Protein AF-A0AAD2GVI1-F1 (afdb_monomer)

pLDDT: mean 73.2, std 24.99, range [21.09, 95.69]

Solvent-accessible surface area (backbone atoms only — not comparable to full-atom values): 27450 Å² total; per-residue (Å²): 138,85,86,85,84,90,87,91,86,87,88,87,89,88,85,88,87,90,83,87,84,87,84,88,89,87,87,89,83,88,79,85,85,77,74,89,72,79,83,73,77,74,75,79,78,75,45,61,70,49,44,57,53,47,46,56,55,62,43,48,73,77,30,58,70,62,37,61,76,77,40,83,62,93,58,63,84,78,86,82,67,85,48,67,66,51,22,48,55,54,9,49,56,45,7,51,54,39,15,55,51,40,25,52,56,43,14,50,54,36,35,53,57,43,61,76,46,47,86,82,48,62,80,83,54,48,61,58,48,48,50,46,27,48,72,23,69,69,22,53,26,48,9,50,20,43,12,44,23,44,15,43,28,46,25,39,55,54,37,45,55,71,79,56,60,74,96,69,81,76,76,87,68,97,64,83,86,79,90,77,80,95,75,92,79,91,79,83,89,82,90,87,82,92,80,84,85,80,82,77,82,75,79,83,64,50,74,64,58,50,56,42,67,57,76,76,64,74,95,60,65,74,61,51,56,51,50,20,46,53,56,16,48,61,60,13,46,66,53,45,56,72,74,54,38,54,52,51,50,54,55,51,47,56,51,49,53,52,50,51,50,52,56,50,30,64,74,68,72,55,81,68,84,63,45,72,56,53,55,49,50,53,52,50,51,50,52,52,45,29,62,47,71,41,47,89,80,48,60,69,71,55,54,54,47,49,43,65,63,62,72,42,50,70,41,21,45,49,28,24,26,32,11,59,74,73,71,37,80,44,59,74,38,48,51,57,54,66,70,40,88,63,41,28,72,71,29,43,54,52,53,51,51,52,50,51,34,55,75,70,70,44,94,72,72,62,46,54,55,63,49,51,49,41,29,67,48,91,52,77,84,56,45,46,61,55,48,26,54,54,35,22,64,67,37,33,63,58,38,36,52,63,38,44,49,55,46,52,71,73,36,4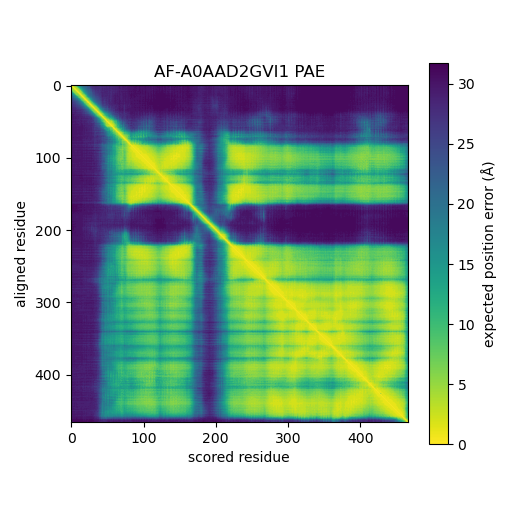0,72,56,37,72,73,42,46,65,65,51,48,52,54,24,50,52,52,13,53,53,53,18,46,50,54,13,50,51,49,27,55,54,50,50,53,53,49,49,52,51,53,51,49,54,53,53,63,69,68,52,76,78,86,125

Organism: NCBI:txid2018698

Structure (mmCIF, N/CA/C/O backbone):
data_AF-A0AAD2GVI1-F1
#
_entry.id   AF-A0AAD2GVI1-F1
#
loop_
_atom_site.group_PDB
_atom_site.id
_atom_site.type_symbol
_atom_site.label_atom_id
_atom_site.label_alt_id
_atom_site.label_comp_id
_atom_site.label_asym_id
_atom_site.label_entity_id
_atom_site.label_seq_id
_atom_site.pdbx_PDB_ins_code
_atom_site.Cartn_x
_atom_site.Cartn_y
_atom_site.Cartn_z
_atom_site.occupancy
_atom_site.B_iso_or_equiv
_atom_site.auth_seq_id
_atom_site.auth_comp_id
_atom_site.auth_asym_id
_atom_site.auth_atom_id
_atom_site.pdbx_PDB_model_num
ATOM 1 N N . MET A 1 1 ? -79.618 -15.013 -9.642 1.00 30.86 1 MET A N 1
ATOM 2 C CA . MET A 1 1 ? -78.248 -15.346 -9.222 1.00 30.86 1 MET A CA 1
ATOM 3 C C . MET A 1 1 ? -77.359 -14.353 -9.951 1.00 30.86 1 MET A C 1
ATOM 5 O O . MET A 1 1 ? -77.187 -14.484 -11.151 1.00 30.86 1 MET A O 1
ATOM 9 N N . ASP A 1 2 ? -77.013 -13.306 -9.202 1.00 32.00 2 ASP A N 1
ATOM 10 C CA . ASP A 1 2 ? -76.016 -12.242 -9.390 1.00 32.00 2 ASP A CA 1
ATOM 11 C C . ASP A 1 2 ? -76.126 -11.220 -10.556 1.00 32.00 2 ASP A C 1
ATOM 13 O O . ASP A 1 2 ? -75.782 -11.470 -11.706 1.00 32.00 2 ASP A O 1
ATOM 17 N N . THR A 1 3 ? -76.609 -10.043 -10.131 1.00 29.50 3 THR A N 1
ATOM 18 C CA . THR A 1 3 ? -76.620 -8.627 -10.589 1.00 29.50 3 THR A CA 1
ATOM 19 C C . THR A 1 3 ? -75.231 -8.045 -10.951 1.00 29.50 3 THR A C 1
ATOM 21 O O . THR A 1 3 ? -74.246 -8.534 -10.407 1.00 29.50 3 THR A O 1
ATOM 24 N N . ASP A 1 4 ? -74.997 -6.976 -11.739 1.00 29.06 4 ASP A N 1
ATOM 25 C CA . ASP A 1 4 ? -75.827 -5.908 -12.345 1.00 29.06 4 ASP A CA 1
ATOM 26 C C . ASP A 1 4 ? -75.038 -5.104 -13.435 1.00 29.06 4 ASP A C 1
ATOM 28 O O . ASP A 1 4 ? -73.833 -4.890 -13.285 1.00 29.06 4 ASP A O 1
ATOM 32 N N . SER A 1 5 ? -75.770 -4.678 -14.487 1.00 30.02 5 SER A N 1
ATOM 33 C CA . SER A 1 5 ? -75.715 -3.498 -15.417 1.00 30.02 5 SER A CA 1
ATOM 34 C C . SER A 1 5 ? -74.381 -2.794 -15.784 1.00 30.02 5 SER A C 1
ATOM 36 O O . SER A 1 5 ? -73.705 -2.263 -14.906 1.00 30.02 5 SER A O 1
ATOM 38 N N . GLU A 1 6 ? -73.895 -2.787 -17.045 1.00 29.97 6 GLU A N 1
ATOM 39 C CA . GLU A 1 6 ? -74.283 -1.987 -18.261 1.00 29.97 6 GLU A CA 1
ATOM 40 C C . GLU A 1 6 ? -73.981 -0.470 -18.148 1.00 29.97 6 GLU A C 1
ATOM 42 O O . GLU A 1 6 ? -74.452 0.152 -17.207 1.00 29.97 6 GLU A O 1
ATOM 47 N N . LYS A 1 7 ? -73.088 0.199 -18.911 1.00 26.83 7 LYS A N 1
ATOM 48 C CA . LYS A 1 7 ? -72.739 0.355 -20.358 1.00 26.83 7 LYS A CA 1
ATOM 49 C C . LYS A 1 7 ? -73.370 1.603 -21.019 1.00 26.83 7 LYS A C 1
ATOM 51 O O . LYS A 1 7 ? -74.461 1.993 -20.641 1.00 26.83 7 LYS A O 1
ATOM 56 N N . GLU A 1 8 ? -72.645 2.114 -22.034 1.00 27.27 8 GLU A N 1
ATOM 57 C CA . GLU A 1 8 ? -72.963 3.171 -23.035 1.00 27.27 8 GLU A CA 1
ATOM 58 C C . GLU A 1 8 ? -72.714 4.639 -22.628 1.00 27.27 8 GLU A C 1
ATOM 60 O O . GLU A 1 8 ? -72.923 5.010 -21.480 1.00 27.27 8 GLU A O 1
ATOM 65 N N . ASP A 1 9 ? -72.353 5.589 -23.500 1.00 26.02 9 ASP A N 1
ATOM 66 C CA . ASP A 1 9 ? -71.546 5.697 -24.738 1.00 26.02 9 ASP A CA 1
ATOM 67 C C . ASP A 1 9 ? -71.510 7.217 -25.101 1.00 26.02 9 ASP A C 1
ATOM 69 O O . ASP A 1 9 ? -72.247 8.007 -24.510 1.00 26.02 9 ASP A O 1
ATOM 73 N N . MET A 1 10 ? -70.717 7.601 -26.119 1.00 26.02 10 MET A N 1
ATOM 74 C CA . MET A 1 10 ? -70.963 8.720 -27.075 1.00 26.02 10 MET A CA 1
ATOM 75 C C . MET A 1 10 ? -70.106 10.026 -27.034 1.00 26.02 10 MET A C 1
ATOM 77 O O . MET A 1 10 ? -70.263 10.918 -26.207 1.00 26.02 10 MET A O 1
ATOM 81 N N . GLU A 1 11 ? -69.190 10.086 -28.012 1.00 24.70 11 GLU A N 1
ATOM 82 C CA . GLU A 1 11 ? -68.775 11.134 -28.984 1.00 24.70 11 GLU A CA 1
ATOM 83 C C . GLU A 1 11 ? -68.992 12.678 -28.846 1.00 24.70 11 GLU A C 1
ATOM 85 O O . GLU A 1 11 ? -70.099 13.180 -28.708 1.00 24.70 11 GLU A O 1
ATOM 90 N N . ALA A 1 12 ? -67.880 13.391 -29.145 1.00 24.48 12 ALA A N 1
ATOM 91 C CA . ALA A 1 12 ? -67.641 14.449 -30.169 1.00 24.48 12 ALA A CA 1
ATOM 92 C C . ALA A 1 12 ? -68.047 15.957 -30.032 1.00 24.48 12 ALA A C 1
ATOM 94 O O . ALA A 1 12 ? -69.206 16.335 -30.096 1.00 24.48 12 ALA A O 1
ATOM 95 N N . GLN A 1 13 ? -66.986 16.798 -30.088 1.00 21.39 13 GLN A N 1
ATOM 96 C CA . GLN A 1 13 ? -66.753 18.073 -30.832 1.00 21.39 13 GLN A CA 1
ATOM 97 C C . GLN A 1 13 ? -67.535 19.395 -30.558 1.00 21.39 13 GLN A C 1
ATOM 99 O O . GLN A 1 13 ? -68.716 19.506 -30.846 1.00 21.39 13 GLN A O 1
ATOM 104 N N . GLY A 1 14 ? -66.769 20.475 -30.266 1.00 21.09 14 GLY A N 1
ATOM 105 C CA . GLY A 1 14 ? -66.903 21.800 -30.924 1.00 21.09 14 GLY A CA 1
ATOM 106 C C . GLY A 1 14 ? -67.260 23.052 -30.083 1.00 21.09 14 GLY A C 1
ATOM 107 O O . GLY A 1 14 ? -68.348 23.128 -29.534 1.00 21.09 14 GLY A O 1
ATOM 108 N N . GLY A 1 15 ? -66.402 24.096 -30.116 1.00 22.44 15 GLY A N 1
ATOM 109 C CA . GLY A 1 15 ? -66.822 25.521 -30.079 1.00 22.44 15 GLY A CA 1
ATOM 110 C C . GLY A 1 15 ? -66.421 26.412 -28.877 1.00 22.44 15 GLY A C 1
ATOM 111 O O . GLY A 1 15 ? -67.021 26.334 -27.815 1.00 22.44 15 GLY A O 1
ATOM 112 N N . ALA A 1 16 ? -65.471 27.341 -29.083 1.00 25.28 16 ALA A N 1
ATOM 113 C CA . ALA A 1 16 ? -65.312 28.613 -28.329 1.00 25.28 16 ALA A CA 1
ATOM 114 C C . ALA A 1 16 ? -66.363 29.655 -28.829 1.00 25.28 16 ALA A C 1
ATOM 116 O O . ALA A 1 16 ? -66.954 29.328 -29.867 1.00 25.28 16 ALA A O 1
ATOM 117 N N . PRO A 1 17 ? -66.599 30.889 -28.264 1.00 32.22 17 PRO A N 1
ATOM 118 C CA . PRO A 1 17 ? -65.568 31.961 -28.140 1.00 32.22 17 PRO A CA 1
ATOM 119 C C . PRO A 1 17 ? -65.818 33.223 -27.210 1.00 32.22 17 PRO A C 1
ATOM 121 O O . PRO A 1 17 ? -66.875 33.378 -26.616 1.00 32.22 17 PRO A O 1
ATOM 124 N N . TYR A 1 18 ? -64.826 34.150 -27.180 1.00 23.81 18 TYR A N 1
ATOM 125 C CA . TYR A 1 18 ? -64.808 35.621 -26.856 1.00 23.81 18 TYR A CA 1
ATOM 126 C C . TYR A 1 18 ? -65.172 36.145 -25.430 1.00 23.81 18 TYR A C 1
ATOM 128 O O . TYR A 1 18 ? -66.125 35.689 -24.825 1.00 23.81 18 TYR A O 1
ATOM 136 N N . GLY A 1 19 ? -64.516 37.154 -24.817 1.00 24.02 19 GLY A N 1
ATOM 137 C CA . GLY A 1 19 ? -63.488 38.111 -25.263 1.00 24.02 19 GLY A CA 1
ATOM 138 C C . GLY A 1 19 ? -62.904 38.996 -24.122 1.00 24.02 19 GLY A C 1
ATOM 139 O O . GLY A 1 19 ? -63.520 39.195 -23.081 1.00 24.02 19 GLY A O 1
ATOM 140 N N . TYR A 1 20 ? -61.681 39.489 -24.358 1.00 21.30 20 TYR A N 1
ATOM 141 C CA . TYR A 1 20 ? -60.920 40.576 -23.684 1.00 21.30 20 TYR A CA 1
ATOM 142 C C . TYR A 1 20 ? -61.338 41.971 -24.264 1.00 21.30 20 TYR A C 1
ATOM 144 O O . TYR A 1 20 ? -62.181 41.934 -25.164 1.00 21.30 20 TYR A O 1
ATOM 152 N N . PRO A 1 21 ? -60.748 43.173 -23.953 1.00 35.19 21 PRO A N 1
ATOM 153 C CA . PRO A 1 21 ? -59.645 43.557 -23.028 1.00 35.19 21 PRO A CA 1
ATOM 154 C C . PRO A 1 21 ? -59.770 44.937 -22.274 1.00 35.19 21 PRO A C 1
ATOM 156 O O . PRO A 1 21 ? -60.681 45.723 -22.511 1.00 35.19 21 PRO A O 1
ATOM 159 N N . THR A 1 22 ? -58.704 45.269 -21.503 1.00 24.88 22 THR A N 1
ATOM 160 C CA . THR A 1 22 ? -58.057 46.605 -21.248 1.00 24.88 22 THR A CA 1
ATOM 161 C C . THR A 1 22 ? -58.741 47.621 -20.309 1.00 24.88 22 THR A C 1
ATOM 163 O O . THR A 1 22 ? -59.926 47.867 -20.437 1.00 24.88 22 THR A O 1
ATOM 166 N N . SER A 1 23 ? -58.067 48.273 -19.342 1.00 25.47 23 SER A N 1
ATOM 167 C CA . SER A 1 23 ? -56.765 48.974 -19.434 1.00 25.47 23 SER A CA 1
ATOM 168 C C . SER A 1 23 ? -56.006 49.177 -18.092 1.00 25.47 23 SER A C 1
ATOM 170 O O . SER A 1 23 ? -56.587 49.609 -17.099 1.00 25.47 23 SER A O 1
ATOM 172 N N . CYS A 1 24 ? -54.683 48.951 -18.135 1.00 23.81 24 CYS A N 1
ATOM 173 C CA . CYS A 1 24 ? -53.585 49.436 -17.256 1.00 23.81 24 CYS A CA 1
ATOM 174 C C . CYS A 1 24 ? -53.265 50.939 -17.529 1.00 23.81 24 CYS A C 1
ATOM 176 O O . CYS A 1 24 ? -53.788 51.423 -18.537 1.00 23.81 24 CYS A O 1
ATOM 178 N N . PRO A 1 25 ? -52.446 51.707 -16.746 1.00 31.52 25 PRO A N 1
ATOM 179 C CA . PRO A 1 25 ? -51.050 51.418 -16.308 1.00 31.52 25 PRO A CA 1
ATOM 180 C C . PRO A 1 25 ? -50.729 51.831 -14.841 1.00 31.52 25 PRO A C 1
ATOM 182 O O . PRO A 1 25 ? -51.505 52.533 -14.211 1.00 31.52 25 PRO A O 1
ATOM 185 N N . ILE A 1 26 ? -49.659 51.375 -14.173 1.00 25.39 26 ILE A N 1
ATOM 186 C CA . ILE A 1 26 ? -48.226 51.696 -14.358 1.00 25.39 26 ILE A CA 1
ATOM 187 C C . ILE A 1 26 ? -47.380 50.635 -13.601 1.00 25.39 26 ILE A C 1
ATOM 189 O O . ILE A 1 26 ? -47.705 50.272 -12.475 1.00 25.39 26 ILE A O 1
ATOM 193 N N . SER A 1 27 ? -46.300 50.159 -14.225 1.00 25.36 27 SER A N 1
ATOM 194 C CA . SER A 1 27 ? -45.228 49.268 -13.713 1.00 25.36 27 SER A CA 1
ATOM 195 C C . SER A 1 27 ? -43.949 50.091 -13.395 1.00 25.36 27 SER A C 1
ATOM 197 O O . SER A 1 27 ? -43.971 51.278 -13.731 1.00 25.36 27 SER A O 1
ATOM 199 N N . PRO A 1 28 ? -42.808 49.553 -12.882 1.00 33.59 28 PRO A N 1
ATOM 200 C CA . PRO A 1 28 ? -42.433 48.133 -12.719 1.00 33.59 28 PRO A CA 1
ATOM 201 C C . PRO A 1 28 ? -41.669 47.765 -11.417 1.00 33.59 28 PRO A C 1
ATOM 203 O O . PRO A 1 28 ? -41.110 48.629 -10.761 1.00 33.59 28 PRO A O 1
ATOM 206 N N . GLU A 1 29 ? -41.570 46.470 -11.094 1.00 26.55 29 GLU A N 1
ATOM 207 C CA . GLU A 1 29 ? -40.294 45.782 -10.792 1.00 26.55 29 GLU A CA 1
ATOM 208 C C . GLU A 1 29 ? -40.487 44.243 -10.828 1.00 26.55 29 GLU A C 1
ATOM 210 O O . GLU A 1 29 ? -41.619 43.776 -10.694 1.00 26.55 29 GLU A O 1
ATOM 215 N N . PRO A 1 30 ? -39.437 43.461 -11.151 1.00 30.64 30 PRO A N 1
ATOM 216 C CA . PRO A 1 30 ? -39.565 42.214 -11.908 1.00 30.64 30 PRO A CA 1
ATOM 217 C C . PRO A 1 30 ? -39.729 40.956 -11.041 1.00 30.64 30 PRO A C 1
ATOM 219 O O . PRO A 1 30 ? -38.904 40.672 -10.175 1.00 30.64 30 PRO A O 1
ATOM 222 N N . GLU A 1 31 ? -40.748 40.153 -11.356 1.00 26.64 31 GLU A N 1
ATOM 223 C CA . GLU A 1 31 ? -40.886 38.777 -10.877 1.00 26.64 31 GLU A CA 1
ATOM 224 C C . GLU A 1 31 ? -40.042 37.792 -11.705 1.00 26.64 31 GLU A C 1
ATOM 226 O O . GLU A 1 31 ? -40.025 37.824 -12.937 1.00 26.64 31 GLU A O 1
ATOM 231 N N . ASP A 1 32 ? -39.354 36.912 -10.974 1.00 28.44 32 ASP A N 1
ATOM 232 C CA . ASP A 1 32 ? -39.134 35.489 -11.247 1.00 28.44 32 ASP A CA 1
ATOM 233 C C . ASP A 1 32 ? -38.871 35.053 -12.697 1.00 28.44 32 ASP A C 1
ATOM 235 O O . ASP A 1 32 ? -39.640 34.327 -13.329 1.00 28.44 32 ASP A O 1
ATOM 239 N N . PHE A 1 33 ? -37.654 35.345 -13.158 1.00 25.38 33 PHE A N 1
ATOM 240 C CA . PHE A 1 33 ? -36.932 34.460 -14.070 1.00 25.38 33 PHE A CA 1
ATOM 241 C C . PHE A 1 33 ? -36.055 33.492 -13.263 1.00 25.38 33 PHE A C 1
ATOM 243 O O . PHE A 1 33 ? -34.893 33.767 -12.972 1.00 25.38 33 PHE A O 1
ATOM 250 N N . LEU A 1 34 ? -36.595 32.317 -12.942 1.00 28.11 34 LEU A N 1
ATOM 251 C CA . LEU A 1 34 ? -35.787 31.121 -12.693 1.00 28.11 34 LEU A CA 1
ATOM 252 C C . LEU A 1 34 ? -36.203 30.046 -13.694 1.00 28.11 34 LEU A C 1
ATOM 254 O O . LEU A 1 34 ? -36.927 29.095 -13.404 1.00 28.11 34 LEU A O 1
ATOM 258 N N . GLU A 1 35 ? -35.720 30.257 -14.918 1.00 27.02 35 GLU A N 1
ATOM 259 C CA . GLU A 1 35 ? -35.600 29.239 -15.949 1.00 27.02 35 GLU A CA 1
ATOM 260 C C . GLU A 1 35 ? -34.932 27.972 -15.402 1.00 27.02 35 GLU A C 1
ATOM 262 O O . GLU A 1 35 ? -33.956 28.001 -14.646 1.00 27.02 35 GLU A O 1
ATOM 267 N N . LEU A 1 36 ? -35.461 26.841 -15.867 1.00 34.00 36 LEU A N 1
ATOM 268 C CA . LEU A 1 36 ? -34.884 25.509 -15.775 1.00 34.00 36 LEU A CA 1
ATOM 269 C C . LEU A 1 36 ? -33.368 25.512 -16.056 1.00 34.00 36 LEU A C 1
ATOM 271 O O . LEU A 1 36 ? -32.934 25.537 -17.207 1.00 34.00 36 LEU A O 1
ATOM 275 N N . ALA A 1 37 ? -32.560 25.322 -15.014 1.00 25.67 37 ALA A N 1
ATOM 276 C CA . ALA A 1 37 ? -31.206 24.802 -15.164 1.00 25.67 37 ALA A CA 1
ATOM 277 C C . ALA A 1 37 ? -31.243 23.266 -15.030 1.00 25.67 37 ALA A C 1
ATOM 279 O O . ALA A 1 37 ? -31.686 22.748 -14.000 1.00 25.67 37 ALA A O 1
ATOM 280 N N . PRO A 1 38 ? -30.771 22.492 -16.025 1.00 27.08 38 PRO A N 1
ATOM 281 C CA . PRO A 1 38 ? -30.731 21.044 -15.915 1.00 27.08 38 PRO A CA 1
ATOM 282 C C . PRO A 1 38 ? -29.735 20.670 -14.816 1.00 27.08 38 PRO A C 1
ATOM 284 O O . PRO A 1 38 ? -28.562 21.047 -14.872 1.00 27.08 38 PRO A O 1
ATOM 287 N N . HIS A 1 39 ? -30.190 19.903 -13.822 1.00 28.86 39 HIS A N 1
ATOM 288 C CA . HIS A 1 39 ? -29.318 19.249 -12.851 1.00 28.86 39 HIS A CA 1
ATOM 289 C C . HIS A 1 39 ? -28.220 18.482 -13.598 1.00 28.86 39 HIS A C 1
ATOM 291 O O . HIS A 1 39 ? -28.439 17.370 -14.081 1.00 28.86 39 HIS A O 1
ATOM 297 N N . ARG A 1 40 ? -27.016 19.062 -13.695 1.00 24.88 40 ARG A N 1
ATOM 298 C CA . ARG A 1 40 ? -25.839 18.332 -14.168 1.00 24.88 40 ARG A CA 1
ATOM 299 C C . ARG A 1 40 ? -25.628 17.154 -13.218 1.00 24.88 40 ARG A C 1
ATOM 301 O O . ARG A 1 40 ? -25.383 17.380 -12.030 1.00 24.88 40 ARG A O 1
ATOM 308 N N . PRO A 1 41 ? -25.682 15.901 -13.695 1.00 29.33 41 PRO A N 1
ATOM 309 C CA . PRO A 1 41 ? -25.338 14.773 -12.855 1.00 29.33 41 PRO A CA 1
ATOM 310 C C . PRO A 1 41 ? -23.853 14.886 -12.509 1.00 29.33 41 PRO A C 1
ATOM 312 O O . PRO A 1 41 ? -22.992 14.864 -13.391 1.00 29.33 41 PRO A O 1
ATOM 315 N N . MET A 1 42 ? -23.540 15.014 -11.216 1.00 28.94 42 MET A N 1
ATOM 316 C CA . MET A 1 42 ? -22.163 14.881 -10.748 1.00 28.94 42 MET A CA 1
ATOM 317 C C . MET A 1 42 ? -21.570 13.565 -11.284 1.00 28.94 42 MET A C 1
ATOM 319 O O . MET A 1 42 ? -22.237 12.523 -11.229 1.00 28.94 42 MET A O 1
ATOM 323 N N . PRO A 1 43 ? -20.328 13.563 -11.798 1.00 28.84 43 PRO A N 1
ATOM 324 C CA . PRO A 1 43 ? -19.737 12.370 -12.383 1.00 28.84 43 PRO A CA 1
ATOM 325 C C . PRO A 1 43 ? -19.611 11.260 -11.330 1.00 28.84 43 PRO A C 1
ATOM 327 O O . PRO A 1 43 ? -18.800 11.324 -10.406 1.00 28.84 43 PRO A O 1
ATOM 330 N N . ARG A 1 44 ? -20.404 10.196 -11.521 1.00 37.59 44 ARG A N 1
ATOM 331 C CA . ARG A 1 44 ? -20.558 8.974 -10.700 1.00 37.59 44 ARG A CA 1
ATOM 332 C C . ARG A 1 44 ? -19.271 8.179 -10.390 1.00 37.59 44 ARG A C 1
ATOM 334 O O . ARG A 1 44 ? -19.353 7.094 -9.828 1.00 37.59 44 ARG A O 1
ATOM 341 N N . ARG A 1 45 ? -18.078 8.670 -10.735 1.00 39.53 45 ARG A N 1
ATOM 342 C CA . ARG A 1 45 ? -16.822 7.893 -10.712 1.00 39.53 45 ARG A CA 1
ATOM 343 C C . ARG A 1 45 ? -15.939 8.125 -9.480 1.00 39.53 45 ARG A C 1
ATOM 345 O O . ARG A 1 45 ? -15.133 7.261 -9.156 1.00 39.53 45 ARG A O 1
ATOM 352 N N . ALA A 1 46 ? -16.125 9.218 -8.734 1.00 27.59 46 ALA A N 1
ATOM 353 C CA . ALA A 1 46 ? -15.454 9.417 -7.435 1.00 27.59 46 ALA A CA 1
ATOM 354 C C . ALA A 1 46 ? -16.205 8.750 -6.263 1.00 27.59 46 ALA A C 1
ATOM 356 O O . ALA A 1 46 ? -15.714 8.689 -5.135 1.00 27.59 46 ALA A O 1
ATOM 357 N N . MET A 1 47 ? -17.401 8.225 -6.541 1.00 29.59 47 MET A N 1
ATOM 358 C CA . MET A 1 47 ? -18.357 7.785 -5.535 1.00 29.59 47 MET A CA 1
ATOM 359 C C . MET A 1 47 ? -18.175 6.327 -5.113 1.00 29.59 47 MET A C 1
ATOM 361 O O . MET A 1 47 ? -18.805 5.926 -4.158 1.00 29.59 47 MET A O 1
ATOM 365 N N . GLU A 1 48 ? -17.301 5.524 -5.728 1.00 35.00 48 GLU A N 1
ATOM 366 C CA . GLU A 1 48 ? -17.191 4.090 -5.385 1.00 35.00 48 GLU A CA 1
ATOM 367 C C . GLU A 1 48 ? -16.369 3.804 -4.111 1.00 35.00 48 GLU A C 1
ATOM 369 O O . GLU A 1 48 ? -16.629 2.832 -3.403 1.00 35.00 48 GLU A O 1
ATOM 374 N N . SER A 1 49 ? -15.400 4.663 -3.765 1.00 39.41 49 SER A N 1
ATOM 375 C CA . SER A 1 49 ? -14.713 4.605 -2.457 1.00 39.41 49 SER A CA 1
ATOM 376 C C . SER A 1 49 ? -15.632 5.114 -1.339 1.00 39.41 49 SER A C 1
ATOM 378 O O . SER A 1 49 ? -15.722 4.516 -0.262 1.00 39.41 49 SER A O 1
ATOM 380 N N . PHE A 1 50 ? -16.392 6.171 -1.649 1.00 32.06 50 PHE A N 1
ATOM 381 C CA . PHE A 1 50 ? -17.457 6.694 -0.804 1.00 32.06 50 PHE A CA 1
ATOM 382 C C . PHE A 1 50 ? -18.583 5.676 -0.653 1.00 32.06 50 PHE A C 1
ATOM 384 O O . PHE A 1 50 ? -19.013 5.467 0.457 1.00 32.06 50 PHE A O 1
ATOM 391 N N . GLU A 1 51 ? -18.985 4.942 -1.687 1.00 36.53 51 GLU A N 1
ATOM 392 C CA . GLU A 1 51 ? -20.030 3.920 -1.635 1.00 36.53 51 GLU A CA 1
ATOM 393 C C . GLU A 1 51 ? -19.617 2.690 -0.844 1.00 36.53 51 GLU A C 1
ATOM 395 O O . GLU A 1 51 ? -20.506 2.009 -0.375 1.00 36.53 51 GLU A O 1
ATOM 400 N N . ASN A 1 52 ? -18.335 2.381 -0.638 1.00 40.69 52 ASN A N 1
ATOM 401 C CA . ASN A 1 52 ? -17.950 1.315 0.297 1.00 40.69 52 ASN A CA 1
ATOM 402 C C . ASN A 1 52 ? -18.056 1.773 1.761 1.00 40.69 52 ASN A C 1
ATOM 404 O O . ASN A 1 52 ? -18.438 0.991 2.630 1.00 40.69 52 ASN A O 1
ATOM 408 N N . LEU A 1 53 ? -17.788 3.054 2.030 1.00 34.97 53 LEU A N 1
ATOM 409 C CA . LEU A 1 53 ? -17.926 3.679 3.352 1.00 34.97 53 LEU A CA 1
ATOM 410 C C . LEU A 1 53 ? -19.364 4.105 3.667 1.00 34.97 53 LEU A C 1
ATOM 412 O O . LEU A 1 53 ? -19.803 3.953 4.797 1.00 34.97 53 LEU A O 1
ATOM 416 N N . VAL A 1 54 ? -20.112 4.552 2.666 1.00 33.25 54 VAL A N 1
ATOM 417 C CA . VAL A 1 54 ? -21.549 4.829 2.666 1.00 33.25 54 VAL A CA 1
ATOM 418 C C . VAL A 1 54 ? -22.334 3.544 2.516 1.00 33.25 54 VAL A C 1
ATOM 420 O O . VAL A 1 54 ? -23.419 3.467 3.052 1.00 33.25 54 VAL A O 1
ATOM 423 N N . ALA A 1 55 ? -21.797 2.476 1.928 1.00 35.34 55 ALA A N 1
ATOM 424 C CA . ALA A 1 55 ? -22.356 1.141 2.114 1.00 35.34 55 ALA A CA 1
ATOM 425 C C . ALA A 1 55 ? -22.154 0.667 3.541 1.00 35.34 55 ALA A C 1
ATOM 427 O O . ALA A 1 55 ? -23.062 0.030 4.042 1.00 35.34 55 ALA A O 1
ATOM 428 N N . LEU A 1 56 ? -21.015 0.960 4.184 1.00 36.09 56 LEU A N 1
ATOM 429 C CA . LEU A 1 56 ? -20.782 0.702 5.612 1.00 36.09 56 LEU A CA 1
ATOM 430 C C . LEU A 1 56 ? -21.656 1.596 6.510 1.00 36.09 56 LEU A C 1
ATOM 432 O O . LEU A 1 56 ? -22.128 1.135 7.546 1.00 36.09 56 LEU A O 1
ATOM 436 N N . ALA A 1 57 ? -21.919 2.839 6.101 1.00 31.91 57 ALA A N 1
ATOM 437 C CA . ALA A 1 57 ? -22.795 3.770 6.805 1.00 31.91 57 ALA A CA 1
ATOM 438 C C . ALA A 1 57 ? -24.283 3.462 6.556 1.00 31.91 57 ALA A C 1
ATOM 440 O O . ALA A 1 57 ? -25.051 3.476 7.500 1.00 31.91 57 ALA A O 1
ATOM 441 N N . ASN A 1 58 ? -24.692 3.041 5.358 1.00 35.44 58 ASN A N 1
ATOM 442 C CA . ASN A 1 58 ? -26.028 2.498 5.065 1.00 35.44 58 ASN A CA 1
ATOM 443 C C . ASN A 1 58 ? -26.193 1.076 5.632 1.00 35.44 58 ASN A C 1
ATOM 445 O O . ASN A 1 58 ? -27.303 0.649 5.933 1.00 35.44 58 ASN A O 1
ATOM 449 N N . TYR A 1 59 ? -25.095 0.360 5.913 1.00 42.28 59 TYR A N 1
ATOM 450 C CA . TYR A 1 59 ? -25.107 -0.852 6.743 1.00 42.28 59 TYR A CA 1
ATOM 451 C C . TYR A 1 59 ? -25.560 -0.571 8.189 1.00 42.28 59 TYR A C 1
ATOM 453 O O . TYR A 1 59 ? -25.850 -1.517 8.929 1.00 42.28 59 TYR A O 1
ATOM 461 N N . GLN A 1 60 ? -25.666 0.704 8.606 1.00 37.91 60 GLN A N 1
ATOM 462 C CA . GLN A 1 60 ? -26.248 1.093 9.895 1.00 37.91 60 GLN A CA 1
ATOM 463 C C . GLN A 1 60 ? -27.671 0.554 10.092 1.00 37.91 60 GLN A C 1
ATOM 465 O O . GLN A 1 60 ? -28.052 0.315 11.239 1.00 37.91 60 GLN A O 1
ATOM 470 N N . GLU A 1 61 ? -28.437 0.293 9.027 1.00 39.25 61 GLU A N 1
ATOM 471 C CA . GLU A 1 61 ? -29.778 -0.294 9.153 1.00 39.25 61 GLU A CA 1
ATOM 472 C C . GLU A 1 61 ? -29.752 -1.728 9.699 1.00 39.25 61 GLU A C 1
ATOM 474 O O . GLU A 1 61 ? -30.612 -2.105 10.497 1.00 39.25 61 GLU A O 1
ATOM 479 N N . ARG A 1 62 ? -28.725 -2.517 9.350 1.00 41.03 62 ARG A N 1
ATOM 480 C CA . ARG A 1 62 ? -28.538 -3.894 9.842 1.00 41.03 62 ARG A CA 1
ATOM 481 C C . ARG A 1 62 ? -27.862 -3.971 11.200 1.00 41.03 62 ARG A C 1
ATOM 483 O O . ARG A 1 62 ? -27.987 -4.974 11.898 1.00 41.03 62 ARG A O 1
ATOM 490 N N . LEU A 1 63 ? -27.143 -2.919 11.573 1.00 42.19 63 LEU A N 1
ATOM 491 C CA . LEU A 1 63 ? -26.513 -2.815 12.874 1.00 42.19 63 LEU A CA 1
ATOM 492 C C . LEU A 1 63 ? -27.499 -2.406 13.966 1.00 42.19 63 LEU A C 1
ATOM 494 O O . LEU A 1 63 ? -27.040 -2.356 15.081 1.00 42.19 63 LEU A O 1
ATOM 498 N N . LYS A 1 64 ? -28.805 -2.166 13.765 1.00 43.16 64 LYS A N 1
ATOM 499 C CA . LYS A 1 64 ? -29.710 -1.729 14.865 1.00 43.16 64 LYS A CA 1
ATOM 500 C C . LYS A 1 64 ? -29.529 -2.515 16.187 1.00 43.16 64 LYS A C 1
ATOM 502 O O . LYS A 1 64 ? -29.434 -1.899 17.243 1.00 43.16 64 LYS A O 1
ATOM 507 N N . GLY A 1 65 ? -29.336 -3.840 16.128 1.00 42.28 65 GLY A N 1
ATOM 508 C CA . GLY A 1 65 ? -29.015 -4.672 17.303 1.00 42.28 65 GLY A CA 1
ATOM 509 C C . GLY A 1 65 ? -27.585 -4.514 17.857 1.00 42.28 65 GLY A C 1
ATOM 510 O O . GLY A 1 65 ? -27.406 -4.352 19.059 1.00 42.28 65 GLY A O 1
ATOM 511 N N . ALA A 1 66 ? -26.553 -4.506 17.006 1.00 40.91 66 ALA A N 1
ATOM 512 C CA . ALA A 1 66 ? -25.148 -4.338 17.423 1.00 40.91 66 ALA A CA 1
ATOM 513 C C . ALA A 1 66 ? -24.755 -2.867 17.695 1.00 40.91 66 ALA A C 1
ATOM 515 O O . ALA A 1 66 ? -23.821 -2.577 18.438 1.00 40.91 66 ALA A O 1
ATOM 516 N N . ARG A 1 67 ? -25.507 -1.922 17.137 1.00 41.97 67 ARG A N 1
ATOM 517 C CA . ARG A 1 67 ? -25.471 -0.487 17.392 1.00 41.97 67 ARG A CA 1
ATOM 518 C C . ARG A 1 67 ? -25.882 -0.257 18.828 1.00 41.97 67 ARG A C 1
ATOM 520 O O . ARG A 1 67 ? -25.125 0.411 19.493 1.00 41.97 67 ARG A O 1
ATOM 527 N N . LYS A 1 68 ? -26.938 -0.899 19.337 1.00 47.34 68 LYS A N 1
ATOM 528 C CA . LYS A 1 68 ? -27.306 -0.844 20.763 1.00 47.34 68 LYS A CA 1
ATOM 529 C C . LYS A 1 68 ? -26.190 -1.333 21.703 1.00 47.34 68 LYS A C 1
ATOM 531 O O . LYS A 1 68 ? -26.072 -0.852 22.826 1.00 47.34 68 LYS A O 1
ATOM 536 N N . VAL A 1 69 ? -25.348 -2.268 21.247 1.00 49.38 69 VAL A N 1
ATOM 537 C CA . VAL A 1 69 ? -24.200 -2.790 22.020 1.00 49.38 69 VAL A CA 1
ATOM 538 C C . VAL A 1 69 ? -23.049 -1.776 22.107 1.00 49.38 69 VAL A C 1
ATOM 540 O O . VAL A 1 69 ? -22.358 -1.719 23.125 1.00 49.38 69 VAL A O 1
ATOM 543 N N . ILE A 1 70 ? -22.839 -0.964 21.065 1.00 41.59 70 ILE A N 1
ATOM 544 C CA . ILE A 1 70 ? -21.676 -0.061 20.938 1.00 41.59 70 ILE A CA 1
ATOM 545 C C . ILE A 1 70 ? -22.049 1.411 21.191 1.00 41.59 70 ILE A C 1
ATOM 547 O O . ILE A 1 70 ? -21.270 2.172 21.762 1.00 41.59 70 ILE A O 1
ATOM 551 N N . TRP A 1 71 ? -23.248 1.809 20.782 1.00 48.84 71 TRP A N 1
ATOM 552 C CA . TRP A 1 71 ? -23.754 3.171 20.694 1.00 48.84 71 TRP A CA 1
ATOM 553 C C . TRP A 1 71 ? -25.117 3.287 21.379 1.00 48.84 71 TRP A C 1
ATOM 555 O O . TRP A 1 71 ? -26.008 2.461 21.202 1.00 48.84 71 TRP A O 1
ATOM 565 N N . ARG A 1 72 ? -25.296 4.367 22.136 1.00 56.59 72 ARG A N 1
ATOM 566 C CA . ARG A 1 72 ? -26.579 4.729 22.740 1.00 56.59 72 ARG A CA 1
ATOM 567 C C . ARG A 1 72 ? -27.609 5.035 21.645 1.00 56.59 72 ARG A C 1
ATOM 569 O O . ARG A 1 72 ? -27.288 5.742 20.685 1.00 56.59 72 ARG A O 1
ATOM 576 N N . ASP A 1 73 ? -28.844 4.564 21.805 1.00 51.66 73 ASP A N 1
ATOM 577 C CA . ASP A 1 73 ? -29.937 4.955 20.911 1.00 51.66 73 ASP A CA 1
ATOM 578 C C . ASP A 1 73 ? -30.214 6.462 21.034 1.00 51.66 73 ASP A C 1
ATOM 580 O O . ASP A 1 73 ? -30.166 7.042 22.130 1.00 51.66 73 ASP A O 1
ATOM 584 N N . LYS A 1 74 ? -30.475 7.113 19.890 1.00 42.69 74 LYS A N 1
ATOM 585 C CA . LYS A 1 74 ? -30.837 8.537 19.848 1.00 42.69 74 LYS A CA 1
ATOM 586 C C . LYS A 1 74 ? -32.110 8.717 20.690 1.00 42.69 74 LYS A C 1
ATOM 588 O O . LYS A 1 74 ? -33.114 8.080 20.398 1.00 42.69 74 LYS A O 1
ATOM 593 N N . GLY A 1 75 ? -32.038 9.526 21.749 1.00 46.34 75 GLY A N 1
ATOM 594 C CA . GLY A 1 75 ? -33.167 9.811 22.649 1.00 46.34 75 GLY A CA 1
ATOM 595 C C . GLY A 1 75 ? -33.112 9.188 24.051 1.00 46.34 75 GLY A C 1
ATOM 596 O O . GLY A 1 75 ? -33.888 9.594 24.905 1.00 46.34 75 GLY A O 1
ATOM 597 N N . GLN A 1 76 ? -32.190 8.261 24.345 1.00 50.28 76 GLN A N 1
ATOM 598 C CA . GLN A 1 76 ? -31.968 7.823 25.738 1.00 50.28 76 GLN A CA 1
ATOM 599 C C . GLN A 1 76 ? -31.323 8.949 26.579 1.00 50.28 76 GLN A C 1
ATOM 601 O O . GLN A 1 76 ? -30.525 9.719 26.033 1.00 50.28 76 GLN A O 1
ATOM 606 N N . PRO A 1 77 ? -31.600 9.067 27.888 1.00 52.81 77 PRO A N 1
ATOM 607 C CA . PRO A 1 77 ? -30.942 10.074 28.718 1.00 52.81 77 PRO A CA 1
ATOM 608 C C . PRO A 1 77 ? -29.421 9.854 28.724 1.00 52.81 77 PRO A C 1
ATOM 610 O O . PRO A 1 77 ? -28.933 8.721 28.774 1.00 52.81 77 PRO A O 1
ATOM 613 N N . VAL A 1 78 ? -28.651 10.940 28.620 1.00 61.38 78 VAL A N 1
ATOM 614 C CA . VAL A 1 78 ? -27.189 10.882 28.761 1.00 61.38 78 VAL A CA 1
ATOM 615 C C . VAL A 1 78 ? -26.879 10.568 30.221 1.00 61.38 78 VAL A C 1
ATOM 617 O O . VAL A 1 78 ? -27.351 11.274 31.109 1.00 61.38 78 VAL A O 1
ATOM 620 N N . VAL A 1 79 ? -26.086 9.522 30.475 1.00 63.28 79 VAL A N 1
ATOM 621 C CA . VAL A 1 79 ? -25.630 9.196 31.834 1.00 63.28 79 VAL A CA 1
ATOM 622 C C . VAL A 1 79 ? -24.807 10.374 32.353 1.00 63.28 79 VAL A C 1
ATOM 624 O O . VAL A 1 79 ? -23.714 10.648 31.855 1.00 63.28 79 VAL A O 1
ATOM 627 N N . GLN A 1 80 ? -25.348 11.105 33.326 1.00 66.88 80 GLN A N 1
ATOM 628 C CA . GLN A 1 80 ? -24.646 12.212 33.963 1.00 66.88 80 GLN A CA 1
ATOM 629 C C . GLN A 1 80 ? -23.695 11.656 35.019 1.00 66.88 80 GLN A C 1
ATOM 631 O O . GLN A 1 80 ? -24.105 11.301 36.118 1.00 66.88 80 GLN A O 1
ATOM 636 N N . LEU A 1 81 ? -22.414 11.586 34.673 1.00 77.88 81 LEU A N 1
ATOM 637 C CA . LEU A 1 81 ? -21.361 11.185 35.602 1.00 77.88 81 LEU A CA 1
ATOM 638 C C . LEU A 1 81 ? -20.946 12.412 36.419 1.00 77.88 81 LEU A C 1
ATOM 640 O O . LEU A 1 81 ? -20.489 13.404 35.833 1.00 77.88 81 LEU A O 1
ATOM 644 N N . LYS A 1 82 ? -21.168 12.363 37.736 1.00 75.00 82 LYS A N 1
ATOM 645 C CA . LYS A 1 82 ? -20.891 13.469 38.667 1.00 75.00 82 LYS A CA 1
ATOM 646 C C . LYS A 1 82 ? -19.607 13.239 39.459 1.00 75.00 82 LYS A C 1
ATOM 648 O O . LYS A 1 82 ? -18.911 14.204 39.749 1.00 75.00 82 LYS A O 1
ATOM 653 N N . THR A 1 83 ? -19.273 11.983 39.761 1.00 86.62 83 THR A N 1
ATOM 654 C CA . THR A 1 83 ? -18.068 11.634 40.520 1.00 86.62 83 THR A CA 1
ATOM 655 C C . THR A 1 83 ? -17.026 10.923 39.655 1.00 86.62 83 THR A C 1
ATOM 657 O O . THR A 1 83 ? -17.347 10.295 38.643 1.00 86.62 83 THR A O 1
ATOM 660 N N . LEU A 1 84 ? -15.757 10.984 40.074 1.00 87.69 84 LEU A N 1
ATOM 661 C CA . LEU A 1 84 ? -14.675 10.228 39.431 1.00 87.69 84 LEU A CA 1
ATOM 662 C C . LEU A 1 84 ? -14.909 8.714 39.511 1.00 87.69 84 LEU A C 1
ATOM 664 O O . LEU A 1 84 ? -14.559 7.996 38.577 1.00 87.69 84 LEU A O 1
ATOM 668 N N . ARG A 1 85 ? -15.539 8.230 40.589 1.00 89.12 85 ARG A N 1
ATOM 669 C CA . ARG A 1 85 ? -15.900 6.817 40.750 1.00 89.12 85 ARG A CA 1
ATOM 670 C C . ARG A 1 85 ? -16.877 6.371 39.662 1.00 89.12 85 ARG A C 1
ATOM 672 O O . ARG A 1 85 ? -16.614 5.366 39.004 1.00 89.12 85 ARG A O 1
ATOM 679 N N . ASP A 1 86 ? -17.917 7.163 39.399 1.00 85.06 86 ASP A N 1
ATOM 680 C CA . ASP A 1 86 ? -18.871 6.882 38.317 1.00 85.06 86 ASP A CA 1
ATOM 681 C C . ASP A 1 86 ? -18.164 6.882 36.953 1.00 85.06 86 ASP A C 1
ATOM 683 O O . ASP A 1 86 ? -18.460 6.065 36.079 1.00 85.06 86 ASP A O 1
ATOM 687 N N . CYS A 1 87 ? -17.190 7.784 36.757 1.00 86.00 87 CYS A N 1
ATOM 688 C CA . CYS A 1 87 ? -16.367 7.796 35.548 1.00 86.00 87 CYS A CA 1
ATOM 689 C C . CYS A 1 87 ? -15.554 6.510 35.383 1.00 86.00 87 CYS A C 1
ATOM 691 O O . CYS A 1 87 ? -15.491 5.994 34.266 1.00 86.00 87 CYS A O 1
ATOM 693 N N . VAL A 1 88 ? -14.958 5.982 36.456 1.00 91.69 88 VAL A N 1
ATOM 694 C CA . VAL A 1 88 ? -14.212 4.713 36.426 1.00 91.69 88 VAL A CA 1
ATOM 695 C C . VAL A 1 88 ? -15.137 3.543 36.108 1.00 91.69 88 VAL A C 1
ATOM 697 O O . VAL A 1 88 ? -14.806 2.746 35.235 1.00 91.69 88 VAL A O 1
ATOM 700 N N . GLU A 1 89 ? -16.301 3.448 36.748 1.00 88.62 89 GLU A N 1
ATOM 701 C CA . GLU A 1 89 ? -17.260 2.360 36.513 1.00 88.62 89 GLU A CA 1
ATOM 702 C C . GLU A 1 89 ? -17.810 2.372 35.077 1.00 88.62 89 GLU A C 1
ATOM 704 O O . GLU A 1 89 ? -17.880 1.343 34.391 1.00 88.62 89 GLU A O 1
ATOM 709 N N . HIS A 1 90 ? -18.136 3.563 34.570 1.00 85.50 90 HIS A N 1
ATOM 710 C CA . HIS A 1 90 ? -18.564 3.735 33.188 1.00 85.50 90 HIS A CA 1
ATOM 711 C C . HIS A 1 90 ? -17.447 3.383 32.192 1.00 85.50 90 HIS A C 1
ATOM 713 O O . HIS A 1 90 ? -17.686 2.729 31.168 1.00 85.50 90 HIS A O 1
ATOM 719 N N . ALA A 1 91 ? -16.219 3.815 32.484 1.00 88.56 91 ALA A N 1
ATOM 720 C CA . ALA A 1 91 ? -15.049 3.553 31.662 1.00 88.56 91 ALA A CA 1
ATOM 721 C C . ALA A 1 91 ? -14.678 2.068 31.638 1.00 88.56 91 ALA A C 1
ATOM 723 O O . ALA A 1 91 ? -14.445 1.532 30.556 1.00 88.56 91 ALA A O 1
ATOM 724 N N . SER A 1 92 ? -14.671 1.389 32.787 1.00 89.94 92 SER A N 1
ATOM 725 C CA . SER A 1 92 ? -14.330 -0.031 32.896 1.00 89.94 92 SER A CA 1
ATOM 726 C C . SER A 1 92 ? -15.345 -0.891 32.147 1.00 89.94 92 SER A C 1
ATOM 728 O O . SER A 1 92 ? -14.966 -1.670 31.272 1.00 89.94 92 SER A O 1
ATOM 730 N N . THR A 1 93 ? -16.642 -0.663 32.369 1.00 87.31 93 THR A N 1
ATOM 731 C CA . THR A 1 93 ? -17.722 -1.348 31.644 1.00 87.31 93 THR A CA 1
ATOM 732 C C . THR A 1 93 ? -17.616 -1.103 30.138 1.00 87.31 93 THR A C 1
ATOM 734 O O . THR A 1 93 ? -17.771 -2.017 29.324 1.00 87.31 93 THR A O 1
ATOM 737 N N . GLY A 1 94 ? -17.316 0.138 29.741 1.00 83.31 94 GLY A N 1
ATOM 738 C CA . GLY A 1 94 ? -17.087 0.503 28.348 1.00 83.31 94 GLY A CA 1
ATOM 739 C C . GLY A 1 94 ? -15.870 -0.189 27.726 1.00 83.31 94 GLY A C 1
ATOM 740 O O . GLY A 1 94 ? -15.962 -0.649 26.588 1.00 83.31 94 GLY A O 1
ATOM 741 N N . GLY A 1 95 ? -14.767 -0.272 28.468 1.00 88.38 95 GLY A N 1
ATOM 742 C CA . GLY A 1 95 ? -13.526 -0.926 28.067 1.00 88.38 95 GLY A CA 1
ATOM 743 C C . GLY A 1 95 ? -13.696 -2.434 27.904 1.00 88.38 95 GLY A C 1
ATOM 744 O O . GLY A 1 95 ? -13.338 -2.969 26.858 1.00 88.38 95 GLY A O 1
ATOM 745 N N . PHE A 1 96 ? -14.332 -3.113 28.864 1.00 92.38 96 PHE A N 1
ATOM 746 C CA . PHE A 1 96 ? -14.605 -4.552 28.774 1.00 92.38 96 PHE A CA 1
ATOM 747 C C . PHE A 1 96 ? -15.509 -4.897 27.590 1.00 92.38 96 PHE A C 1
ATOM 749 O O . PHE A 1 96 ? -15.198 -5.810 26.829 1.00 92.38 96 PHE A O 1
ATOM 756 N N . ARG A 1 97 ? -16.586 -4.132 27.359 1.00 86.81 97 ARG A N 1
ATOM 757 C CA . ARG A 1 97 ? -17.451 -4.338 26.182 1.00 86.81 97 ARG A CA 1
ATOM 758 C C . ARG A 1 97 ? -16.674 -4.193 24.872 1.00 86.81 97 ARG A C 1
ATOM 760 O O . ARG A 1 97 ? -16.839 -5.016 23.971 1.00 86.81 97 ARG A O 1
ATOM 767 N N . ALA A 1 98 ? -15.816 -3.176 24.773 1.00 85.62 98 ALA A N 1
ATOM 768 C CA . ALA A 1 98 ? -14.972 -2.966 23.600 1.00 85.62 98 ALA A CA 1
ATOM 769 C C . ALA A 1 98 ? -13.952 -4.102 23.411 1.00 85.62 98 ALA A C 1
ATOM 771 O O . ALA A 1 98 ? -13.798 -4.593 22.293 1.00 85.62 98 ALA A O 1
ATOM 772 N N . ALA A 1 99 ? -13.310 -4.558 24.491 1.00 91.12 99 ALA A N 1
ATOM 773 C CA . ALA A 1 99 ? -12.355 -5.663 24.470 1.00 91.12 99 ALA A CA 1
ATOM 774 C C . ALA A 1 99 ? -13.007 -6.977 24.017 1.00 91.12 99 ALA A C 1
ATOM 776 O O . ALA A 1 99 ? -12.498 -7.633 23.110 1.00 91.12 99 ALA A O 1
ATOM 777 N N . THR A 1 100 ? -14.163 -7.335 24.582 1.00 89.75 100 THR A N 1
ATOM 778 C CA . THR A 1 100 ? -14.895 -8.559 24.222 1.00 89.75 100 THR A CA 1
ATOM 779 C C . THR A 1 100 ? -15.328 -8.543 22.758 1.00 89.75 100 THR A C 1
ATOM 781 O O . THR A 1 100 ? -15.152 -9.528 22.040 1.00 89.75 100 THR A O 1
ATOM 784 N N . LEU A 1 101 ? -15.845 -7.410 22.272 1.00 85.88 101 LEU A N 1
ATOM 785 C CA . LEU A 1 101 ? -16.211 -7.260 20.864 1.00 85.88 101 LEU A CA 1
ATOM 786 C C . LEU A 1 101 ? -14.987 -7.400 19.947 1.00 85.88 101 LEU A C 1
ATOM 788 O O . LEU A 1 101 ? -15.032 -8.126 18.953 1.00 85.88 101 LEU A O 1
ATOM 792 N N . ALA A 1 102 ? -13.891 -6.724 20.289 1.00 85.00 102 ALA A N 1
ATOM 793 C CA . ALA A 1 102 ? -12.642 -6.769 19.542 1.00 85.00 102 ALA A CA 1
ATOM 794 C C . ALA A 1 102 ? -12.064 -8.189 19.470 1.00 85.00 102 ALA A C 1
ATOM 796 O O . ALA A 1 102 ? -11.671 -8.637 18.388 1.00 85.00 102 ALA A O 1
ATOM 797 N N . PHE A 1 103 ? -12.066 -8.905 20.599 1.00 91.88 103 PHE A N 1
ATOM 798 C CA . PHE A 1 103 ? -11.647 -10.300 20.683 1.00 91.88 103 PHE A CA 1
ATOM 799 C C . PHE A 1 103 ? -12.481 -11.174 19.749 1.00 91.88 103 PHE A C 1
ATOM 801 O O . PHE A 1 103 ? -11.922 -11.846 18.887 1.00 91.88 103 PHE A O 1
ATOM 808 N N . ASN A 1 104 ? -13.811 -11.104 19.858 1.00 88.62 104 ASN A N 1
ATOM 809 C CA . ASN A 1 104 ? -14.721 -11.931 19.067 1.00 88.62 104 ASN A CA 1
ATOM 810 C C . ASN A 1 104 ? -14.566 -11.686 17.564 1.00 88.62 104 ASN A C 1
ATOM 812 O O . ASN A 1 104 ? -14.503 -12.643 16.793 1.00 88.62 104 ASN A O 1
ATOM 816 N N . ILE A 1 105 ? -14.442 -10.426 17.132 1.00 83.44 105 ILE A N 1
ATOM 817 C CA . ILE A 1 105 ? -14.214 -10.093 15.718 1.00 83.44 105 ILE A CA 1
ATOM 818 C C . ILE A 1 105 ? -12.887 -10.691 15.236 1.00 83.44 105 ILE A C 1
ATOM 820 O O . ILE A 1 105 ? -12.835 -11.327 14.182 1.00 83.44 105 ILE A O 1
ATOM 824 N N . ARG A 1 106 ? -11.804 -10.506 16.000 1.00 85.69 106 ARG A N 1
ATOM 825 C CA . ARG A 1 106 ? -10.466 -10.960 15.600 1.00 85.69 106 ARG A CA 1
ATOM 826 C C . ARG A 1 106 ? -10.352 -12.484 15.600 1.00 85.69 106 ARG A C 1
ATOM 828 O O . ARG A 1 106 ? -9.847 -13.040 14.627 1.00 85.69 106 ARG A O 1
ATOM 835 N N . ALA A 1 107 ? -10.872 -13.141 16.633 1.00 88.62 107 ALA A N 1
ATOM 836 C CA . ALA A 1 107 ? -10.933 -14.594 16.740 1.00 88.62 107 ALA A CA 1
ATOM 837 C C . ALA A 1 107 ? -11.774 -15.201 15.608 1.00 88.62 107 ALA A C 1
ATOM 8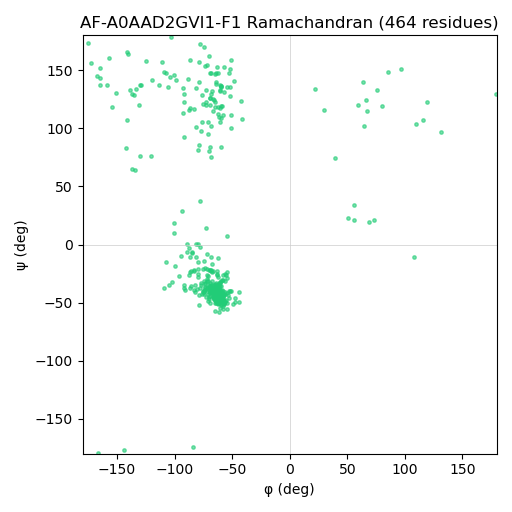39 O O . ALA A 1 107 ? -11.339 -16.163 14.983 1.00 88.62 107 ALA A O 1
ATOM 840 N N . SER A 1 108 ? -12.918 -14.593 15.268 1.00 86.00 108 SER A N 1
ATOM 841 C CA . SER A 1 108 ? -13.764 -15.050 14.155 1.00 86.00 108 SER A CA 1
ATOM 842 C C . SER A 1 108 ? -13.035 -14.978 12.813 1.00 86.00 108 SER A C 1
ATOM 844 O O . SER A 1 108 ? -13.056 -15.936 12.044 1.00 86.00 108 SER A O 1
ATOM 846 N N . LEU A 1 109 ? -12.343 -13.868 12.531 1.00 83.56 109 LEU A N 1
ATOM 847 C CA . LEU A 1 109 ? -11.560 -13.728 11.299 1.00 83.56 109 LEU A CA 1
ATOM 848 C C . LEU A 1 109 ? -10.421 -14.752 11.230 1.00 83.56 109 LEU A C 1
ATOM 850 O O . LEU A 1 109 ? -10.233 -15.394 10.198 1.00 83.56 109 LEU A O 1
ATOM 854 N N . ASN A 1 110 ? -9.685 -14.936 12.328 1.00 86.44 110 ASN A N 1
ATOM 855 C CA . ASN A 1 110 ? -8.616 -15.928 12.399 1.00 86.44 110 ASN A CA 1
ATOM 856 C C . ASN A 1 110 ? -9.153 -17.353 12.210 1.00 86.44 110 ASN A C 1
ATOM 858 O O . ASN A 1 110 ? -8.539 -18.143 11.495 1.00 86.44 110 ASN A O 1
ATOM 862 N N . LEU A 1 111 ? -10.307 -17.668 12.803 1.00 88.50 111 LEU A N 1
ATOM 863 C CA . LEU A 1 111 ? -10.968 -18.960 12.661 1.00 88.50 111 LEU A CA 1
ATOM 864 C C . LEU A 1 111 ? -11.381 -19.217 11.210 1.00 88.50 111 LEU A C 1
ATOM 866 O O . LEU A 1 111 ? -11.077 -20.278 10.677 1.00 88.50 111 LEU A O 1
ATOM 870 N N . VAL A 1 112 ? -11.999 -18.243 10.534 1.00 83.06 112 VAL A N 1
ATOM 871 C CA . VAL A 1 112 ? -12.356 -18.370 9.110 1.00 83.06 112 VAL A CA 1
ATOM 872 C C . VAL A 1 112 ? -11.113 -18.644 8.259 1.00 83.06 112 VAL A C 1
ATOM 874 O O . VAL A 1 112 ? -11.119 -19.548 7.425 1.00 83.06 112 VAL A O 1
ATOM 877 N N . LEU A 1 113 ? -10.015 -17.921 8.496 1.00 83.38 113 LEU A N 1
ATOM 878 C CA . LEU A 1 113 ? -8.758 -18.139 7.774 1.00 83.38 113 LEU A CA 1
ATOM 879 C C . LEU A 1 113 ? -8.138 -19.515 8.064 1.00 83.38 113 LEU A C 1
ATOM 881 O O . LEU A 1 113 ? -7.600 -20.144 7.150 1.00 83.38 113 LEU A O 1
ATOM 885 N N . ALA A 1 114 ? -8.232 -19.997 9.304 1.00 86.06 114 ALA A N 1
ATOM 886 C CA . ALA A 1 114 ? -7.800 -21.339 9.681 1.00 86.06 114 ALA A CA 1
ATOM 887 C C . ALA A 1 114 ? -8.645 -22.418 8.987 1.00 86.06 114 ALA A C 1
ATOM 889 O O . ALA A 1 114 ? -8.089 -23.349 8.407 1.00 86.06 114 ALA A O 1
ATOM 890 N N . LEU A 1 115 ? -9.971 -22.253 8.954 1.00 87.25 115 LEU A N 1
ATOM 891 C CA . LEU A 1 115 ? -10.900 -23.173 8.292 1.00 87.25 115 LEU A CA 1
ATOM 892 C C . LEU A 1 115 ? -10.681 -23.234 6.776 1.00 87.25 115 LEU A C 1
ATOM 894 O O . LEU A 1 115 ? -10.710 -24.318 6.201 1.00 87.25 115 LEU A O 1
ATOM 898 N N . ILE A 1 116 ? -10.375 -22.109 6.122 1.00 84.81 116 ILE A N 1
ATOM 899 C CA . ILE A 1 116 ? -10.024 -22.095 4.689 1.00 84.81 116 ILE A CA 1
ATOM 900 C C . ILE A 1 116 ? -8.766 -22.939 4.418 1.00 84.81 116 ILE A C 1
ATOM 902 O O . ILE A 1 116 ? -8.644 -23.568 3.366 1.00 84.81 116 ILE A O 1
ATOM 906 N N . ARG A 1 117 ? -7.821 -22.975 5.364 1.00 85.69 117 ARG A N 1
ATOM 907 C CA . ARG A 1 117 ? -6.543 -23.691 5.225 1.00 85.69 117 ARG A CA 1
ATOM 908 C C . ARG A 1 117 ? -6.559 -25.106 5.797 1.00 85.69 117 ARG A C 1
ATOM 910 O O . ARG A 1 117 ? -5.633 -25.858 5.514 1.00 85.69 117 ARG A O 1
ATOM 917 N N . ILE A 1 118 ? -7.603 -25.501 6.526 1.00 88.00 118 ILE A N 1
ATOM 918 C CA . ILE A 1 118 ? -7.643 -26.756 7.295 1.00 88.00 118 ILE A CA 1
ATOM 919 C C . ILE A 1 118 ? -7.442 -28.008 6.433 1.00 88.00 118 ILE A C 1
ATOM 921 O O . ILE A 1 118 ? -6.867 -28.993 6.885 1.00 88.00 118 ILE A O 1
ATOM 925 N N . ARG A 1 119 ? -7.873 -27.963 5.163 1.00 85.50 119 ARG A N 1
ATOM 926 C CA . ARG A 1 119 ? -7.706 -29.072 4.210 1.00 85.50 119 ARG A CA 1
ATOM 927 C C . ARG A 1 119 ? -6.248 -29.309 3.815 1.00 85.50 119 ARG A C 1
ATOM 929 O O . ARG A 1 119 ? -5.924 -30.414 3.408 1.00 85.50 119 ARG A O 1
ATOM 936 N N . LYS A 1 120 ? -5.386 -28.297 3.943 1.00 87.12 120 LYS A N 1
ATOM 937 C CA . LYS A 1 120 ? -3.950 -28.380 3.633 1.00 87.12 120 LYS A CA 1
ATOM 938 C C . LYS A 1 120 ? -3.102 -28.832 4.831 1.00 87.12 120 LYS A C 1
ATOM 940 O O . LYS A 1 120 ? -1.887 -28.886 4.702 1.00 87.12 120 LYS A O 1
ATOM 945 N N . VAL A 1 121 ? -3.720 -29.107 5.983 1.00 87.19 121 VAL A N 1
ATOM 946 C CA . VAL A 1 121 ? -3.030 -29.406 7.248 1.00 87.19 121 VAL A CA 1
ATOM 947 C C . VAL A 1 121 ? -3.291 -30.866 7.667 1.00 87.19 121 VAL A C 1
ATOM 949 O O . VAL A 1 121 ? -4.446 -31.322 7.557 1.00 87.19 121 VAL A O 1
ATOM 952 N N . PRO A 1 122 ? -2.257 -31.601 8.140 1.00 89.88 122 PRO A N 1
ATOM 953 C CA . PRO A 1 122 ? -2.395 -32.948 8.702 1.00 89.88 122 PRO A CA 1
ATOM 954 C C . PRO A 1 122 ? -3.467 -33.010 9.793 1.00 89.88 122 PRO A C 1
ATOM 956 O O . PRO A 1 122 ? -3.744 -32.005 10.443 1.00 89.88 122 PRO A O 1
ATOM 959 N N . ARG A 1 123 ? -4.118 -34.169 9.974 1.00 85.75 123 ARG A N 1
ATOM 960 C CA . ARG A 1 123 ? -5.280 -34.294 10.876 1.00 85.75 123 ARG A CA 1
ATOM 961 C C . ARG A 1 123 ? -4.946 -33.959 12.333 1.00 85.75 123 ARG A C 1
ATOM 963 O O . ARG A 1 123 ? -5.769 -33.308 12.974 1.00 85.75 123 ARG A O 1
ATOM 970 N N . ASP A 1 124 ? -3.749 -34.307 12.787 1.00 89.12 124 ASP A N 1
ATOM 971 C CA . ASP A 1 124 ? -3.321 -34.161 14.183 1.00 89.12 124 ASP A CA 1
ATOM 972 C C . ASP A 1 124 ? -3.138 -32.688 14.589 1.00 89.12 124 ASP A C 1
ATOM 974 O O . ASP A 1 124 ? -3.510 -32.278 15.688 1.00 89.12 124 ASP A O 1
ATOM 978 N N . ASP A 1 125 ? -2.711 -31.838 13.651 1.00 89.19 125 ASP A N 1
ATOM 979 C CA . ASP A 1 125 ? -2.471 -30.412 13.902 1.00 89.19 125 ASP A CA 1
ATOM 980 C C . ASP A 1 125 ? -3.729 -29.538 13.779 1.00 89.19 125 ASP A C 1
ATOM 982 O O . ASP A 1 125 ? -3.700 -28.339 14.080 1.00 89.19 125 ASP A O 1
ATOM 986 N N . ARG A 1 126 ? -4.867 -30.097 13.340 1.00 89.25 126 ARG A N 1
ATOM 987 C CA . ARG A 1 126 ? -6.091 -29.312 13.080 1.00 89.25 126 ARG A CA 1
ATOM 988 C C . ARG A 1 126 ? -6.655 -28.674 14.342 1.00 89.25 126 ARG A C 1
ATOM 990 O O . ARG A 1 126 ? -7.062 -27.513 14.302 1.00 89.25 126 ARG A O 1
ATOM 997 N N . LEU A 1 127 ? -6.676 -29.408 15.454 1.00 88.62 127 LEU A N 1
ATOM 998 C CA . LEU A 1 127 ? -7.170 -28.887 16.732 1.00 88.62 127 LEU A CA 1
ATOM 999 C C . LEU A 1 127 ? -6.246 -27.796 17.278 1.00 88.62 127 LEU A C 1
ATOM 1001 O O . LEU A 1 127 ? -6.726 -26.753 17.723 1.00 88.62 127 LEU A O 1
ATOM 1005 N N . THR A 1 128 ? -4.931 -27.986 17.163 1.00 88.25 128 THR A N 1
ATOM 1006 C CA . THR A 1 128 ? -3.927 -26.982 17.537 1.00 88.25 128 THR A CA 1
ATOM 1007 C C . THR A 1 128 ? -4.082 -25.711 16.702 1.00 88.25 128 THR A C 1
ATOM 1009 O O . THR A 1 128 ? -4.095 -24.608 17.254 1.00 88.25 128 THR A O 1
ATOM 1012 N N . LEU A 1 129 ? -4.300 -25.847 15.390 1.00 87.25 129 LEU A N 1
ATOM 1013 C CA . LEU A 1 129 ? -4.558 -24.728 14.485 1.00 87.25 129 LEU A CA 1
ATOM 1014 C C . LEU A 1 129 ? -5.824 -23.950 14.876 1.00 87.25 129 LEU A C 1
ATOM 1016 O O . LEU A 1 129 ? -5.788 -22.721 14.939 1.00 87.25 129 LEU A O 1
ATOM 1020 N N . ILE A 1 130 ? -6.933 -24.643 15.155 1.00 88.88 130 ILE A N 1
ATOM 1021 C CA . ILE A 1 130 ? -8.199 -24.013 15.563 1.00 88.88 130 ILE A CA 1
ATOM 1022 C C . ILE A 1 130 ? -8.041 -23.315 16.918 1.00 88.88 130 ILE A C 1
ATOM 1024 O O . ILE A 1 130 ? -8.420 -22.151 17.060 1.00 88.88 130 ILE A O 1
ATOM 1028 N N . ARG A 1 131 ? -7.428 -23.985 17.902 1.00 89.50 131 ARG A N 1
ATOM 1029 C CA . ARG A 1 131 ? -7.175 -23.410 19.229 1.00 89.50 131 ARG A CA 1
ATOM 1030 C C . ARG A 1 131 ? -6.320 -22.151 19.129 1.00 89.50 131 ARG A C 1
ATOM 1032 O O . ARG A 1 131 ? -6.667 -21.136 19.728 1.00 89.50 131 ARG A O 1
ATOM 1039 N N . HIS A 1 132 ? -5.241 -22.191 18.349 1.00 88.44 132 HIS A N 1
ATOM 1040 C CA . HIS A 1 132 ? -4.375 -21.034 18.138 1.00 88.44 132 HIS A CA 1
ATOM 1041 C C . HIS A 1 132 ? -5.078 -19.912 17.355 1.00 88.44 132 HIS A C 1
ATOM 1043 O O . HIS A 1 132 ? -4.813 -18.735 17.588 1.00 88.44 132 HIS A O 1
ATOM 1049 N N . ALA A 1 133 ? -6.003 -20.233 16.447 1.00 86.75 133 ALA A N 1
ATOM 1050 C CA . ALA A 1 133 ? -6.782 -19.225 15.731 1.00 86.75 133 ALA A CA 1
ATOM 1051 C C . ALA A 1 133 ? -7.745 -18.460 16.659 1.00 86.75 133 ALA A C 1
ATOM 1053 O O . ALA A 1 133 ? -7.843 -17.233 16.568 1.00 86.75 133 ALA A O 1
ATOM 1054 N N . VAL A 1 134 ? -8.416 -19.168 17.573 1.00 88.12 134 VAL A N 1
ATOM 1055 C CA . VAL A 1 134 ? -9.395 -18.584 18.505 1.00 88.12 134 VAL A CA 1
ATOM 1056 C C . VAL A 1 134 ? -8.705 -17.880 19.675 1.00 88.12 134 VAL A C 1
ATOM 1058 O O . VAL A 1 134 ? -8.958 -16.702 19.922 1.00 88.12 134 VAL A O 1
ATOM 1061 N N . PHE A 1 135 ? -7.785 -18.569 20.354 1.00 88.44 135 PHE A N 1
ATOM 1062 C CA . PHE A 1 135 ? -7.111 -18.092 21.569 1.00 88.44 135 PHE A CA 1
ATOM 1063 C C . PHE A 1 135 ? -5.701 -17.550 21.312 1.00 88.44 135 PHE A C 1
ATOM 1065 O O . PHE A 1 135 ? -4.883 -17.442 22.223 1.00 88.44 135 PHE A O 1
ATOM 1072 N N . GLY A 1 136 ? -5.394 -17.209 20.062 1.00 87.81 136 GLY A N 1
ATOM 1073 C CA . GLY A 1 136 ? -4.091 -16.680 19.688 1.00 87.81 136 GLY A CA 1
ATOM 1074 C C . GLY A 1 136 ? -3.776 -15.356 20.380 1.00 87.81 136 GLY A C 1
ATOM 1075 O O . GLY A 1 136 ? -4.645 -14.499 20.576 1.00 87.81 136 GLY A O 1
ATOM 1076 N N . ALA A 1 137 ? -2.490 -15.140 20.662 1.00 90.31 137 ALA A N 1
ATOM 1077 C CA . ALA A 1 137 ? -2.000 -13.909 21.281 1.00 90.31 137 ALA A CA 1
ATOM 1078 C C . ALA A 1 137 ? -2.378 -12.642 20.486 1.00 90.31 137 ALA A C 1
ATOM 1080 O O . ALA A 1 137 ? -2.491 -11.561 21.056 1.00 90.31 137 ALA A O 1
ATOM 1081 N N . ASP A 1 138 ? -2.600 -12.750 19.174 1.00 86.12 138 ASP A N 1
ATOM 1082 C CA . ASP A 1 138 ? -3.006 -11.618 18.335 1.00 86.12 138 ASP A CA 1
ATOM 1083 C C . ASP A 1 138 ? -4.460 -11.169 18.583 1.00 86.12 138 ASP A C 1
ATOM 1085 O O . ASP A 1 138 ? -4.754 -9.980 18.438 1.00 86.12 138 ASP A O 1
ATOM 1089 N N . SER A 1 139 ? -5.361 -12.080 18.976 1.00 90.62 139 SER A N 1
ATOM 1090 C CA . SER A 1 139 ? -6.735 -11.739 19.380 1.00 90.62 139 SER A CA 1
ATOM 1091 C C . SER A 1 139 ? -6.740 -11.018 20.726 1.00 90.62 139 SER A C 1
ATOM 1093 O O . SER A 1 139 ? -7.402 -9.991 20.869 1.00 90.62 139 SER A O 1
ATOM 1095 N N . LEU A 1 140 ? -5.935 -11.502 21.679 1.00 93.38 140 LEU A N 1
ATOM 1096 C CA . LEU A 1 140 ? -5.782 -10.892 23.002 1.00 93.38 140 LEU A CA 1
ATOM 1097 C C . LEU A 1 140 ? -5.134 -9.504 22.931 1.00 93.38 140 LEU A C 1
ATOM 1099 O O . LEU A 1 140 ? -5.656 -8.567 23.523 1.00 93.38 140 LEU A O 1
ATOM 1103 N N . ARG A 1 141 ? -4.052 -9.335 22.158 1.00 93.69 141 ARG A N 1
ATOM 1104 C CA . ARG A 1 141 ? -3.405 -8.024 21.954 1.00 93.69 141 ARG A CA 1
ATOM 1105 C C . ARG A 1 141 ? -4.361 -6.994 21.363 1.00 93.69 141 ARG A C 1
ATOM 1107 O O . ARG A 1 141 ? -4.407 -5.861 21.830 1.00 93.69 141 ARG A O 1
ATOM 1114 N N . PHE A 1 142 ? -5.150 -7.398 20.369 1.00 91.19 142 PHE A N 1
ATOM 1115 C CA . PHE A 1 142 ? -6.123 -6.507 19.745 1.00 91.19 142 PHE A CA 1
ATOM 1116 C C . PHE A 1 142 ? -7.271 -6.141 20.695 1.00 91.19 142 PHE A C 1
ATOM 1118 O O . PHE A 1 142 ? -7.706 -4.989 20.723 1.00 91.19 142 PHE A O 1
ATOM 1125 N N . ALA A 1 143 ? -7.733 -7.105 21.494 1.00 93.62 143 ALA A N 1
ATOM 1126 C CA . ALA A 1 143 ? -8.730 -6.878 22.531 1.00 93.62 143 ALA A CA 1
ATOM 1127 C C . ALA A 1 143 ? -8.220 -5.923 23.616 1.00 93.62 143 ALA A C 1
ATOM 1129 O O . ALA A 1 143 ? -8.921 -4.976 23.963 1.00 93.62 143 ALA A O 1
ATOM 1130 N N . ALA A 1 144 ? -6.986 -6.120 24.087 1.00 95.62 144 ALA A N 1
ATOM 1131 C CA . ALA A 1 144 ? -6.331 -5.235 25.043 1.00 95.62 144 ALA A CA 1
ATOM 1132 C C . ALA A 1 144 ? -6.162 -3.821 24.470 1.00 95.62 144 ALA A C 1
ATOM 1134 O O . ALA A 1 144 ? -6.556 -2.855 25.114 1.00 95.62 144 ALA A O 1
ATOM 1135 N N . MET A 1 145 ? -5.698 -3.692 23.220 1.00 94.69 145 MET A N 1
ATOM 1136 C CA . MET A 1 145 ? -5.586 -2.402 22.533 1.00 94.69 145 MET A CA 1
ATOM 1137 C C . MET A 1 145 ? -6.927 -1.649 22.517 1.00 94.69 145 MET A C 1
ATOM 1139 O O . MET A 1 145 ? -7.003 -0.515 22.986 1.00 94.69 145 MET A O 1
ATOM 1143 N N . LEU A 1 146 ? -8.002 -2.260 22.002 1.00 91.81 146 LEU A N 1
ATOM 1144 C CA . LEU A 1 146 ? -9.302 -1.582 21.915 1.00 91.81 146 LEU A CA 1
ATOM 1145 C C . LEU A 1 146 ? -9.964 -1.368 23.281 1.00 91.81 146 LEU A C 1
ATOM 1147 O O . LEU A 1 146 ? -10.606 -0.336 23.481 1.00 91.81 146 LEU A O 1
ATOM 1151 N N . GLY A 1 147 ? -9.790 -2.298 24.221 1.00 92.25 147 GLY A N 1
ATOM 1152 C CA . GLY A 1 147 ? -10.287 -2.175 25.588 1.00 92.25 147 GLY A CA 1
ATOM 1153 C C . GLY A 1 147 ? -9.631 -1.024 26.345 1.00 92.25 147 GLY A C 1
ATOM 1154 O O . GLY A 1 147 ? -10.333 -0.169 26.885 1.00 92.25 147 GLY A O 1
ATOM 1155 N N . THR A 1 148 ? -8.295 -0.954 26.325 1.00 94.88 148 THR A N 1
ATOM 1156 C CA . THR A 1 148 ? -7.520 0.141 26.925 1.00 94.88 148 THR A CA 1
ATOM 1157 C C . THR A 1 148 ? -7.870 1.477 26.279 1.00 94.88 148 THR A C 1
ATOM 1159 O O . THR A 1 148 ? -8.124 2.439 27.000 1.00 94.88 148 THR A O 1
ATOM 1162 N N . PHE A 1 149 ? -7.962 1.539 24.945 1.00 93.62 149 PHE A N 1
ATOM 1163 C CA . PHE A 1 149 ? -8.366 2.761 24.246 1.00 93.62 149 PHE A CA 1
ATOM 1164 C C . PHE A 1 149 ? -9.752 3.235 24.698 1.00 93.62 149 PHE A C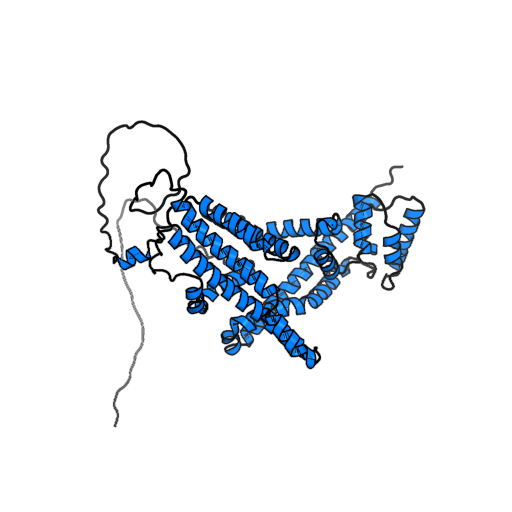 1
ATOM 1166 O O . PHE A 1 149 ? -9.896 4.359 25.170 1.00 93.62 149 PHE A O 1
ATOM 1173 N N . ALA A 1 150 ? -10.771 2.377 24.596 1.00 90.06 150 ALA A N 1
ATOM 1174 C CA . ALA A 1 150 ? -12.147 2.749 24.909 1.00 90.06 150 ALA A CA 1
ATOM 1175 C C . ALA A 1 150 ? -12.336 3.100 26.392 1.00 90.06 150 ALA A C 1
ATOM 1177 O O . ALA A 1 150 ? -13.059 4.046 26.702 1.00 90.06 150 ALA A O 1
ATOM 1178 N N . GLY A 1 151 ? -11.687 2.356 27.292 1.00 90.00 151 GLY A N 1
ATOM 1179 C CA . GLY A 1 151 ? -11.724 2.611 28.728 1.00 90.00 151 GLY A CA 1
ATOM 1180 C C . GLY A 1 151 ? -11.076 3.946 29.082 1.00 90.00 151 GLY A C 1
ATOM 1181 O O . GLY A 1 151 ? -11.744 4.824 29.624 1.00 90.00 151 GLY A O 1
ATOM 1182 N N . LEU A 1 152 ? -9.807 4.147 28.708 1.00 92.81 152 LEU A N 1
ATOM 1183 C CA . LEU A 1 152 ? -9.084 5.387 29.008 1.00 92.81 152 LEU A CA 1
ATOM 1184 C C . LEU A 1 152 ? -9.722 6.602 28.339 1.00 92.81 152 LEU A C 1
ATOM 1186 O O . LEU A 1 152 ? -9.851 7.644 28.974 1.00 92.81 152 LEU A O 1
ATOM 1190 N N . TYR A 1 153 ? -10.167 6.475 27.088 1.00 89.62 153 TYR A N 1
ATOM 1191 C CA . TYR A 1 153 ? -10.843 7.563 26.390 1.00 89.62 153 TYR A CA 1
ATOM 1192 C C . TYR A 1 153 ? -12.125 7.976 27.118 1.00 89.62 153 TYR A C 1
ATOM 1194 O O . TYR A 1 153 ? -12.320 9.158 27.387 1.00 89.62 153 TYR A O 1
ATOM 1202 N N . LYS A 1 154 ? -12.981 7.014 27.494 1.00 89.06 154 LYS A N 1
ATOM 1203 C CA . LYS A 1 154 ? -14.214 7.297 28.246 1.00 89.06 154 LYS A CA 1
ATOM 1204 C C . LYS A 1 154 ? -13.925 7.876 29.623 1.00 89.06 154 LYS A C 1
ATOM 1206 O O . LYS A 1 154 ? -14.635 8.790 30.034 1.00 89.06 154 LYS A O 1
ATOM 1211 N N . PHE A 1 155 ? -12.911 7.369 30.318 1.00 90.50 155 PHE A N 1
ATOM 1212 C CA . PHE A 1 155 ? -12.504 7.906 31.609 1.00 90.50 155 PHE A CA 1
ATOM 1213 C C . PHE A 1 155 ? -12.069 9.365 31.467 1.00 90.50 155 PHE A C 1
ATOM 1215 O O . PHE A 1 155 ? -12.698 10.243 32.047 1.00 90.50 155 PHE A O 1
ATOM 1222 N N . LEU A 1 156 ? -11.067 9.640 30.627 1.00 89.50 156 LEU A N 1
ATOM 1223 C CA . LEU A 1 156 ? -10.502 10.978 30.446 1.00 89.50 156 LEU A CA 1
ATOM 1224 C C . LEU A 1 156 ? -11.538 11.974 29.922 1.00 89.50 156 LEU A C 1
ATOM 1226 O O . LEU A 1 156 ? -11.632 13.080 30.443 1.00 89.50 156 LEU A O 1
ATOM 1230 N N . LEU A 1 157 ? -12.367 11.579 28.951 1.00 86.00 157 LEU A N 1
ATOM 1231 C CA . LEU A 1 157 ? -13.400 12.449 28.387 1.00 86.00 157 LEU A CA 1
ATOM 1232 C C . LEU A 1 157 ? -14.430 12.902 29.438 1.00 86.00 157 LEU A C 1
ATOM 1234 O O . LEU A 1 157 ? -14.950 14.012 29.340 1.00 86.00 157 LEU A O 1
ATOM 1238 N N . ASN A 1 158 ? -14.721 12.062 30.438 1.00 85.50 158 ASN A N 1
ATOM 1239 C CA . ASN A 1 158 ? -15.690 12.370 31.492 1.00 85.50 158 ASN A CA 1
ATOM 1240 C C . ASN A 1 158 ? -15.056 12.933 32.773 1.00 85.50 158 ASN A C 1
ATOM 1242 O O . ASN A 1 158 ? -15.720 13.704 33.464 1.00 85.50 158 ASN A O 1
ATOM 1246 N N . ALA A 1 159 ? -13.796 12.593 33.062 1.00 87.00 159 ALA A N 1
ATOM 1247 C CA . ALA A 1 159 ? -13.051 13.045 34.234 1.00 87.00 159 ALA A CA 1
ATOM 1248 C C . ALA A 1 159 ? -12.415 14.430 34.035 1.00 87.00 159 ALA A C 1
ATOM 1250 O O . ALA A 1 159 ? -12.470 15.248 34.948 1.00 87.00 159 ALA A O 1
ATOM 1251 N N . LEU A 1 160 ? -11.871 14.739 32.846 1.00 85.56 160 LEU A N 1
ATOM 1252 C CA . LEU A 1 160 ? -11.256 16.048 32.555 1.00 85.56 160 LEU A CA 1
ATOM 1253 C C . LEU A 1 160 ? -12.183 17.237 32.861 1.00 85.56 160 LEU A C 1
ATOM 1255 O O . LEU A 1 160 ? -11.718 18.184 33.478 1.00 85.56 160 LEU A O 1
ATOM 1259 N N . PRO A 1 161 ? -13.485 17.211 32.519 1.00 82.00 161 PRO A N 1
ATOM 1260 C CA . PRO A 1 161 ? -14.396 18.306 32.857 1.00 82.00 161 PRO A CA 1
ATOM 1261 C C . PRO A 1 161 ? -14.686 18.455 34.356 1.00 82.00 161 PRO A C 1
ATOM 1263 O O . PRO A 1 161 ? -15.134 19.518 34.768 1.00 82.00 161 PRO A O 1
ATOM 1266 N N . ILE A 1 162 ? -14.495 17.390 35.146 1.00 82.81 162 ILE A N 1
ATOM 1267 C CA . ILE A 1 162 ? -14.661 17.403 36.609 1.00 82.81 162 ILE A CA 1
ATOM 1268 C C . ILE A 1 162 ? -13.389 17.956 37.263 1.00 82.81 162 ILE A C 1
ATOM 1270 O O . ILE A 1 162 ? -13.472 18.744 38.196 1.00 82.81 162 ILE A O 1
ATOM 1274 N N . LEU A 1 163 ? -12.220 17.557 36.753 1.00 83.69 163 LEU A N 1
ATOM 1275 C CA . LEU A 1 163 ? -10.911 17.969 37.267 1.00 83.69 163 LEU A CA 1
ATOM 1276 C C . LEU A 1 163 ? -10.520 19.390 36.838 1.00 83.69 163 LEU A C 1
ATOM 1278 O O . LEU A 1 163 ? -9.863 20.100 37.589 1.00 83.69 163 LEU A O 1
ATOM 1282 N N . LEU A 1 164 ? -10.909 19.795 35.628 1.00 81.56 164 LEU A N 1
ATOM 1283 C CA . LEU A 1 164 ? -10.605 21.088 35.016 1.00 81.56 164 LEU A CA 1
ATOM 1284 C C . LEU A 1 164 ? -11.906 21.713 34.475 1.00 81.56 164 LEU A C 1
ATOM 1286 O O . LEU A 1 164 ? -12.168 21.667 33.263 1.00 81.56 164 LEU A O 1
ATOM 1290 N N . PRO A 1 165 ? -12.764 22.259 35.357 1.00 71.19 165 PRO A N 1
ATOM 1291 C CA . PRO A 1 165 ? -13.986 22.935 34.942 1.00 71.19 165 PRO A CA 1
ATOM 1292 C C . PRO A 1 165 ? -13.669 24.194 34.119 1.00 71.19 165 PRO A C 1
ATOM 1294 O O . PRO A 1 165 ? -12.650 24.858 34.310 1.00 71.19 165 PRO A O 1
ATOM 1297 N N . ALA A 1 166 ? -14.539 24.533 33.166 1.00 62.31 166 ALA A N 1
ATOM 1298 C CA . ALA A 1 166 ? -14.384 25.753 32.378 1.00 62.31 166 ALA A CA 1
ATOM 1299 C C . ALA A 1 166 ? -14.610 26.993 33.264 1.00 62.31 166 ALA A C 1
ATOM 1301 O O . ALA A 1 166 ? -15.629 27.085 33.939 1.00 62.31 166 ALA A O 1
ATOM 1302 N N . ILE A 1 167 ? -13.682 27.957 33.218 1.00 54.78 167 ILE A N 1
ATOM 1303 C CA . ILE A 1 167 ? -13.647 29.144 34.099 1.00 54.78 167 ILE A CA 1
ATOM 1304 C C . ILE A 1 167 ? -14.795 30.149 33.833 1.00 54.78 167 ILE A C 1
ATOM 1306 O O . ILE A 1 167 ? -15.047 31.021 34.655 1.00 54.78 167 ILE A O 1
ATOM 1310 N N . LYS A 1 168 ? -15.569 30.005 32.747 1.00 49.59 168 LYS A N 1
ATOM 1311 C CA . LYS A 1 168 ? -16.816 30.761 32.522 1.00 49.59 168 LYS A CA 1
ATOM 1312 C C . LYS A 1 168 ? -17.886 29.867 31.882 1.00 49.59 168 LYS A C 1
ATOM 1314 O O . LYS A 1 168 ? -17.762 29.540 30.698 1.00 49.59 168 LYS A O 1
ATOM 1319 N N . PRO A 1 169 ? -18.939 29.450 32.603 1.00 45.03 169 PRO A N 1
ATOM 1320 C CA . PRO A 1 169 ? -20.137 28.944 31.951 1.00 45.03 169 PRO A CA 1
ATOM 1321 C C . PRO A 1 169 ? -20.848 30.132 31.284 1.00 45.03 169 PRO A C 1
ATOM 1323 O O . PRO A 1 169 ? -21.434 30.961 31.965 1.00 45.03 169 PRO A O 1
ATOM 1326 N N . ARG A 1 170 ? -20.777 30.254 29.951 1.00 44.69 170 ARG A N 1
ATOM 1327 C CA . ARG A 1 170 ? -21.660 31.180 29.218 1.00 44.69 170 ARG A CA 1
ATOM 1328 C C . ARG A 1 170 ? -23.094 30.675 29.400 1.00 44.69 170 ARG A C 1
ATOM 1330 O O . ARG A 1 170 ? -23.346 29.500 29.111 1.00 44.69 170 ARG A O 1
ATOM 1337 N N . GLU A 1 171 ? -23.975 31.524 29.931 1.00 39.50 171 GLU A N 1
ATOM 1338 C CA . GLU A 1 171 ? -25.375 31.186 30.203 1.00 39.50 171 GLU A CA 1
ATOM 1339 C C . GLU A 1 171 ? -26.068 30.609 28.956 1.00 39.50 171 GLU A C 1
ATOM 1341 O O . GLU A 1 171 ? -25.704 30.953 27.824 1.00 39.50 171 GLU A O 1
ATOM 1346 N N . PRO A 1 172 ? -27.030 29.687 29.132 1.00 38.44 172 PRO A N 1
ATOM 1347 C CA . PRO A 1 172 ? -27.735 29.082 28.014 1.00 38.44 172 PRO A CA 1
ATOM 1348 C C . PRO A 1 172 ? -28.627 30.129 27.331 1.00 38.44 172 PRO A C 1
ATOM 1350 O O . PRO A 1 172 ? -29.723 30.416 27.805 1.00 38.44 172 PRO A O 1
ATOM 1353 N N . SER A 1 173 ? -28.198 30.674 26.190 1.00 33.62 173 SER A N 1
ATOM 1354 C CA . SER A 1 173 ? -29.124 31.339 25.272 1.00 33.62 173 SER A CA 1
ATOM 1355 C C . SER A 1 173 ? -30.024 30.271 24.647 1.00 33.62 173 SER A C 1
ATOM 1357 O O . SER A 1 173 ? -29.554 29.267 24.114 1.00 33.62 173 SER A O 1
ATOM 1359 N N . ALA A 1 174 ? -31.338 30.462 24.748 1.00 37.53 174 ALA A N 1
ATOM 1360 C CA . ALA A 1 174 ? -32.362 29.509 24.315 1.00 37.53 174 ALA A CA 1
ATOM 1361 C C . ALA A 1 174 ? -32.518 29.388 22.783 1.00 37.53 174 ALA A C 1
ATOM 1363 O O . ALA A 1 174 ? -33.504 28.827 22.310 1.00 37.53 174 ALA A O 1
ATOM 1364 N N . PHE A 1 175 ? -31.562 29.893 22.008 1.00 34.56 175 PHE A N 1
ATOM 1365 C CA . PHE A 1 175 ? -31.593 29.887 20.552 1.00 34.56 175 PHE A CA 1
ATOM 1366 C C . PHE A 1 175 ? -30.236 29.425 20.024 1.00 34.56 175 PHE A C 1
ATOM 1368 O O . PHE A 1 175 ? -29.192 29.786 20.573 1.00 34.56 175 PHE A O 1
ATOM 1375 N N . GLY A 1 176 ? -30.303 28.511 19.056 1.00 35.31 176 GLY A N 1
ATOM 1376 C CA . GLY A 1 176 ? -29.155 27.879 18.424 1.00 35.31 176 GLY A CA 1
ATOM 1377 C C . GLY A 1 176 ? -28.363 28.837 17.545 1.00 35.31 176 GLY A C 1
ATOM 1378 O O . GLY A 1 176 ? -28.889 29.866 17.142 1.00 35.31 176 GLY A O 1
ATOM 1379 N N . ASP A 1 177 ? -27.137 28.387 17.280 1.00 34.53 177 ASP A N 1
ATOM 1380 C CA . ASP A 1 177 ? -26.088 28.958 16.435 1.00 34.53 177 ASP A CA 1
ATOM 1381 C C . ASP A 1 177 ? -25.604 30.367 16.811 1.00 34.53 177 ASP A C 1
ATOM 1383 O O . ASP A 1 177 ? -26.362 31.314 16.949 1.00 34.53 177 ASP A O 1
ATOM 1387 N N . ASP A 1 178 ? -24.310 30.471 17.114 1.00 33.53 178 ASP A N 1
ATOM 1388 C CA . ASP A 1 178 ? -23.380 30.943 16.091 1.00 33.53 178 ASP A CA 1
ATOM 1389 C C . ASP A 1 178 ? -21.927 30.645 16.488 1.00 33.53 178 ASP A C 1
ATOM 1391 O O . ASP A 1 178 ? -21.537 30.600 17.664 1.00 33.53 178 ASP A O 1
ATOM 1395 N N . ASP A 1 179 ? -21.161 30.312 15.453 1.00 44.44 179 ASP A N 1
ATOM 1396 C CA . ASP A 1 179 ? -19.715 30.422 15.398 1.00 44.44 179 ASP A CA 1
ATOM 1397 C C . ASP A 1 179 ? -19.305 31.841 15.788 1.00 44.44 179 ASP A C 1
ATOM 1399 O O . ASP A 1 179 ? -19.766 32.778 15.161 1.00 44.44 179 ASP A O 1
ATOM 1403 N N . GLU A 1 180 ? -18.392 32.004 16.742 1.00 33.72 180 GLU A N 1
ATOM 1404 C CA . GLU A 1 180 ? -17.594 33.229 16.809 1.00 33.72 180 GLU A CA 1
ATOM 1405 C C . GLU A 1 180 ? -16.269 32.929 17.514 1.00 33.72 180 GLU A C 1
ATOM 1407 O O . GLU A 1 180 ? -16.213 32.404 18.634 1.00 33.72 180 GLU A O 1
ATOM 1412 N N . GLU A 1 181 ? -15.206 33.148 16.744 1.00 33.88 181 GLU A N 1
ATOM 1413 C CA . GLU A 1 181 ? -13.834 33.282 17.205 1.00 33.88 181 GLU A CA 1
ATOM 1414 C C . GLU A 1 181 ? -13.687 34.626 17.929 1.00 33.88 181 GLU A C 1
ATOM 1416 O O . GLU A 1 181 ? -14.485 35.541 17.751 1.00 33.88 181 GLU A O 1
ATOM 1421 N N . GLU A 1 182 ? -12.718 34.676 18.835 1.00 32.12 182 GLU A N 1
ATOM 1422 C CA . GLU A 1 182 ? -12.358 35.863 19.603 1.00 32.12 182 GLU A CA 1
ATOM 1423 C C . GLU A 1 182 ? -11.873 36.962 18.653 1.00 32.12 182 GLU A C 1
ATOM 1425 O O . GLU A 1 182 ? -10.839 36.768 18.027 1.00 32.12 182 GLU A O 1
ATOM 1430 N N . ASP A 1 183 ? -12.558 38.105 18.619 1.00 27.39 183 ASP A N 1
ATOM 1431 C CA . ASP A 1 183 ? -11.961 39.386 18.242 1.00 27.39 183 ASP A CA 1
ATOM 1432 C C . ASP A 1 183 ? -12.342 40.426 19.309 1.00 27.39 183 ASP A C 1
ATOM 1434 O O . ASP A 1 183 ? -13.513 40.641 19.635 1.00 27.39 183 ASP A O 1
ATOM 1438 N N . GLU A 1 184 ? -11.315 40.998 19.938 1.00 33.94 184 GLU A N 1
ATOM 1439 C CA . GLU A 1 184 ? -11.415 42.142 20.838 1.00 33.94 184 GLU A CA 1
ATOM 1440 C C . GLU A 1 184 ? -11.699 43.405 20.021 1.00 33.94 184 GLU A C 1
ATOM 1442 O O . GLU A 1 184 ? -10.869 43.799 19.209 1.00 33.94 184 GLU A O 1
ATOM 1447 N N . GLU A 1 185 ? -12.793 44.113 20.305 1.00 27.56 185 GLU A N 1
ATOM 1448 C CA . GLU A 1 185 ? -12.819 45.563 20.114 1.00 27.56 185 GLU A CA 1
ATOM 1449 C C . GLU A 1 185 ? -13.784 46.224 21.109 1.00 27.56 185 GLU A C 1
ATOM 1451 O O . GLU A 1 185 ? -14.904 45.773 21.353 1.00 27.56 185 GLU A O 1
ATOM 1456 N N . ILE A 1 186 ? -13.276 47.258 21.774 1.00 33.75 186 ILE A N 1
ATOM 1457 C CA . ILE A 1 186 ? -13.959 48.045 22.796 1.00 33.75 186 ILE A CA 1
ATOM 1458 C C . ILE A 1 186 ? -14.715 49.164 22.079 1.00 33.75 186 ILE A C 1
ATOM 1460 O O . ILE A 1 186 ? -14.075 50.068 21.553 1.00 33.75 186 ILE A O 1
ATOM 1464 N N . GLU A 1 187 ? -16.047 49.180 22.146 1.00 27.22 187 GLU A N 1
ATOM 1465 C CA . GLU A 1 187 ? -16.834 50.382 21.844 1.00 27.22 187 GLU A CA 1
ATOM 1466 C C . GLU A 1 187 ? -17.969 50.591 22.863 1.00 27.22 187 GLU A C 1
ATOM 1468 O O . GLU A 1 187 ? -18.721 49.683 23.219 1.00 27.22 187 GLU A O 1
ATOM 1473 N N . LEU A 1 188 ? -18.030 51.816 23.391 1.00 29.75 188 LEU A N 1
ATOM 1474 C CA . LEU A 1 188 ? -18.988 52.310 24.386 1.00 29.75 188 LEU A CA 1
ATOM 1475 C C . LEU A 1 188 ? -20.353 52.647 23.740 1.00 29.75 188 LEU A C 1
ATOM 1477 O O . LEU A 1 188 ? -20.412 52.927 22.546 1.00 29.75 188 LEU A O 1
ATOM 1481 N N . PRO A 1 189 ? -21.466 52.662 24.504 1.00 30.41 189 PRO A N 1
ATOM 1482 C CA . PRO A 1 189 ? -22.813 52.641 23.938 1.00 30.41 189 PRO A CA 1
ATOM 1483 C C . PRO A 1 189 ? -23.366 54.040 23.617 1.00 30.41 189 PRO A C 1
ATOM 1485 O O . PRO A 1 189 ? -23.241 54.964 24.421 1.00 30.41 189 PRO A O 1
ATOM 1488 N N . ALA A 1 190 ? -24.100 54.161 22.507 1.00 27.19 190 ALA A N 1
ATOM 1489 C CA . ALA A 1 190 ? -25.031 55.265 22.255 1.00 27.19 190 ALA A CA 1
ATOM 1490 C C . ALA A 1 190 ? -26.491 54.777 22.415 1.00 27.19 190 ALA A C 1
ATOM 1492 O O . ALA A 1 190 ? -26.823 53.690 21.933 1.00 27.19 190 ALA A O 1
ATOM 1493 N N . PRO A 1 191 ? -27.382 55.527 23.094 1.00 32.66 191 PRO A N 1
ATOM 1494 C CA . PRO A 1 191 ? -28.731 55.068 23.394 1.00 32.66 191 PRO A CA 1
ATOM 1495 C C . PRO A 1 191 ? -29.729 55.500 22.315 1.00 32.66 191 PRO A C 1
ATOM 1497 O O . PRO A 1 191 ? -29.803 56.672 21.956 1.00 32.66 191 PRO A O 1
ATOM 1500 N N . GLY A 1 192 ? -30.583 54.570 21.889 1.00 31.27 192 GLY A N 1
ATOM 1501 C CA . GLY A 1 192 ? -31.860 54.914 21.266 1.00 31.27 192 GLY 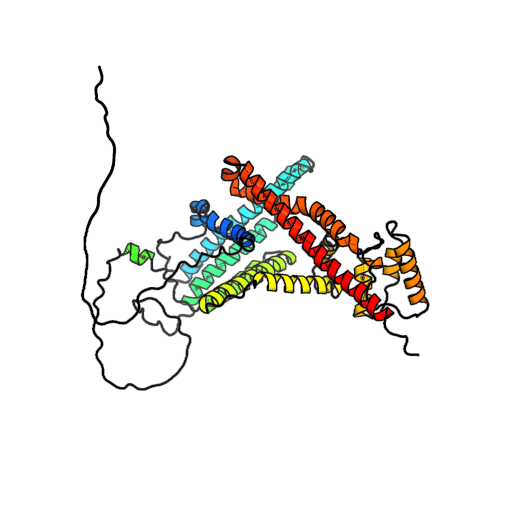A CA 1
ATOM 1502 C C . GLY A 1 192 ? -32.155 54.181 19.966 1.00 31.27 192 GLY A C 1
ATOM 1503 O O . GLY A 1 192 ? -31.770 54.616 18.891 1.00 31.27 192 GLY A O 1
ATOM 1504 N N . SER A 1 193 ? -32.927 53.103 20.059 1.00 25.66 193 SER A N 1
ATOM 1505 C CA . SER A 1 193 ? -34.118 52.888 19.222 1.00 25.66 193 SER A CA 1
ATOM 1506 C C . SER A 1 193 ? -34.752 51.542 19.573 1.00 25.66 193 SER A C 1
ATOM 1508 O O . SER A 1 193 ? -34.095 50.512 19.698 1.00 25.66 193 SER A O 1
ATOM 1510 N N . ALA A 1 194 ? -36.057 51.580 19.821 1.00 33.09 194 ALA A N 1
ATOM 1511 C CA . ALA A 1 194 ? -36.871 50.423 20.145 1.00 33.09 194 ALA A CA 1
ATOM 1512 C C . ALA A 1 194 ? -37.166 49.608 18.876 1.00 33.09 194 ALA A C 1
ATOM 1514 O O . ALA A 1 194 ? -37.680 50.156 17.904 1.00 33.09 194 ALA A O 1
ATOM 1515 N N . ALA A 1 195 ? -36.904 48.298 18.907 1.00 27.45 195 ALA A N 1
ATOM 1516 C CA . ALA A 1 195 ? -37.321 47.358 17.866 1.00 27.45 195 ALA A CA 1
ATOM 1517 C C . ALA A 1 195 ? -38.531 46.510 18.329 1.00 27.45 195 ALA A C 1
ATOM 1519 O O . ALA A 1 195 ? -38.628 46.162 19.513 1.00 27.45 195 ALA A O 1
ATOM 1520 N N . PRO A 1 196 ? -39.476 46.173 17.427 1.00 31.36 196 PRO A N 1
ATOM 1521 C CA . PRO A 1 196 ? -40.768 45.595 17.781 1.00 31.36 196 PRO A CA 1
ATOM 1522 C C . PRO A 1 196 ? -40.679 44.093 18.092 1.00 31.36 196 PRO A C 1
ATOM 1524 O O . PRO A 1 196 ? -40.008 43.315 17.418 1.00 31.36 196 PRO A O 1
ATOM 1527 N N . ARG A 1 197 ? -41.413 43.660 19.124 1.00 30.00 197 ARG A N 1
ATOM 1528 C CA . ARG A 1 197 ? -41.496 42.261 19.574 1.00 30.00 197 ARG A CA 1
ATOM 1529 C C . ARG A 1 197 ? -42.397 41.428 18.653 1.00 30.00 197 ARG A C 1
ATOM 1531 O O . ARG A 1 197 ? -43.609 41.381 18.859 1.00 30.00 197 ARG A O 1
ATOM 1538 N N . HIS A 1 198 ? -41.817 40.696 17.702 1.00 31.25 198 HIS A N 1
ATOM 1539 C CA . HIS A 1 198 ? -42.534 39.641 16.979 1.00 31.25 198 HIS A CA 1
ATOM 1540 C C . HIS A 1 198 ? -42.665 38.389 17.867 1.00 31.25 198 HIS A C 1
ATOM 1542 O O . HIS A 1 19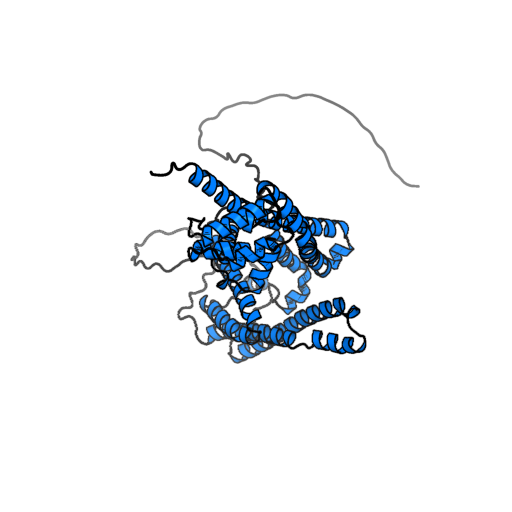8 ? -41.707 37.663 18.131 1.00 31.25 198 HIS A O 1
ATOM 1548 N N . ARG A 1 199 ? -43.872 38.154 18.388 1.00 35.94 199 ARG A N 1
ATOM 1549 C CA . ARG A 1 199 ? -44.197 37.071 19.327 1.00 35.94 199 ARG A CA 1
ATOM 1550 C C . ARG A 1 199 ? -44.344 35.744 18.563 1.00 35.94 199 ARG A C 1
ATOM 1552 O O . ARG A 1 199 ? -45.448 35.365 18.184 1.00 35.94 199 ARG A O 1
ATOM 1559 N N . GLN A 1 200 ? -43.244 35.024 18.330 1.00 34.47 200 GLN A N 1
ATOM 1560 C CA . GLN A 1 200 ? -43.293 33.653 17.801 1.00 34.47 200 GLN A CA 1
ATOM 1561 C C . GLN A 1 200 ? -43.928 32.712 18.839 1.00 34.47 200 GLN A C 1
ATOM 1563 O O . GLN A 1 200 ? -43.395 32.496 19.928 1.00 34.47 200 GLN A O 1
ATOM 1568 N N . ARG A 1 201 ? -45.095 32.149 18.503 1.00 35.03 201 ARG A N 1
ATOM 1569 C CA . ARG A 1 201 ? -45.725 31.049 19.248 1.00 35.03 201 ARG A CA 1
ATOM 1570 C C . ARG A 1 201 ? -44.769 29.853 19.252 1.00 35.03 201 ARG A C 1
ATOM 1572 O O . ARG A 1 201 ? -44.594 29.207 18.223 1.00 35.03 201 ARG A O 1
ATOM 1579 N N . SER A 1 202 ? -44.169 29.545 20.401 1.00 34.69 202 SER A N 1
ATOM 1580 C CA . SER A 1 202 ? -43.367 28.334 20.557 1.00 34.69 202 SER A CA 1
ATOM 1581 C C . SER A 1 202 ? -44.279 27.107 20.511 1.00 34.69 202 SER A C 1
ATOM 1583 O O . SER A 1 202 ? -45.209 26.952 21.308 1.00 34.69 202 SER A O 1
ATOM 1585 N N . ALA A 1 203 ? -44.032 26.222 19.547 1.00 38.41 203 ALA A N 1
ATOM 1586 C CA . ALA A 1 203 ? -44.618 24.894 19.556 1.00 38.41 203 ALA A CA 1
ATOM 1587 C C . ALA A 1 203 ? -44.138 24.175 20.827 1.00 38.41 203 ALA A C 1
ATOM 1589 O O . ALA A 1 203 ? -42.937 23.970 21.022 1.00 38.41 203 ALA A O 1
ATOM 1590 N N . ARG A 1 204 ? -45.071 23.818 21.718 1.00 42.31 204 ARG A N 1
ATOM 1591 C CA . ARG A 1 204 ? -44.790 23.034 22.927 1.00 42.31 204 ARG A CA 1
ATOM 1592 C C . ARG A 1 204 ? -44.428 21.607 22.523 1.00 42.31 204 ARG A C 1
ATOM 1594 O O . ARG A 1 204 ? -45.271 20.718 22.487 1.00 42.31 204 ARG A O 1
ATOM 1601 N N . LEU A 1 205 ? -43.163 21.399 22.189 1.00 43.94 205 LEU A N 1
ATOM 1602 C CA . LEU A 1 205 ? -42.571 20.071 22.100 1.00 43.94 205 LEU A CA 1
ATOM 1603 C C . LEU A 1 205 ? -42.681 19.407 23.480 1.00 43.94 205 LEU A C 1
ATOM 1605 O O . LEU A 1 205 ? -42.430 20.052 24.499 1.00 43.94 205 LEU A O 1
ATOM 1609 N N . SER A 1 206 ? -43.078 18.132 23.526 1.00 46.72 206 SER A N 1
ATOM 1610 C CA . SER A 1 206 ? -43.172 17.402 24.794 1.00 46.72 206 SER A CA 1
ATOM 1611 C C . SER A 1 206 ? -41.817 17.418 25.516 1.00 46.72 206 SER A C 1
ATOM 1613 O O . SER A 1 206 ? -40.760 17.466 24.881 1.00 46.72 206 SER A O 1
ATOM 1615 N N . ALA A 1 207 ? -41.819 17.328 26.847 1.00 48.66 207 ALA A N 1
ATOM 1616 C CA . ALA A 1 207 ? -40.584 17.266 27.634 1.00 48.66 207 ALA A CA 1
ATOM 1617 C C . ALA A 1 207 ? -39.646 16.127 27.175 1.00 48.66 207 ALA A C 1
ATOM 1619 O O . ALA A 1 207 ? -38.426 16.261 27.254 1.00 48.66 207 ALA A O 1
ATOM 1620 N N . SER A 1 208 ? -40.200 15.038 26.621 1.00 47.19 208 SER A N 1
ATOM 1621 C CA . SER A 1 208 ? -39.424 13.958 26.006 1.00 47.19 208 SER A CA 1
ATOM 1622 C C . SER A 1 208 ? -38.832 14.342 24.646 1.00 47.19 208 SER A C 1
ATOM 1624 O O . SER A 1 208 ? -37.696 13.968 24.383 1.00 47.19 208 SER A O 1
ATOM 1626 N N . ALA A 1 209 ? -39.527 15.130 23.819 1.00 40.38 209 ALA A N 1
ATOM 1627 C CA . ALA A 1 209 ? -39.009 15.660 22.554 1.00 40.38 209 ALA A CA 1
ATOM 1628 C C . ALA A 1 209 ? -37.927 16.737 22.771 1.00 40.38 209 ALA A C 1
ATOM 1630 O O . ALA A 1 209 ? -36.920 16.756 22.063 1.00 40.38 209 ALA A O 1
ATOM 1631 N N . HIS A 1 210 ? -38.071 17.581 23.801 1.00 43.41 210 HIS A N 1
ATOM 1632 C CA . HIS A 1 210 ? -36.996 18.468 24.259 1.00 43.41 210 HIS A CA 1
ATOM 1633 C C . HIS A 1 210 ? -35.797 17.659 24.777 1.00 43.41 210 HIS A C 1
ATOM 1635 O O . HIS A 1 210 ? -34.681 17.853 24.303 1.00 43.41 210 HIS A O 1
ATOM 1641 N N . ALA A 1 211 ? -36.005 16.668 25.651 1.00 42.34 211 ALA A N 1
ATOM 1642 C CA . ALA A 1 211 ? -34.928 15.789 26.121 1.00 42.34 211 ALA A CA 1
ATOM 1643 C C . ALA A 1 211 ? -34.268 14.962 24.992 1.00 42.34 211 ALA A C 1
ATOM 1645 O O . ALA A 1 211 ? -33.085 14.631 25.081 1.00 42.34 211 ALA A O 1
ATOM 1646 N N . GLN A 1 212 ? -35.005 14.649 23.919 1.00 41.19 212 GLN A N 1
ATOM 1647 C CA . GLN A 1 212 ? -34.500 13.970 22.719 1.00 41.19 212 GLN A CA 1
ATOM 1648 C C . GLN A 1 212 ? -33.591 14.860 21.861 1.00 41.19 212 GLN A C 1
ATOM 1650 O O . GLN A 1 212 ? -32.674 14.330 21.228 1.00 41.19 212 GLN A O 1
ATOM 1655 N N . MET A 1 213 ? -33.815 16.178 21.845 1.00 39.38 213 MET A N 1
ATOM 1656 C CA . MET A 1 213 ? -33.003 17.131 21.078 1.00 39.38 213 MET A CA 1
ATOM 1657 C C . MET A 1 213 ? -31.784 17.645 21.842 1.00 39.38 213 MET A C 1
ATOM 1659 O O . MET A 1 213 ? -30.766 17.954 21.222 1.00 39.38 213 MET A O 1
ATOM 1663 N N . VAL A 1 214 ? -31.820 17.657 23.176 1.00 41.09 214 VAL A N 1
ATOM 1664 C CA . VAL A 1 214 ? -30.650 18.049 23.962 1.00 41.09 214 VAL A CA 1
ATOM 1665 C C . VAL A 1 214 ? -29.663 16.876 24.046 1.00 41.09 214 VAL A C 1
ATOM 1667 O O . VAL A 1 214 ? -29.558 16.155 25.040 1.00 41.09 214 VAL A O 1
ATOM 1670 N N . LEU A 1 215 ? -28.854 16.706 22.995 1.00 40.25 215 LEU A N 1
ATOM 1671 C CA . LEU A 1 215 ? -27.505 16.174 23.161 1.00 40.25 215 LEU A CA 1
ATOM 1672 C C . LEU A 1 215 ? -26.763 17.146 24.087 1.00 40.25 215 LEU A C 1
ATOM 1674 O O . LEU A 1 215 ? -26.039 18.015 23.610 1.00 40.25 215 LEU A O 1
ATOM 1678 N N . VAL A 1 216 ? -26.918 17.007 25.412 1.00 39.69 216 VAL A N 1
ATOM 1679 C CA . VAL A 1 216 ? -26.010 17.647 26.371 1.00 39.69 216 VAL A CA 1
ATOM 1680 C C . VAL A 1 216 ? -24.668 16.939 26.206 1.00 39.69 216 VAL A C 1
ATOM 1682 O O . VAL A 1 216 ? -24.263 16.090 27.001 1.00 39.69 216 VAL A O 1
ATOM 1685 N N . ARG A 1 217 ? -23.953 17.253 25.125 1.00 47.16 217 ARG A N 1
ATOM 1686 C CA . ARG A 1 217 ? -22.505 17.201 25.147 1.00 47.16 217 ARG A CA 1
ATOM 1687 C C . ARG A 1 217 ? -22.174 18.156 26.283 1.00 47.16 217 ARG A C 1
ATOM 1689 O O . ARG A 1 217 ? -22.477 19.341 26.162 1.00 47.16 217 ARG A O 1
ATOM 1696 N N . LYS A 1 218 ? -21.661 17.651 27.416 1.00 49.16 218 LYS A N 1
ATOM 1697 C CA . LYS A 1 218 ? -21.071 18.535 28.433 1.00 49.16 218 LYS A CA 1
ATOM 1698 C C . LYS A 1 218 ? -20.242 19.552 27.640 1.00 49.16 218 LYS A C 1
ATOM 1700 O O . LYS A 1 218 ? -19.469 19.124 26.777 1.00 49.16 218 LYS A O 1
ATOM 1705 N N . ARG A 1 219 ? -20.495 20.856 27.799 1.00 50.75 219 ARG A N 1
ATOM 1706 C CA . ARG A 1 219 ? -19.826 21.903 27.009 1.00 50.75 219 ARG A CA 1
ATOM 1707 C C . ARG A 1 219 ? -18.368 21.952 27.471 1.00 50.75 219 ARG A C 1
ATOM 1709 O O . ARG A 1 219 ? -17.996 22.707 28.355 1.00 50.75 219 ARG A O 1
ATOM 1716 N N . THR A 1 220 ? -17.571 21.021 26.959 1.00 59.19 220 THR A N 1
ATOM 1717 C CA . THR A 1 220 ? -16.166 20.805 27.300 1.00 59.19 220 THR A CA 1
ATOM 1718 C C . THR A 1 220 ? -15.301 21.427 26.226 1.00 59.19 220 THR A C 1
ATOM 1720 O O . THR A 1 220 ? -15.655 21.367 25.046 1.00 59.19 220 THR A O 1
ATOM 1723 N N . ARG A 1 221 ? -14.135 21.956 26.605 1.00 68.06 221 ARG A N 1
ATOM 1724 C CA . ARG A 1 221 ? -13.162 22.473 25.639 1.00 68.06 221 ARG A CA 1
ATOM 1725 C C . ARG A 1 221 ? -12.832 21.392 24.601 1.00 68.06 221 ARG A C 1
ATOM 1727 O O . ARG A 1 221 ? -12.620 20.233 24.962 1.00 68.06 221 ARG A O 1
ATOM 1734 N N . ARG A 1 222 ? -12.784 21.755 23.311 1.00 71.88 222 ARG A N 1
ATOM 1735 C CA . ARG A 1 222 ? -12.528 20.804 22.206 1.00 71.88 222 ARG A CA 1
ATOM 1736 C C . ARG A 1 222 ? -11.203 20.044 22.401 1.00 71.88 222 ARG A C 1
ATOM 1738 O O . ARG A 1 222 ? -11.127 18.859 22.074 1.00 71.88 222 ARG A O 1
ATOM 1745 N N . TRP A 1 223 ? -10.207 20.673 23.037 1.00 78.50 223 TRP A N 1
ATOM 1746 C CA . TRP A 1 223 ? -8.922 20.041 23.349 1.00 78.50 223 TRP A CA 1
ATOM 1747 C C . TRP A 1 223 ? -9.012 18.904 24.380 1.00 78.50 223 TRP A C 1
ATOM 1749 O O . TRP A 1 223 ? -8.171 18.013 24.333 1.00 78.50 223 TRP A O 1
ATOM 1759 N N . HIS A 1 224 ? -10.039 18.842 25.245 1.00 83.06 224 HIS A N 1
ATOM 1760 C CA . HIS A 1 224 ? -10.216 17.709 26.171 1.00 83.06 224 HIS A CA 1
ATOM 1761 C C . HIS A 1 224 ? -10.388 16.392 25.407 1.00 83.06 224 HIS A C 1
ATOM 1763 O O . HIS A 1 224 ? -9.799 15.376 25.768 1.00 83.06 224 HIS A O 1
ATOM 1769 N N . ALA A 1 225 ? -11.165 16.409 24.319 1.00 82.19 225 ALA A N 1
ATOM 1770 C CA . ALA A 1 225 ? -11.360 15.233 23.478 1.00 82.19 225 ALA A CA 1
ATOM 1771 C C . ALA A 1 225 ? -10.081 14.862 22.710 1.00 82.19 225 ALA A C 1
ATOM 1773 O O . ALA A 1 225 ? -9.789 13.675 22.561 1.00 82.19 225 ALA A O 1
ATOM 1774 N N . ALA A 1 226 ? -9.314 15.863 22.260 1.00 84.75 226 ALA A N 1
ATOM 1775 C CA . ALA A 1 226 ? -8.030 15.652 21.596 1.00 84.75 226 ALA A CA 1
ATOM 1776 C C . ALA A 1 226 ? -6.993 15.042 22.553 1.00 84.75 226 ALA A C 1
ATOM 1778 O O . ALA A 1 226 ? -6.385 14.029 22.217 1.00 84.75 226 ALA A O 1
ATOM 1779 N N . LEU A 1 227 ? -6.858 15.582 23.769 1.00 88.50 227 LEU A N 1
ATOM 1780 C CA . LEU A 1 227 ? -5.955 15.062 24.797 1.00 88.50 227 LEU A CA 1
ATOM 1781 C C . LEU A 1 227 ? -6.353 13.647 25.232 1.00 88.50 227 LEU A C 1
ATOM 1783 O O . LEU A 1 227 ? -5.509 12.751 25.268 1.00 88.50 227 LEU A O 1
ATOM 1787 N N . ALA A 1 228 ? -7.642 13.422 25.510 1.00 89.06 228 ALA A N 1
ATOM 1788 C CA . ALA A 1 228 ? -8.157 12.100 25.851 1.00 89.06 228 ALA A CA 1
ATOM 1789 C C . ALA A 1 228 ? -7.856 11.086 24.739 1.00 89.06 228 ALA A C 1
ATOM 1791 O O . ALA A 1 228 ? -7.409 9.975 25.023 1.00 89.06 228 ALA A O 1
ATOM 1792 N N . GLY A 1 229 ? -8.056 11.472 23.474 1.00 89.31 229 GLY A N 1
ATOM 1793 C CA . GLY A 1 229 ? -7.716 10.661 22.307 1.00 89.31 229 GLY A CA 1
ATOM 1794 C C . GLY A 1 229 ? -6.219 10.367 22.205 1.00 89.31 229 GLY A C 1
ATOM 1795 O O . GLY A 1 229 ? -5.844 9.210 22.041 1.00 89.31 229 GLY A O 1
ATOM 1796 N N . ALA A 1 230 ? -5.365 11.381 22.366 1.00 90.44 230 ALA A N 1
ATOM 1797 C CA . ALA A 1 230 ? -3.913 11.249 22.274 1.00 90.44 230 ALA A CA 1
ATOM 1798 C C . ALA A 1 230 ? -3.345 10.306 23.345 1.00 90.44 230 ALA A C 1
ATOM 1800 O O . ALA A 1 230 ? -2.620 9.368 23.010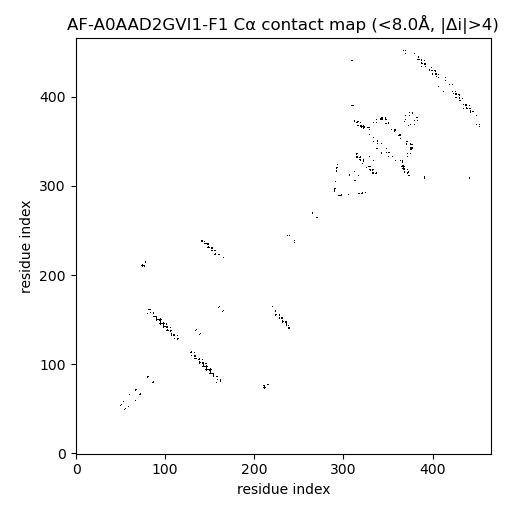 1.00 90.44 230 ALA A O 1
ATOM 1801 N N . ILE A 1 231 ? -3.715 10.497 24.616 1.00 94.19 231 ILE A N 1
ATOM 1802 C CA . ILE A 1 231 ? -3.240 9.658 25.728 1.00 94.19 231 ILE A CA 1
ATOM 1803 C C . ILE A 1 231 ? -3.753 8.222 25.572 1.00 94.19 231 ILE A C 1
ATOM 1805 O O . ILE A 1 231 ? -2.972 7.269 25.619 1.00 94.19 231 ILE A O 1
ATOM 1809 N N . SER A 1 232 ? -5.060 8.055 25.346 1.00 92.25 232 SER A N 1
ATOM 1810 C CA . SER A 1 232 ? -5.665 6.723 25.235 1.00 92.25 232 SER A CA 1
ATOM 1811 C C . SER A 1 232 ? -5.132 5.941 24.034 1.00 92.25 232 SER A C 1
ATOM 1813 O O . SER A 1 232 ? -4.834 4.758 24.179 1.00 92.25 232 SER A O 1
ATOM 1815 N N . ALA A 1 233 ? -4.955 6.576 22.870 1.00 89.25 233 ALA A N 1
ATOM 1816 C CA . ALA A 1 233 ? -4.406 5.924 21.682 1.00 89.25 233 ALA A CA 1
ATOM 1817 C C . ALA A 1 233 ? -2.923 5.562 21.855 1.00 89.25 233 ALA A C 1
ATOM 1819 O O . ALA A 1 233 ? -2.522 4.459 21.479 1.00 89.25 233 ALA A O 1
ATOM 1820 N N . SER A 1 234 ? -2.127 6.450 22.463 1.00 91.12 234 SER A N 1
ATOM 1821 C CA . SER A 1 234 ? -0.694 6.225 22.697 1.00 91.12 234 SER A CA 1
ATOM 1822 C C . SER A 1 234 ? -0.441 5.054 23.642 1.00 91.12 234 SER A C 1
ATOM 1824 O O . SER A 1 234 ? 0.436 4.238 23.379 1.00 91.12 234 SER A O 1
ATOM 1826 N N . LEU A 1 235 ? -1.236 4.919 24.708 1.00 94.56 235 LEU A N 1
ATOM 1827 C CA . LEU A 1 235 ? -1.127 3.789 25.633 1.00 94.56 235 LEU A CA 1
ATOM 1828 C C . LEU A 1 235 ? -1.714 2.503 25.040 1.00 94.56 235 LEU A C 1
ATOM 1830 O O . LEU A 1 235 ? -1.122 1.433 25.166 1.00 94.56 235 LEU A O 1
ATOM 1834 N N . ALA A 1 236 ? -2.845 2.596 24.338 1.00 93.69 236 ALA A N 1
ATOM 1835 C CA . ALA A 1 236 ? -3.488 1.441 23.721 1.00 93.69 236 ALA A CA 1
ATOM 1836 C C . ALA A 1 236 ? -2.605 0.758 22.671 1.00 93.69 236 ALA A C 1
ATOM 1838 O O . ALA A 1 236 ? -2.526 -0.471 22.632 1.00 93.69 236 ALA A O 1
ATOM 1839 N N . ILE A 1 237 ? -1.925 1.530 21.819 1.00 92.56 237 ILE A N 1
ATOM 1840 C CA . ILE A 1 237 ? -1.152 0.974 20.701 1.00 92.56 237 ILE A CA 1
ATOM 1841 C C . ILE A 1 237 ? 0.073 0.165 21.165 1.00 92.56 237 ILE A C 1
ATOM 1843 O O . ILE A 1 237 ? 0.593 -0.652 20.400 1.00 92.56 237 ILE A O 1
ATOM 1847 N N . LEU A 1 238 ? 0.512 0.327 22.421 1.00 94.25 238 LEU A N 1
ATOM 1848 C CA . LEU A 1 238 ? 1.615 -0.441 23.009 1.00 94.25 238 LEU A CA 1
ATOM 1849 C C . LEU A 1 238 ? 1.312 -1.944 23.092 1.00 94.25 238 LEU A C 1
ATOM 1851 O O . LEU A 1 238 ? 2.239 -2.750 23.012 1.00 94.25 238 LEU A O 1
ATOM 1855 N N . TRP A 1 239 ? 0.039 -2.342 23.143 1.00 94.50 239 TRP A N 1
ATOM 1856 C CA . TRP A 1 239 ? -0.356 -3.754 23.122 1.00 94.50 239 TRP A CA 1
ATOM 1857 C C . TRP A 1 239 ? -0.069 -4.454 21.784 1.00 94.50 239 TRP A C 1
ATOM 1859 O O . TRP A 1 239 ? 0.082 -5.677 21.737 1.00 94.50 239 TRP A O 1
ATOM 1869 N N . GLU A 1 240 ? 0.031 -3.708 20.682 1.00 92.69 240 GLU A N 1
ATOM 1870 C CA . GLU A 1 240 ? 0.267 -4.273 19.351 1.00 92.69 240 GLU A CA 1
ATOM 1871 C C . GLU A 1 240 ? 1.758 -4.460 19.038 1.00 92.69 240 GLU A C 1
ATOM 1873 O O . GLU A 1 240 ? 2.637 -3.812 19.606 1.00 92.69 240 GLU A O 1
ATOM 1878 N N . LYS A 1 241 ? 2.065 -5.341 18.079 1.00 91.62 241 LYS A N 1
ATOM 1879 C CA . LYS A 1 241 ? 3.438 -5.560 17.581 1.00 91.62 241 LYS A CA 1
ATOM 1880 C C . LYS A 1 241 ? 3.945 -4.334 16.817 1.00 91.62 241 LYS A C 1
ATOM 1882 O O . LYS A 1 241 ? 3.171 -3.720 16.085 1.00 91.62 241 LYS A O 1
ATOM 1887 N N . ARG A 1 242 ? 5.257 -4.048 16.876 1.00 88.81 242 ARG A N 1
ATOM 1888 C CA . ARG A 1 242 ? 5.905 -2.877 16.233 1.00 88.81 242 ARG A CA 1
ATOM 1889 C C . ARG A 1 242 ? 5.429 -2.620 14.796 1.00 88.81 242 ARG A C 1
ATOM 1891 O O . ARG A 1 242 ? 5.015 -1.508 14.492 1.00 88.81 242 ARG A O 1
ATOM 1898 N N . GLY A 1 243 ? 5.405 -3.647 13.942 1.00 84.62 243 GLY A N 1
ATOM 1899 C CA . GLY A 1 243 ? 4.946 -3.506 12.552 1.00 84.62 243 GLY A CA 1
ATOM 1900 C C . GLY A 1 243 ? 3.469 -3.112 12.420 1.00 84.62 243 GLY A C 1
ATOM 1901 O O . GLY A 1 243 ? 3.115 -2.295 11.576 1.00 84.62 243 GLY A O 1
ATOM 1902 N N . ARG A 1 244 ? 2.599 -3.628 13.295 1.00 84.75 244 ARG A N 1
ATOM 1903 C CA . ARG A 1 244 ? 1.169 -3.293 13.297 1.00 84.75 244 ARG A CA 1
ATOM 1904 C C . ARG A 1 244 ? 0.899 -1.899 13.862 1.00 84.75 244 ARG A C 1
ATOM 1906 O O . ARG A 1 244 ? -0.015 -1.243 13.373 1.00 84.75 244 ARG A O 1
ATOM 1913 N N . ARG A 1 245 ? 1.717 -1.419 14.810 1.00 89.75 245 ARG A N 1
ATOM 1914 C CA . ARG A 1 245 ? 1.635 -0.037 15.321 1.00 89.75 245 ARG A CA 1
ATOM 1915 C C . ARG A 1 245 ? 1.793 0.981 14.194 1.00 89.75 245 ARG A C 1
ATOM 1917 O O . ARG A 1 245 ? 0.972 1.880 14.083 1.00 89.75 245 ARG A O 1
ATOM 1924 N N . VAL A 1 246 ? 2.789 0.791 13.323 1.00 85.38 246 VAL A N 1
ATOM 1925 C CA . VAL A 1 246 ? 3.029 1.677 12.168 1.00 85.38 246 VAL A CA 1
ATOM 1926 C C . VAL A 1 246 ? 1.822 1.693 11.230 1.00 85.38 246 VAL A C 1
ATOM 1928 O O . VAL A 1 246 ? 1.352 2.763 10.859 1.00 85.38 246 VAL A O 1
ATOM 1931 N N . ILE A 1 247 ? 1.269 0.519 10.908 1.00 82.69 247 ILE A N 1
ATOM 1932 C CA . ILE A 1 247 ? 0.092 0.408 10.032 1.00 82.69 247 ILE A CA 1
ATOM 1933 C C . ILE A 1 247 ? -1.115 1.128 10.645 1.00 82.69 247 ILE A C 1
ATOM 1935 O O . ILE A 1 247 ? -1.779 1.905 9.965 1.00 82.69 247 ILE A O 1
ATOM 1939 N N . ILE A 1 248 ? -1.406 0.888 11.927 1.00 84.62 248 ILE A N 1
ATOM 1940 C CA . ILE A 1 248 ? -2.536 1.523 12.619 1.00 84.62 248 ILE A CA 1
ATOM 1941 C C . ILE A 1 248 ? -2.346 3.041 12.670 1.00 84.62 248 ILE A C 1
ATOM 1943 O O . ILE A 1 248 ? -3.277 3.772 12.340 1.00 84.62 248 ILE A O 1
ATOM 1947 N N . ALA A 1 249 ? -1.146 3.509 13.024 1.00 85.88 249 ALA A N 1
ATOM 1948 C CA . ALA A 1 249 ? -0.826 4.930 13.092 1.00 85.88 249 ALA A CA 1
ATOM 1949 C C . ALA A 1 249 ? -1.024 5.617 11.737 1.00 85.88 249 ALA A C 1
ATOM 1951 O O . ALA A 1 249 ? -1.723 6.620 11.668 1.00 85.88 249 ALA A O 1
ATOM 1952 N N . GLN A 1 250 ? -0.500 5.042 10.650 1.00 84.81 250 GLN A N 1
ATOM 1953 C CA . GLN A 1 250 ? -0.671 5.584 9.299 1.00 84.81 250 GLN A CA 1
ATOM 1954 C C . GLN A 1 250 ? -2.148 5.674 8.898 1.00 84.81 250 GLN A C 1
ATOM 1956 O O . GLN A 1 250 ? -2.598 6.711 8.414 1.00 84.81 250 GLN A O 1
ATOM 1961 N N . GLN A 1 251 ? -2.920 4.607 9.128 1.00 85.00 251 GLN A N 1
ATOM 1962 C CA . GLN A 1 251 ? -4.339 4.582 8.768 1.00 85.00 251 GLN A CA 1
ATOM 1963 C C . GLN A 1 251 ? -5.146 5.597 9.583 1.00 85.00 251 GLN A C 1
ATOM 1965 O O . GLN A 1 251 ? -5.938 6.343 9.014 1.00 85.00 251 GLN A O 1
ATOM 1970 N N . LEU A 1 252 ? -4.940 5.664 10.901 1.00 82.75 252 LEU A N 1
ATOM 1971 C CA . LEU A 1 252 ? -5.648 6.615 11.760 1.00 82.75 252 LEU A CA 1
ATOM 1972 C C . LEU A 1 252 ? -5.236 8.062 11.480 1.00 82.75 252 LEU A C 1
ATOM 1974 O O . LEU A 1 252 ? -6.100 8.932 11.465 1.00 82.75 252 LEU A O 1
ATOM 1978 N N . PHE A 1 253 ? -3.956 8.315 11.202 1.00 86.69 253 PHE A N 1
ATOM 1979 C CA . PHE A 1 253 ? -3.447 9.643 10.870 1.00 86.69 253 PHE A CA 1
ATOM 1980 C C . PHE A 1 253 ? -4.091 10.195 9.595 1.00 86.69 253 PHE A C 1
ATOM 1982 O O . PHE A 1 253 ? -4.661 11.284 9.614 1.00 86.69 253 PHE A O 1
ATOM 1989 N N . VAL A 1 254 ? -4.098 9.414 8.509 1.00 84.25 254 VAL A N 1
ATOM 1990 C CA . VAL A 1 254 ? -4.732 9.821 7.244 1.00 84.25 254 VAL A CA 1
ATOM 1991 C C . VAL A 1 254 ? -6.233 10.050 7.422 1.00 84.25 254 VAL A C 1
ATOM 1993 O O . VAL A 1 254 ? -6.781 11.010 6.884 1.00 84.25 254 VAL A O 1
ATOM 1996 N N . ARG A 1 255 ? -6.907 9.213 8.219 1.00 81.44 255 ARG A N 1
ATOM 1997 C CA . ARG A 1 255 ? -8.331 9.402 8.540 1.00 81.44 255 ARG A CA 1
ATOM 1998 C C . ARG A 1 255 ? -8.579 10.645 9.388 1.00 81.44 255 ARG A C 1
ATOM 2000 O O . ARG A 1 255 ? -9.568 11.330 9.151 1.00 81.44 255 ARG A O 1
ATOM 2007 N N . GLY A 1 256 ? -7.685 10.944 10.327 1.00 82.44 256 GLY A N 1
ATOM 2008 C CA . GLY A 1 256 ? -7.704 12.173 11.114 1.00 82.44 256 GLY A CA 1
ATOM 2009 C C . GLY A 1 256 ? -7.594 13.403 10.219 1.00 82.44 256 GLY A C 1
ATOM 2010 O O . GLY A 1 256 ? -8.474 14.253 10.262 1.00 82.44 256 GLY A O 1
ATOM 2011 N N . MET A 1 257 ? -6.595 13.441 9.330 1.00 85.75 257 MET A N 1
ATOM 2012 C CA . MET A 1 257 ? -6.434 14.528 8.354 1.00 85.75 257 MET A CA 1
ATOM 2013 C C . MET A 1 257 ? -7.659 14.684 7.449 1.00 85.75 257 MET A C 1
ATOM 2015 O O . MET A 1 257 ? -8.122 15.800 7.237 1.00 85.75 257 MET A O 1
ATOM 2019 N N . GLN A 1 258 ? -8.217 13.574 6.953 1.00 85.50 258 GLN A N 1
ATOM 2020 C CA . GLN A 1 258 ? -9.444 13.595 6.155 1.00 85.50 258 GLN A CA 1
ATOM 2021 C C . GLN A 1 258 ? -10.616 14.204 6.943 1.00 85.50 258 GLN A C 1
ATOM 2023 O O . GLN A 1 258 ? -11.362 15.014 6.401 1.00 85.50 258 GLN A O 1
ATOM 2028 N N . GLY A 1 259 ? -10.779 13.825 8.215 1.00 81.44 259 GLY A N 1
ATOM 2029 C CA . GLY A 1 259 ? -11.812 14.372 9.094 1.00 81.44 259 GLY A CA 1
ATOM 2030 C C . GLY A 1 259 ? -11.639 15.870 9.343 1.00 81.44 259 GLY A C 1
ATOM 2031 O O . GLY A 1 259 ? -12.610 16.614 9.230 1.00 81.44 259 GLY A O 1
ATOM 2032 N N . THR A 1 260 ? -10.409 16.316 9.613 1.00 82.81 260 THR A N 1
ATOM 2033 C CA . THR A 1 260 ? -10.082 17.738 9.793 1.00 82.81 260 THR A CA 1
ATOM 2034 C C . THR A 1 260 ? -10.361 18.538 8.525 1.00 82.81 260 THR A C 1
ATOM 2036 O O . THR A 1 260 ? -11.029 19.563 8.598 1.00 82.81 260 THR A O 1
ATOM 2039 N N . TYR A 1 261 ? -9.923 18.046 7.360 1.00 85.69 261 TYR A N 1
ATOM 2040 C CA . TYR A 1 261 ? -10.196 18.691 6.075 1.00 85.69 261 TYR A CA 1
ATOM 2041 C C . TYR A 1 261 ? -11.697 18.819 5.816 1.00 85.69 261 TYR A C 1
ATOM 2043 O O . TYR A 1 261 ? -12.159 19.901 5.477 1.00 85.69 261 TYR A O 1
ATOM 2051 N N . ASN A 1 262 ? -12.466 17.745 6.019 1.00 84.12 262 ASN A N 1
ATOM 2052 C CA . ASN A 1 262 ? -13.913 17.773 5.810 1.00 84.12 262 ASN A CA 1
ATOM 2053 C C . ASN A 1 262 ? -14.601 18.772 6.748 1.00 84.12 262 ASN A C 1
ATOM 2055 O O . ASN A 1 262 ? -15.425 19.553 6.289 1.00 84.12 262 ASN A O 1
ATOM 2059 N N . SER A 1 263 ? -14.233 18.782 8.033 1.00 79.62 263 SER A N 1
ATOM 2060 C CA . SER A 1 263 ? -14.798 19.722 9.009 1.00 79.62 263 SER A CA 1
ATOM 2061 C C . SER A 1 263 ? -14.467 21.175 8.668 1.00 79.62 263 SER A C 1
ATOM 2063 O O . SER A 1 263 ? -15.307 22.048 8.849 1.00 79.62 263 SER A O 1
ATOM 2065 N N . TYR A 1 264 ? -13.247 21.440 8.200 1.00 85.94 264 TYR A N 1
ATOM 2066 C CA . TYR A 1 264 ? -12.791 22.783 7.850 1.00 85.94 264 TYR A CA 1
ATOM 2067 C C . TYR A 1 264 ? -13.403 23.267 6.522 1.00 85.94 264 TYR A C 1
ATOM 2069 O O . TYR A 1 264 ? -13.876 24.393 6.426 1.00 85.94 264 TYR A O 1
ATOM 2077 N N . SER A 1 265 ? -13.468 22.391 5.515 1.00 86.62 265 SER A N 1
ATOM 2078 C CA . SER A 1 265 ? -14.111 22.642 4.216 1.00 86.62 265 SER A CA 1
ATOM 2079 C C . SER A 1 265 ? -15.613 22.899 4.346 1.00 86.62 265 SER A C 1
ATOM 2081 O O . SER A 1 265 ? -16.146 23.744 3.631 1.00 86.62 265 SER A O 1
ATOM 2083 N N . GLU A 1 266 ? -16.291 22.207 5.265 1.00 84.50 266 GLU A N 1
ATOM 2084 C CA . GLU A 1 266 ? -17.709 22.430 5.556 1.00 84.50 266 GLU A CA 1
ATOM 2085 C C . GLU A 1 266 ? -17.940 23.780 6.247 1.00 84.50 266 GLU A C 1
ATOM 2087 O O . GLU A 1 266 ? -18.844 24.499 5.837 1.00 84.50 266 GLU A O 1
ATOM 2092 N N . ARG A 1 267 ? -17.079 24.159 7.206 1.00 86.69 267 ARG A N 1
ATOM 2093 C CA . ARG A 1 267 ? -17.162 25.442 7.932 1.00 86.69 267 ARG A CA 1
ATOM 2094 C C . ARG A 1 267 ? -16.900 26.659 7.041 1.00 86.69 267 ARG A C 1
ATOM 2096 O O . ARG A 1 267 ? -17.575 27.666 7.169 1.00 86.69 267 ARG A O 1
ATOM 2103 N N . HIS A 1 268 ? -15.924 26.571 6.139 1.00 90.12 268 HIS A N 1
ATOM 2104 C CA . HIS A 1 268 ? -15.533 27.683 5.260 1.00 90.12 268 HIS A CA 1
ATOM 2105 C C . HIS A 1 268 ? -16.108 27.570 3.838 1.00 90.12 268 HIS A C 1
ATOM 2107 O O . HIS A 1 268 ? -15.684 28.291 2.940 1.00 90.12 268 HIS A O 1
ATOM 2113 N N . HIS A 1 269 ? -17.026 26.627 3.606 1.00 90.06 269 HIS A N 1
ATOM 2114 C CA . HIS A 1 269 ? -17.728 26.409 2.336 1.00 90.06 269 HIS A CA 1
ATOM 2115 C C . HIS A 1 269 ? -16.857 26.311 1.063 1.00 90.06 269 HIS A C 1
ATOM 2117 O O . HIS A 1 269 ? -17.363 26.469 -0.048 1.00 90.06 269 HIS A O 1
ATOM 2123 N N . PHE A 1 270 ? -15.570 25.971 1.170 1.00 90.50 270 PHE A N 1
ATOM 2124 C CA . PHE A 1 270 ? -14.690 25.825 0.007 1.00 90.50 270 PHE A CA 1
ATOM 2125 C C . PHE A 1 270 ? -14.542 24.357 -0.399 1.00 90.50 270 PHE A C 1
ATOM 2127 O O . PHE A 1 270 ? -14.423 23.464 0.442 1.00 90.50 270 PHE A O 1
ATOM 2134 N N . LYS A 1 271 ? -14.500 24.086 -1.708 1.00 86.94 271 LYS A N 1
ATOM 2135 C CA . LYS A 1 271 ? -14.262 22.744 -2.261 1.00 86.94 271 LYS A CA 1
ATOM 2136 C C . LYS A 1 271 ? -13.257 22.815 -3.399 1.00 86.94 271 LYS A C 1
ATOM 2138 O O . LYS A 1 271 ? -13.435 23.574 -4.344 1.00 86.94 271 LYS A O 1
ATOM 2143 N N . ILE A 1 272 ? -12.223 21.980 -3.326 1.00 89.00 272 ILE A N 1
ATOM 2144 C CA . ILE A 1 272 ? -11.204 21.898 -4.375 1.00 89.00 272 ILE A CA 1
ATOM 2145 C C . ILE A 1 272 ? -11.689 20.909 -5.446 1.00 89.00 272 ILE A C 1
ATOM 2147 O O . ILE A 1 272 ? -11.859 19.719 -5.135 1.00 89.00 272 ILE A O 1
ATOM 2151 N N . PRO A 1 273 ? -11.903 21.344 -6.701 1.00 90.88 273 PRO A N 1
ATOM 2152 C CA . PRO A 1 273 ? -12.298 20.440 -7.771 1.00 90.88 273 PRO A CA 1
ATOM 2153 C C . PRO A 1 273 ? -11.211 19.381 -7.977 1.00 90.88 273 PRO A C 1
ATOM 2155 O O . PRO A 1 273 ? -10.022 19.684 -8.023 1.00 90.88 273 PRO A O 1
ATOM 2158 N N . PHE A 1 274 ? -11.620 18.113 -8.060 1.00 91.19 274 PHE A N 1
ATOM 2159 C CA . PHE A 1 274 ? -10.713 16.965 -8.192 1.00 91.19 274 PHE A CA 1
ATOM 2160 C C . PHE A 1 274 ? -9.642 16.842 -7.088 1.00 91.19 274 PHE A C 1
ATOM 2162 O O . PHE A 1 274 ? -8.661 16.123 -7.280 1.00 91.19 274 PHE A O 1
ATOM 2169 N N . GLY A 1 275 ? -9.830 17.455 -5.910 1.00 89.12 275 GLY A N 1
ATOM 2170 C CA . GLY A 1 275 ? -8.826 17.457 -4.835 1.00 89.12 275 GLY A CA 1
ATOM 2171 C C . GLY A 1 275 ? -8.327 16.060 -4.440 1.00 89.12 275 GLY A C 1
ATOM 2172 O O . GLY A 1 275 ? -7.126 15.843 -4.290 1.00 89.12 275 GLY A O 1
ATOM 2173 N N . SER A 1 276 ? -9.216 15.062 -4.383 1.00 87.00 276 SER A N 1
ATOM 2174 C CA . SER A 1 276 ? -8.829 13.670 -4.111 1.00 87.00 276 SER A CA 1
ATOM 2175 C C . SER A 1 276 ? -7.928 13.063 -5.193 1.00 87.00 276 SER A C 1
ATOM 2177 O O . SER A 1 276 ? -7.077 12.236 -4.882 1.00 87.00 276 SER A O 1
ATOM 2179 N N . VAL A 1 277 ? -8.117 13.455 -6.458 1.00 91.00 277 VAL A N 1
ATOM 2180 C CA . VAL A 1 277 ? -7.307 12.990 -7.595 1.00 91.00 277 VAL A CA 1
ATOM 2181 C C . VAL A 1 277 ? -5.932 13.649 -7.562 1.00 91.00 277 VAL A C 1
ATOM 2183 O O . VAL A 1 277 ? -4.938 12.962 -7.764 1.00 91.00 277 VAL A O 1
ATOM 2186 N N . ILE A 1 278 ? -5.867 14.944 -7.241 1.00 92.62 278 ILE A N 1
ATOM 2187 C CA . ILE A 1 278 ? -4.607 15.688 -7.110 1.00 92.62 278 ILE A CA 1
ATOM 2188 C C . ILE A 1 278 ? -3.753 15.089 -5.990 1.00 92.62 278 ILE A C 1
ATOM 2190 O O . ILE A 1 278 ? -2.605 14.719 -6.224 1.00 92.62 278 ILE A O 1
ATOM 2194 N N . VAL A 1 279 ? -4.327 14.911 -4.794 1.00 92.06 279 VAL A N 1
ATOM 2195 C CA . VAL A 1 279 ? -3.621 14.297 -3.657 1.00 92.06 279 VAL A CA 1
ATOM 2196 C C . VAL A 1 279 ? -3.161 12.881 -4.003 1.00 92.06 279 VAL A C 1
ATOM 2198 O O . VAL A 1 279 ? -2.021 12.516 -3.717 1.00 92.06 279 VAL A O 1
ATOM 2201 N N . PHE A 1 280 ? -4.014 12.091 -4.662 1.00 90.50 280 PHE A N 1
ATOM 2202 C CA . PHE A 1 280 ? -3.650 10.753 -5.122 1.00 90.50 280 PHE A CA 1
ATOM 2203 C C . PHE A 1 280 ? -2.473 10.777 -6.110 1.00 90.50 280 PHE A C 1
ATOM 2205 O O . PHE A 1 280 ? -1.528 10.005 -5.946 1.00 90.50 280 PHE A O 1
ATOM 2212 N N . ALA A 1 281 ? -2.509 11.659 -7.111 1.00 92.62 281 ALA A N 1
ATOM 2213 C CA . ALA A 1 281 ? -1.472 11.772 -8.132 1.00 92.62 281 ALA A CA 1
ATOM 2214 C C . ALA A 1 281 ? -0.129 12.211 -7.532 1.00 92.62 281 ALA A C 1
ATOM 2216 O O . ALA A 1 281 ? 0.892 11.581 -7.807 1.00 92.62 281 ALA A O 1
ATOM 2217 N N . LEU A 1 282 ? -0.135 13.226 -6.661 1.00 94.69 282 LEU A N 1
ATOM 2218 C CA . LEU A 1 282 ? 1.067 13.706 -5.973 1.00 94.69 282 LEU A CA 1
ATOM 2219 C C . LEU A 1 282 ? 1.669 12.628 -5.066 1.00 94.69 282 LEU A C 1
ATOM 2221 O O . LEU A 1 282 ? 2.871 12.372 -5.132 1.00 94.69 282 LEU A O 1
ATOM 2225 N N . ALA A 1 283 ? 0.841 11.940 -4.276 1.00 93.94 283 ALA A N 1
ATOM 2226 C CA . ALA A 1 283 ? 1.300 10.849 -3.420 1.00 93.94 283 ALA A CA 1
ATOM 2227 C C . ALA A 1 283 ? 1.881 9.686 -4.240 1.00 93.94 283 ALA A C 1
ATOM 2229 O O . ALA A 1 283 ? 2.940 9.158 -3.907 1.00 93.94 283 ALA A O 1
ATOM 2230 N N . CYS A 1 284 ? 1.236 9.307 -5.346 1.00 93.62 284 CYS A N 1
ATOM 2231 C CA . CYS A 1 284 ? 1.755 8.272 -6.237 1.00 93.62 284 CYS A CA 1
ATOM 2232 C C . CYS A 1 284 ? 3.074 8.680 -6.898 1.00 93.62 284 CYS A C 1
ATOM 2234 O O . CYS A 1 284 ? 3.988 7.860 -6.980 1.00 93.62 284 CYS A O 1
ATOM 2236 N N . GLY A 1 285 ? 3.196 9.939 -7.328 1.00 94.00 285 GLY A N 1
ATOM 2237 C CA . GLY A 1 285 ? 4.441 10.492 -7.856 1.00 94.00 285 GLY A CA 1
ATOM 2238 C C . GLY A 1 285 ? 5.578 10.398 -6.838 1.00 94.00 285 GLY A C 1
ATOM 2239 O O . GLY A 1 285 ? 6.640 9.870 -7.160 1.00 94.00 285 GLY A O 1
ATOM 2240 N N . GLN A 1 286 ? 5.330 10.807 -5.589 1.00 95.38 286 GLN A N 1
ATOM 2241 C CA . GLN A 1 286 ? 6.297 10.680 -4.493 1.00 95.38 286 GLN A CA 1
ATOM 2242 C C . GLN A 1 286 ? 6.686 9.223 -4.225 1.00 95.38 286 GLN A C 1
ATOM 2244 O O . GLN A 1 286 ? 7.870 8.920 -4.115 1.00 95.38 286 GLN A O 1
ATOM 2249 N N . ILE A 1 287 ? 5.719 8.300 -4.184 1.00 95.25 287 ILE A N 1
ATOM 2250 C CA . ILE A 1 287 ? 5.991 6.869 -3.983 1.00 95.25 287 ILE A CA 1
ATOM 2251 C C . ILE A 1 287 ? 6.875 6.313 -5.106 1.00 95.25 287 ILE A C 1
ATOM 2253 O O . ILE A 1 287 ? 7.809 5.557 -4.838 1.00 95.25 287 ILE A O 1
ATOM 2257 N N . MET A 1 288 ? 6.611 6.684 -6.360 1.00 95.12 288 MET A N 1
ATOM 2258 C CA . MET A 1 288 ? 7.399 6.216 -7.503 1.00 95.12 288 MET A CA 1
ATOM 2259 C C . MET A 1 288 ? 8.781 6.863 -7.590 1.00 95.12 288 MET A C 1
ATOM 2261 O O . MET A 1 288 ? 9.751 6.195 -7.961 1.00 95.12 288 MET A O 1
ATOM 2265 N N . TYR A 1 289 ? 8.903 8.121 -7.172 1.00 94.06 289 TYR A N 1
ATOM 2266 C CA . TYR A 1 289 ? 10.197 8.760 -6.967 1.00 94.06 289 TYR A CA 1
ATOM 2267 C C . TYR A 1 289 ? 11.000 8.041 -5.876 1.00 94.06 289 TYR A C 1
ATOM 2269 O O . TYR A 1 289 ? 12.130 7.629 -6.122 1.00 94.06 289 TYR A O 1
ATOM 2277 N N . SER A 1 290 ? 10.408 7.796 -4.703 1.00 95.12 290 SER A N 1
ATOM 2278 C CA . SER A 1 290 ? 11.040 7.020 -3.634 1.00 95.12 290 SER A CA 1
ATOM 2279 C C . SER A 1 290 ? 11.466 5.638 -4.121 1.00 95.12 290 SER A C 1
ATOM 2281 O O . SER A 1 290 ? 12.612 5.257 -3.937 1.00 95.12 290 SER A O 1
ATOM 2283 N N . PHE A 1 291 ? 10.601 4.906 -4.822 1.00 94.56 291 PHE A N 1
ATOM 2284 C CA . PHE A 1 291 ? 10.936 3.589 -5.366 1.00 94.56 291 PHE A CA 1
ATOM 2285 C C . PHE A 1 291 ? 12.176 3.602 -6.275 1.00 94.56 291 PHE A C 1
ATOM 2287 O O . PHE A 1 291 ? 13.015 2.708 -6.176 1.00 94.56 291 PHE A O 1
ATOM 2294 N N . THR A 1 292 ? 12.307 4.608 -7.141 1.00 92.56 292 THR A N 1
ATOM 2295 C CA . THR A 1 292 ? 13.415 4.674 -8.105 1.00 92.56 292 THR A CA 1
ATOM 2296 C C . THR A 1 292 ? 14.679 5.317 -7.554 1.00 92.56 292 THR A C 1
ATOM 2298 O O . THR A 1 292 ? 15.770 4.880 -7.905 1.00 92.56 292 THR A O 1
ATOM 2301 N N . MET A 1 293 ? 14.560 6.331 -6.698 1.00 93.00 293 MET A N 1
ATOM 2302 C CA . MET A 1 293 ? 15.685 7.166 -6.260 1.00 93.00 293 MET A CA 1
ATOM 2303 C C . MET A 1 293 ? 16.092 6.930 -4.803 1.00 93.00 293 MET A C 1
ATOM 2305 O O . MET A 1 293 ? 17.283 6.963 -4.492 1.00 93.00 293 MET A O 1
ATOM 2309 N N . ARG A 1 294 ? 15.127 6.690 -3.907 1.00 93.75 294 ARG A N 1
ATOM 2310 C CA . ARG A 1 294 ? 15.341 6.508 -2.458 1.00 93.75 294 ARG A CA 1
ATOM 2311 C C . ARG A 1 294 ? 14.510 5.352 -1.886 1.00 93.75 294 ARG A C 1
ATOM 2313 O O . ARG A 1 294 ? 13.589 5.582 -1.090 1.00 93.75 294 ARG A O 1
ATOM 2320 N N . PRO A 1 295 ? 14.778 4.102 -2.307 1.00 92.38 295 PRO A N 1
ATOM 2321 C CA . PRO A 1 295 ? 13.990 2.954 -1.866 1.00 92.38 295 PRO A CA 1
ATOM 2322 C C . PRO A 1 295 ? 14.093 2.725 -0.352 1.00 92.38 295 PRO A C 1
ATOM 2324 O O . PRO A 1 295 ? 13.167 2.187 0.235 1.00 92.38 295 PRO A O 1
ATOM 2327 N N . ASP A 1 296 ? 15.154 3.206 0.297 1.00 92.31 296 ASP A N 1
ATOM 2328 C CA . ASP A 1 296 ? 15.347 3.235 1.754 1.00 92.31 296 ASP A CA 1
ATOM 2329 C C . ASP A 1 296 ? 14.209 3.930 2.524 1.00 92.31 296 ASP A C 1
ATOM 2331 O O . ASP A 1 296 ? 13.966 3.619 3.689 1.00 92.31 296 ASP A O 1
ATOM 2335 N N . THR A 1 297 ? 13.463 4.822 1.867 1.00 92.75 297 THR A N 1
ATOM 2336 C CA . THR A 1 297 ? 12.312 5.520 2.464 1.00 92.75 297 THR A CA 1
ATOM 2337 C C . THR A 1 297 ? 11.023 4.693 2.472 1.00 92.75 297 THR A C 1
ATOM 2339 O O . THR A 1 297 ? 10.046 5.078 3.117 1.00 92.75 297 THR A O 1
ATOM 2342 N N . LEU A 1 298 ? 10.994 3.552 1.773 1.00 91.25 298 LEU A N 1
ATOM 2343 C CA . LEU A 1 298 ? 9.827 2.680 1.674 1.00 91.25 298 LEU A CA 1
ATOM 2344 C C . LEU A 1 298 ? 10.041 1.375 2.459 1.00 91.25 298 LEU A C 1
ATOM 2346 O O . LEU A 1 298 ? 11.149 0.846 2.523 1.00 91.25 298 LEU A O 1
ATOM 2350 N N . PRO A 1 299 ? 8.978 0.772 3.019 1.00 89.75 299 PRO A N 1
ATOM 2351 C CA . PRO A 1 299 ? 9.082 -0.561 3.601 1.00 89.75 299 PRO A CA 1
ATOM 2352 C C . PRO A 1 299 ? 9.523 -1.597 2.557 1.00 89.75 299 PRO A C 1
ATOM 2354 O O . PRO A 1 299 ? 8.957 -1.665 1.465 1.00 89.75 299 PRO A O 1
ATOM 2357 N N . HIS A 1 300 ? 10.455 -2.483 2.919 1.00 89.31 300 HIS A N 1
ATOM 2358 C CA . HIS A 1 300 ? 10.966 -3.544 2.036 1.00 89.31 300 HIS A CA 1
ATOM 2359 C C . HIS A 1 300 ? 9.864 -4.393 1.376 1.00 89.31 300 HIS A C 1
ATOM 2361 O O . HIS A 1 300 ? 9.943 -4.723 0.192 1.00 89.31 300 HIS A O 1
ATOM 2367 N N . SER A 1 301 ? 8.804 -4.727 2.119 1.00 88.06 301 SER A N 1
ATOM 2368 C CA . SER A 1 301 ? 7.653 -5.469 1.587 1.00 88.06 301 SER A CA 1
ATOM 2369 C C . SER A 1 301 ? 6.922 -4.702 0.484 1.00 88.06 301 SER A C 1
ATOM 2371 O O . SER A 1 301 ? 6.463 -5.305 -0.485 1.00 88.06 301 SER A O 1
ATOM 2373 N N . TYR A 1 302 ? 6.849 -3.378 0.605 1.00 90.94 302 TYR A N 1
ATOM 2374 C CA . TYR A 1 302 ? 6.197 -2.519 -0.371 1.00 90.94 302 TYR A CA 1
ATOM 2375 C C . TYR A 1 302 ? 7.044 -2.357 -1.635 1.00 90.94 302 TYR A C 1
ATOM 2377 O O . TYR A 1 302 ? 6.515 -2.477 -2.734 1.00 90.94 302 TYR A O 1
ATOM 2385 N N . ILE A 1 303 ? 8.365 -2.216 -1.499 1.00 92.62 303 ILE A N 1
ATOM 2386 C CA . ILE A 1 303 ? 9.301 -2.204 -2.638 1.00 92.62 303 ILE A CA 1
ATOM 2387 C C . ILE A 1 303 ? 9.194 -3.507 -3.440 1.00 92.62 303 ILE A C 1
ATOM 2389 O O . ILE A 1 303 ? 9.068 -3.486 -4.664 1.00 92.62 303 ILE A O 1
ATOM 2393 N N . ASN A 1 304 ? 9.176 -4.654 -2.754 1.00 91.56 304 ASN A N 1
ATOM 2394 C CA . ASN A 1 304 ? 8.999 -5.959 -3.394 1.00 91.56 304 ASN A CA 1
ATOM 2395 C C . ASN A 1 304 ? 7.659 -6.065 -4.137 1.00 91.56 304 ASN A C 1
ATOM 2397 O O . ASN A 1 304 ? 7.602 -6.620 -5.239 1.00 91.56 304 ASN A O 1
ATOM 2401 N N . TRP A 1 305 ? 6.592 -5.513 -3.555 1.00 92.25 305 TRP A N 1
ATOM 2402 C CA . TRP A 1 305 ? 5.289 -5.442 -4.208 1.00 92.25 305 TRP A CA 1
ATOM 2403 C C . TRP A 1 305 ? 5.336 -4.565 -5.467 1.00 92.25 305 TRP A C 1
ATOM 2405 O O . TRP A 1 305 ? 4.892 -5.019 -6.519 1.00 92.25 305 TRP A O 1
ATOM 2415 N N . ILE A 1 306 ? 5.948 -3.375 -5.403 1.00 93.56 306 ILE A N 1
ATOM 2416 C CA . ILE A 1 306 ? 6.106 -2.478 -6.560 1.00 93.56 306 ILE A CA 1
ATOM 2417 C C . ILE A 1 306 ? 6.923 -3.150 -7.668 1.00 93.56 306 ILE A C 1
ATOM 2419 O O . ILE A 1 306 ? 6.515 -3.095 -8.825 1.00 93.56 306 ILE A O 1
ATOM 2423 N N . HIS A 1 307 ? 8.031 -3.831 -7.358 1.00 92.06 307 HIS A N 1
ATOM 2424 C CA . HIS A 1 307 ? 8.792 -4.590 -8.363 1.00 92.06 307 HIS A CA 1
ATOM 2425 C C . HIS A 1 307 ? 7.936 -5.656 -9.054 1.00 92.06 307 HIS A C 1
ATOM 2427 O O . HIS A 1 307 ? 7.975 -5.801 -10.274 1.00 92.06 307 HIS A O 1
ATOM 2433 N N . THR A 1 308 ? 7.125 -6.379 -8.281 1.00 91.25 308 THR A N 1
ATOM 2434 C CA . THR A 1 308 ? 6.234 -7.412 -8.827 1.00 91.25 308 THR A CA 1
ATOM 2435 C C . THR A 1 308 ? 5.139 -6.804 -9.707 1.00 91.25 308 THR A C 1
ATOM 2437 O O . THR A 1 308 ? 4.819 -7.356 -10.761 1.00 91.25 308 THR A O 1
ATOM 2440 N N . ALA A 1 309 ? 4.586 -5.661 -9.292 1.00 91.25 309 ALA A N 1
ATOM 2441 C CA . ALA A 1 309 ? 3.515 -4.961 -9.995 1.00 91.25 309 ALA A CA 1
ATOM 2442 C C . ALA A 1 309 ? 4.001 -4.257 -11.267 1.00 91.25 309 ALA A C 1
ATOM 2444 O O . ALA A 1 309 ? 3.319 -4.286 -12.282 1.00 91.25 309 ALA A O 1
ATOM 2445 N N . SER A 1 310 ? 5.184 -3.650 -11.229 1.00 90.50 310 SER A N 1
ATOM 2446 C CA . SER A 1 310 ? 5.768 -2.948 -12.374 1.00 90.50 310 SER A CA 1
ATOM 2447 C C . SER A 1 310 ? 6.325 -3.898 -13.433 1.00 90.50 310 SER A C 1
ATOM 2449 O O . SER A 1 310 ? 6.448 -3.500 -14.585 1.00 90.50 310 SER A O 1
ATOM 2451 N N . LYS A 1 311 ? 6.635 -5.156 -13.090 1.00 89.06 311 LYS A N 1
ATOM 2452 C CA . LYS A 1 311 ? 7.196 -6.135 -14.040 1.00 89.06 311 LYS A CA 1
ATOM 2453 C C . LYS A 1 311 ? 8.486 -5.636 -14.717 1.00 89.06 311 LYS A C 1
ATOM 2455 O O . LYS A 1 311 ? 8.715 -5.938 -15.887 1.00 89.06 311 LYS A O 1
ATOM 2460 N N . VAL A 1 312 ? 9.300 -4.865 -13.990 1.00 89.38 312 VAL A N 1
ATOM 2461 C CA . VAL A 1 312 ? 10.621 -4.391 -14.442 1.00 89.38 312 VAL A CA 1
ATOM 2462 C C . VAL A 1 312 ? 11.745 -5.123 -13.698 1.00 89.38 312 VAL A C 1
ATOM 2464 O O . VAL A 1 312 ? 11.573 -5.456 -12.516 1.00 89.38 312 VAL A O 1
ATOM 2467 N N . PRO A 1 313 ? 12.909 -5.354 -14.332 1.00 91.31 313 PRO A N 1
ATOM 2468 C CA . PRO A 1 313 ? 14.067 -5.931 -13.663 1.00 91.31 313 PRO A CA 1
ATOM 2469 C C . PRO A 1 313 ? 14.523 -5.060 -12.488 1.00 91.31 313 PRO A C 1
ATOM 2471 O O . PRO A 1 313 ? 14.636 -3.838 -12.599 1.00 91.31 313 PRO A O 1
ATOM 2474 N N . ARG A 1 314 ? 14.848 -5.692 -11.354 1.00 92.94 314 ARG A N 1
ATOM 2475 C CA . ARG A 1 314 ? 15.403 -4.984 -10.183 1.00 92.94 314 ARG A CA 1
ATOM 2476 C C . ARG A 1 314 ? 16.722 -4.289 -10.518 1.00 92.94 314 ARG A C 1
ATOM 2478 O O . ARG A 1 314 ? 16.933 -3.153 -10.106 1.00 92.94 314 ARG A O 1
ATOM 2485 N N . ALA A 1 315 ? 17.559 -4.966 -11.305 1.00 93.31 315 ALA A N 1
ATOM 2486 C CA . ALA A 1 315 ? 18.829 -4.441 -11.785 1.00 93.31 315 ALA A CA 1
ATOM 2487 C C . ALA A 1 315 ? 18.646 -3.155 -12.608 1.00 93.31 315 ALA A C 1
ATOM 2489 O O . ALA A 1 315 ? 19.391 -2.206 -12.409 1.00 93.31 315 ALA A O 1
ATOM 2490 N N . GLY A 1 316 ? 17.602 -3.062 -13.440 1.00 92.44 316 GLY A N 1
ATOM 2491 C CA . GLY A 1 316 ? 17.321 -1.854 -14.224 1.00 92.44 316 GLY A CA 1
ATOM 2492 C C . GLY A 1 316 ? 17.031 -0.628 -13.350 1.00 92.44 316 GLY A C 1
ATOM 2493 O O . GLY A 1 316 ? 17.551 0.459 -13.598 1.00 92.44 316 GLY A O 1
ATOM 2494 N N . VAL A 1 317 ? 16.265 -0.805 -12.268 1.00 93.19 317 VAL A N 1
ATOM 2495 C CA . VAL A 1 317 ? 15.999 0.271 -11.293 1.00 93.19 317 VAL A CA 1
ATOM 2496 C C . VAL A 1 317 ? 17.273 0.659 -10.535 1.00 93.19 317 VAL A C 1
ATOM 2498 O O . VAL A 1 317 ? 17.515 1.843 -10.306 1.00 93.19 317 VAL A O 1
ATOM 2501 N N . GLN A 1 318 ? 18.107 -0.321 -10.177 1.00 93.94 318 GLN A N 1
ATOM 2502 C CA . GLN A 1 318 ? 19.395 -0.089 -9.520 1.00 93.94 318 GLN A CA 1
ATOM 2503 C C . GLN A 1 318 ? 20.358 0.709 -10.406 1.00 93.94 318 GLN A C 1
ATOM 2505 O O . GLN A 1 318 ? 20.918 1.692 -9.926 1.00 93.94 318 GLN A O 1
ATOM 2510 N N . ILE A 1 319 ? 20.478 0.342 -11.686 1.00 94.06 319 ILE A N 1
ATOM 2511 C CA . ILE A 1 319 ? 21.273 1.069 -12.684 1.00 94.06 319 ILE A CA 1
ATOM 2512 C C . ILE A 1 319 ? 20.787 2.512 -12.793 1.00 94.06 319 ILE A C 1
ATOM 2514 O O . ILE A 1 319 ? 21.588 3.437 -12.711 1.00 94.06 319 ILE A O 1
ATOM 2518 N N . ASN A 1 320 ? 19.471 2.721 -12.909 1.00 93.75 320 ASN A N 1
ATOM 2519 C CA . ASN A 1 320 ? 18.908 4.069 -12.993 1.00 93.75 320 ASN A CA 1
ATOM 2520 C C . ASN A 1 320 ? 19.285 4.920 -11.776 1.00 93.75 320 ASN A C 1
ATOM 2522 O O . ASN A 1 320 ? 19.651 6.083 -11.909 1.00 93.75 320 ASN A O 1
ATOM 2526 N N . ARG A 1 321 ? 19.183 4.336 -10.579 1.00 93.94 321 ARG A N 1
ATOM 2527 C CA . ARG A 1 321 ? 19.517 5.020 -9.333 1.00 93.94 321 ARG A CA 1
ATOM 2528 C C . ARG A 1 321 ? 21.001 5.368 -9.265 1.00 93.94 321 ARG A C 1
ATOM 2530 O O . ARG A 1 321 ? 21.306 6.504 -8.931 1.00 93.94 321 ARG A O 1
ATOM 2537 N N . ALA A 1 322 ? 21.892 4.423 -9.568 1.00 93.25 322 ALA A N 1
ATOM 2538 C CA . ALA A 1 322 ? 23.338 4.654 -9.559 1.00 93.25 322 ALA A CA 1
ATOM 2539 C C . ALA A 1 322 ? 23.723 5.759 -10.557 1.00 93.25 322 ALA A C 1
ATOM 2541 O O . ALA A 1 322 ? 24.384 6.725 -10.178 1.00 93.25 322 ALA A O 1
ATOM 2542 N N . ALA A 1 323 ? 23.183 5.696 -11.777 1.00 92.50 323 ALA A N 1
ATOM 2543 C CA . ALA A 1 323 ? 23.480 6.662 -12.827 1.00 92.50 323 ALA A CA 1
ATOM 2544 C C . ALA A 1 323 ? 23.005 8.079 -12.466 1.00 92.50 323 ALA A C 1
ATOM 2546 O O 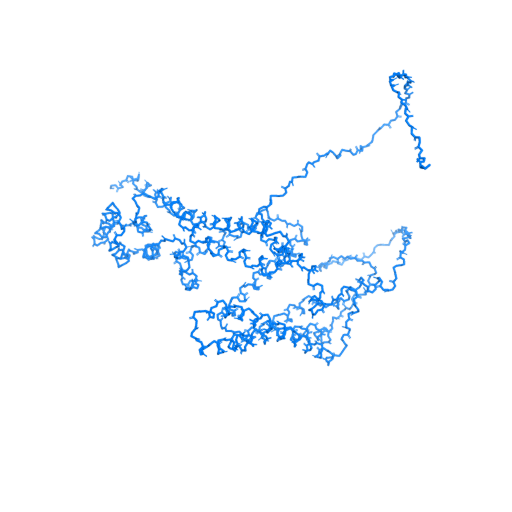. ALA A 1 323 ? 23.738 9.043 -12.659 1.00 92.50 323 ALA A O 1
ATOM 2547 N N . VAL A 1 324 ? 21.801 8.217 -11.897 1.00 92.19 324 VAL A N 1
ATOM 2548 C CA . VAL A 1 324 ? 21.223 9.531 -11.559 1.00 92.19 324 VAL A CA 1
ATOM 2549 C C . VAL A 1 324 ? 21.771 10.099 -10.244 1.00 92.19 324 VAL A C 1
ATOM 2551 O O . VAL A 1 324 ? 21.940 11.310 -10.128 1.00 92.19 324 VAL A O 1
ATOM 2554 N N . ARG A 1 325 ? 21.996 9.266 -9.218 1.00 92.44 325 ARG A N 1
ATOM 2555 C CA . ARG A 1 325 ? 22.372 9.734 -7.868 1.00 92.44 325 ARG A CA 1
ATOM 2556 C C . ARG A 1 325 ? 23.875 9.810 -7.648 1.00 92.44 325 ARG A C 1
ATOM 2558 O O . ARG A 1 325 ? 24.305 10.717 -6.943 1.00 92.44 325 ARG A O 1
ATOM 2565 N N . ASN A 1 326 ? 24.622 8.861 -8.202 1.00 91.44 326 ASN A N 1
ATOM 2566 C CA . ASN A 1 326 ? 26.060 8.735 -7.976 1.00 91.44 326 ASN A CA 1
ATOM 2567 C C . ASN A 1 326 ? 26.871 9.147 -9.210 1.00 91.44 326 ASN A C 1
ATOM 2569 O O . ASN A 1 326 ? 28.067 9.366 -9.094 1.00 91.44 326 ASN A O 1
ATOM 2573 N N . GLY A 1 327 ? 26.234 9.253 -10.382 1.00 90.81 327 GLY A N 1
ATOM 2574 C CA . GLY A 1 327 ? 26.947 9.464 -11.641 1.00 90.81 327 GLY A CA 1
ATOM 2575 C C . GLY A 1 327 ? 27.682 8.214 -12.128 1.00 90.81 327 GLY A C 1
ATOM 2576 O O . GLY A 1 327 ? 28.608 8.325 -12.919 1.00 90.81 327 GLY A O 1
ATOM 2577 N N . GLU A 1 328 ? 27.284 7.029 -11.657 1.00 91.25 328 GLU A N 1
ATOM 2578 C CA . GLU A 1 328 ? 27.993 5.767 -11.894 1.00 91.25 328 GLU A CA 1
ATOM 2579 C C . GLU A 1 328 ? 27.106 4.763 -12.633 1.00 91.25 328 GLU A C 1
ATOM 2581 O O . GLU A 1 328 ? 25.918 4.618 -12.332 1.00 91.25 328 GLU A O 1
ATOM 2586 N N . MET A 1 329 ? 27.688 4.008 -13.565 1.00 90.94 329 MET A N 1
ATOM 2587 C CA . MET A 1 329 ? 27.020 2.861 -14.177 1.00 90.94 329 MET A CA 1
ATOM 2588 C C . MET A 1 329 ? 27.376 1.587 -13.404 1.00 90.94 329 MET A C 1
ATOM 2590 O O . MET A 1 329 ? 28.517 1.134 -13.422 1.00 90.94 329 MET A O 1
ATOM 2594 N N . ASP A 1 330 ? 26.393 0.989 -12.731 1.00 92.19 330 ASP A N 1
ATOM 2595 C CA . ASP A 1 330 ? 26.587 -0.255 -11.978 1.00 92.19 330 ASP A CA 1
ATOM 2596 C C . ASP A 1 330 ? 26.788 -1.445 -12.933 1.00 92.19 330 ASP A C 1
ATOM 2598 O O . ASP A 1 330 ? 25.826 -2.051 -13.418 1.00 92.19 330 ASP A O 1
ATOM 2602 N N . LEU A 1 331 ? 28.056 -1.775 -13.197 1.00 92.62 331 LEU A N 1
ATOM 2603 C CA . LEU A 1 331 ? 28.459 -2.869 -14.082 1.00 92.62 331 LEU A CA 1
ATOM 2604 C C . LEU A 1 331 ? 27.961 -4.234 -13.593 1.00 92.62 331 LEU A C 1
ATOM 2606 O O . LEU A 1 331 ? 27.545 -5.057 -14.402 1.00 92.62 331 LEU A O 1
ATOM 2610 N N . ALA A 1 332 ? 27.915 -4.468 -12.279 1.00 93.88 332 ALA A N 1
ATOM 2611 C CA . ALA A 1 332 ? 27.429 -5.732 -11.732 1.00 93.88 332 ALA A CA 1
ATOM 2612 C C . ALA A 1 332 ? 25.916 -5.898 -11.948 1.00 93.88 332 ALA A C 1
ATOM 2614 O O . ALA A 1 332 ? 25.424 -7.008 -12.174 1.00 93.88 332 ALA A O 1
ATOM 2615 N N . ALA A 1 333 ? 25.151 -4.808 -11.872 1.00 93.75 333 ALA A N 1
ATOM 2616 C CA . ALA A 1 333 ? 23.739 -4.812 -12.232 1.00 93.75 333 ALA A CA 1
ATOM 2617 C C . ALA A 1 333 ? 23.535 -4.938 -13.751 1.00 93.75 333 ALA A C 1
ATOM 2619 O O . ALA A 1 333 ? 22.617 -5.642 -14.174 1.00 93.75 333 ALA A O 1
ATOM 2620 N N . LEU A 1 334 ? 24.389 -4.312 -14.563 1.00 94.38 334 LEU A N 1
ATOM 2621 C CA . LEU A 1 334 ? 24.347 -4.416 -16.023 1.00 94.38 334 LEU A CA 1
ATOM 2622 C C . LEU A 1 334 ? 24.622 -5.851 -16.495 1.00 94.38 334 LEU A C 1
ATOM 2624 O O . LEU A 1 334 ? 23.833 -6.403 -17.262 1.00 94.38 334 LEU A O 1
ATOM 2628 N N . ASP A 1 335 ? 25.657 -6.493 -15.952 1.00 94.69 335 ASP A N 1
ATOM 2629 C CA . ASP A 1 335 ? 26.027 -7.880 -16.255 1.00 94.69 335 ASP A CA 1
ATOM 2630 C C . ASP A 1 335 ? 24.899 -8.859 -15.907 1.00 94.69 335 ASP A C 1
ATOM 2632 O O . ASP A 1 335 ? 24.630 -9.802 -16.654 1.00 94.69 335 ASP A O 1
ATOM 2636 N N . LYS A 1 336 ? 24.152 -8.598 -14.825 1.00 94.38 336 LYS A N 1
ATOM 2637 C CA . LYS A 1 336 ? 22.958 -9.389 -14.483 1.00 94.38 336 LYS A CA 1
ATOM 2638 C C . LYS A 1 336 ? 21.870 -9.313 -15.547 1.00 94.38 336 LYS A C 1
ATOM 2640 O O . LYS A 1 336 ? 21.168 -10.303 -15.719 1.00 94.38 336 LYS A O 1
ATOM 2645 N N . ILE A 1 337 ? 21.702 -8.169 -16.216 1.00 93.56 337 ILE A N 1
ATOM 2646 C CA . ILE A 1 337 ? 20.712 -7.997 -17.292 1.00 93.56 337 ILE A CA 1
ATOM 2647 C C . ILE A 1 337 ? 21.211 -8.663 -18.577 1.00 93.56 337 ILE A C 1
ATOM 2649 O O . ILE A 1 337 ? 20.454 -9.378 -19.229 1.00 93.56 337 ILE A O 1
ATOM 2653 N N . ILE A 1 338 ? 22.494 -8.490 -18.906 1.00 93.88 338 ILE A N 1
ATOM 2654 C CA . ILE A 1 338 ? 23.139 -9.132 -20.064 1.00 93.88 338 ILE A CA 1
ATOM 2655 C C . ILE A 1 338 ? 23.033 -10.660 -19.970 1.00 93.88 338 ILE A C 1
ATOM 2657 O O . ILE A 1 338 ? 22.745 -11.319 -20.964 1.00 93.88 338 ILE A O 1
ATOM 2661 N N . ALA A 1 339 ? 23.195 -11.223 -18.770 1.00 92.38 339 ALA A N 1
ATOM 2662 C CA . ALA A 1 339 ? 23.080 -12.658 -18.527 1.00 92.38 339 ALA A CA 1
ATOM 2663 C C . ALA A 1 339 ? 21.636 -13.203 -18.598 1.00 92.38 339 ALA A C 1
ATOM 2665 O O . ALA A 1 339 ? 21.439 -14.421 -18.529 1.00 92.38 339 ALA A O 1
ATOM 2666 N N . GLN A 1 340 ? 20.608 -12.349 -18.706 1.00 89.69 340 GLN A N 1
ATOM 2667 C CA . GLN A 1 340 ? 19.227 -12.820 -18.804 1.00 89.69 340 GLN A CA 1
ATOM 2668 C C . GLN A 1 340 ? 18.946 -13.448 -20.175 1.00 89.69 340 GLN A C 1
ATOM 2670 O O . GLN A 1 340 ? 19.238 -12.869 -21.219 1.00 89.69 340 GLN A O 1
ATOM 2675 N N . ARG A 1 341 ? 18.317 -14.630 -20.168 1.00 86.56 341 ARG A N 1
ATOM 2676 C CA . ARG A 1 341 ? 18.009 -15.407 -21.383 1.00 86.56 341 ARG A CA 1
ATOM 2677 C C . ARG A 1 341 ? 16.921 -14.790 -22.264 1.00 86.56 341 ARG A C 1
ATOM 2679 O O . ARG A 1 341 ? 16.833 -15.136 -23.433 1.00 86.56 341 ARG A O 1
ATOM 2686 N N . ASP A 1 342 ? 16.070 -13.939 -21.700 1.00 88.25 342 ASP A N 1
ATOM 2687 C CA . ASP A 1 342 ? 14.949 -13.302 -22.393 1.00 88.25 342 ASP A CA 1
ATOM 2688 C C . ASP A 1 342 ? 15.340 -11.996 -23.099 1.00 88.25 342 ASP A C 1
ATOM 2690 O O . ASP A 1 342 ? 14.510 -11.414 -23.790 1.00 88.25 342 ASP A O 1
ATOM 2694 N N . THR A 1 343 ? 16.591 -11.539 -22.978 1.00 90.06 343 THR A N 1
ATOM 2695 C CA . THR A 1 343 ? 17.068 -10.312 -23.625 1.00 90.06 343 THR A CA 1
ATOM 2696 C C . THR A 1 343 ? 17.097 -10.456 -25.146 1.00 90.06 343 THR A C 1
ATOM 2698 O O . THR A 1 343 ? 17.747 -11.342 -25.697 1.00 90.06 343 THR A O 1
ATOM 2701 N N . THR A 1 344 ? 16.430 -9.544 -25.856 1.00 92.75 344 THR A N 1
ATOM 2702 C CA . THR A 1 344 ? 16.448 -9.537 -27.329 1.00 92.75 344 THR A CA 1
ATOM 2703 C C . THR A 1 344 ? 17.848 -9.244 -27.868 1.00 92.75 344 THR A C 1
ATOM 2705 O O . THR A 1 344 ? 18.566 -8.425 -27.297 1.00 92.75 344 THR A O 1
ATOM 2708 N N . HIS A 1 345 ? 18.216 -9.823 -29.018 1.00 91.94 345 HIS A N 1
ATOM 2709 C CA . HIS A 1 345 ? 19.531 -9.604 -29.642 1.00 91.94 345 HIS A CA 1
ATOM 2710 C C . HIS A 1 345 ? 19.889 -8.118 -29.810 1.00 91.94 345 HIS A C 1
ATOM 2712 O O . HIS A 1 345 ? 21.014 -7.718 -29.529 1.00 91.94 345 HIS A O 1
ATOM 2718 N N . LYS A 1 346 ? 18.912 -7.285 -30.197 1.00 91.94 346 LYS A N 1
ATOM 2719 C CA . LYS A 1 346 ? 19.084 -5.831 -30.347 1.00 91.94 346 LYS A CA 1
ATOM 2720 C C . LYS A 1 346 ? 19.410 -5.129 -29.025 1.00 91.94 346 LYS A C 1
ATOM 2722 O O . LYS A 1 346 ? 20.240 -4.225 -28.992 1.00 91.94 346 LYS A O 1
ATOM 2727 N N . ASN A 1 347 ? 18.734 -5.502 -27.939 1.00 93.06 347 ASN A N 1
ATOM 2728 C CA . ASN A 1 347 ? 19.026 -4.923 -26.630 1.00 93.06 347 ASN A CA 1
ATOM 2729 C C . ASN A 1 347 ? 20.344 -5.465 -26.085 1.00 93.06 347 ASN A C 1
ATOM 2731 O O . ASN A 1 347 ? 21.106 -4.698 -25.515 1.00 93.06 347 ASN A O 1
ATOM 2735 N N . LEU A 1 348 ? 20.643 -6.745 -26.308 1.00 93.62 348 LEU A N 1
ATOM 2736 C CA . LEU A 1 348 ? 21.899 -7.357 -25.894 1.00 93.62 348 LEU A CA 1
ATOM 2737 C C . LEU A 1 348 ? 23.101 -6.624 -26.499 1.00 93.62 348 LEU A C 1
ATOM 2739 O O . LEU A 1 348 ? 24.000 -6.240 -25.758 1.00 93.62 348 LEU A O 1
ATOM 2743 N N . SER A 1 349 ? 23.080 -6.347 -27.808 1.00 93.94 349 SER A N 1
ATOM 2744 C CA . SER A 1 349 ? 24.154 -5.593 -28.461 1.00 93.94 349 SER A CA 1
ATOM 2745 C C . SER A 1 349 ? 24.301 -4.178 -27.895 1.00 93.94 349 SER A C 1
ATOM 2747 O O . SER A 1 349 ? 25.419 -3.728 -27.680 1.00 93.94 349 SER A O 1
ATOM 2749 N N . LEU A 1 350 ? 23.189 -3.489 -27.601 1.00 92.31 350 LEU A N 1
ATOM 2750 C CA . LEU A 1 350 ? 23.223 -2.153 -26.993 1.00 92.31 350 LEU A CA 1
ATOM 2751 C C . LEU A 1 350 ? 23.800 -2.188 -25.569 1.00 92.31 350 LEU A C 1
ATOM 2753 O O . LEU A 1 350 ? 24.560 -1.304 -25.188 1.00 92.31 350 LEU A O 1
ATOM 2757 N N . LEU A 1 351 ? 23.430 -3.194 -24.774 1.00 94.25 351 LEU A N 1
ATOM 2758 C CA . LEU A 1 351 ? 23.913 -3.351 -23.402 1.00 94.25 351 LEU A CA 1
ATOM 2759 C C . LEU A 1 351 ? 25.398 -3.726 -23.363 1.00 94.25 351 LEU A C 1
ATOM 2761 O O . LEU A 1 351 ? 26.116 -3.221 -22.508 1.00 94.25 351 LEU A O 1
ATOM 2765 N N . MET A 1 352 ? 25.858 -4.566 -24.295 1.00 94.44 352 MET A N 1
ATOM 2766 C CA . MET A 1 352 ? 27.278 -4.885 -24.463 1.00 94.44 352 MET A CA 1
ATOM 2767 C C . MET A 1 352 ? 28.081 -3.649 -24.881 1.00 94.44 352 MET A C 1
ATOM 2769 O O . MET A 1 352 ? 29.080 -3.344 -24.244 1.00 94.44 352 MET A O 1
ATOM 2773 N N . GLN A 1 353 ? 27.597 -2.874 -25.858 1.00 93.88 353 GLN A N 1
ATOM 2774 C CA . GLN A 1 353 ? 28.236 -1.610 -26.249 1.00 93.88 353 GLN A CA 1
ATOM 2775 C C . GLN A 1 353 ? 28.323 -0.628 -25.079 1.00 93.88 353 GLN A C 1
ATOM 2777 O O . GLN A 1 353 ? 29.389 -0.090 -24.810 1.00 93.88 353 GLN A O 1
ATOM 2782 N N . LEU A 1 354 ? 27.227 -0.454 -24.332 1.00 92.81 354 LEU A N 1
ATOM 2783 C CA . LEU A 1 354 ? 27.211 0.398 -23.143 1.00 92.81 354 LEU A CA 1
ATOM 2784 C C . LEU A 1 354 ? 28.223 -0.069 -22.090 1.00 92.81 354 LEU A C 1
ATOM 2786 O O . LEU A 1 354 ? 28.869 0.752 -21.446 1.00 92.81 354 LEU A O 1
ATOM 2790 N N . ARG A 1 355 ? 28.351 -1.383 -21.894 1.00 94.62 355 ARG A N 1
ATOM 2791 C CA . ARG A 1 355 ? 29.337 -1.961 -20.979 1.00 94.62 355 ARG A CA 1
ATOM 2792 C C . ARG A 1 355 ? 30.759 -1.622 -21.424 1.00 94.62 355 ARG A C 1
ATOM 2794 O O . ARG A 1 355 ? 31.552 -1.177 -20.599 1.00 94.62 355 ARG A O 1
ATOM 2801 N N . ASP A 1 356 ? 31.058 -1.799 -22.707 1.00 94.88 356 ASP A N 1
ATOM 2802 C CA . ASP A 1 356 ? 32.374 -1.503 -23.276 1.00 94.88 356 ASP A CA 1
ATOM 2803 C C . ASP A 1 356 ? 32.689 -0.001 -23.209 1.00 94.88 356 ASP A C 1
ATOM 2805 O O . ASP A 1 356 ? 33.808 0.372 -22.867 1.00 94.88 356 ASP A O 1
ATOM 2809 N N . ASP A 1 357 ? 31.698 0.865 -23.449 1.00 92.75 357 ASP A N 1
ATOM 2810 C CA . ASP A 1 357 ? 31.816 2.320 -23.299 1.00 92.75 357 ASP A CA 1
ATOM 2811 C C . ASP A 1 357 ? 32.217 2.711 -21.878 1.00 92.75 357 ASP A C 1
ATOM 2813 O O . ASP A 1 357 ? 33.162 3.475 -21.686 1.00 92.75 357 ASP A O 1
ATOM 2817 N N . VAL A 1 358 ? 31.531 2.152 -20.879 1.00 93.06 358 VAL A N 1
ATOM 2818 C CA . VAL A 1 358 ? 31.810 2.422 -19.464 1.00 93.06 358 VAL A CA 1
ATOM 2819 C C . VAL A 1 358 ? 33.204 1.927 -19.082 1.00 93.06 358 VAL A C 1
ATOM 2821 O O . VAL A 1 358 ? 33.949 2.655 -18.430 1.00 93.06 358 VAL A O 1
ATOM 2824 N N . MET A 1 359 ? 33.584 0.721 -19.514 1.00 93.50 359 MET A N 1
ATOM 2825 C CA . MET A 1 359 ? 34.913 0.154 -19.248 1.00 93.50 359 MET A CA 1
ATOM 2826 C C . MET A 1 359 ? 36.038 0.951 -19.918 1.00 93.50 359 MET A C 1
ATOM 2828 O O . MET A 1 359 ? 37.125 1.067 -19.358 1.00 93.50 359 MET A O 1
ATOM 2832 N N . ALA A 1 360 ? 35.775 1.520 -21.094 1.00 94.19 360 ALA A N 1
ATOM 2833 C CA . ALA A 1 360 ? 36.706 2.374 -21.824 1.00 94.19 360 ALA A CA 1
ATOM 2834 C C . ALA A 1 360 ? 36.728 3.833 -21.323 1.00 94.19 360 ALA A C 1
ATOM 2836 O O . ALA A 1 360 ? 37.449 4.654 -21.888 1.00 94.19 360 ALA A O 1
ATOM 2837 N N . GLY A 1 361 ? 35.933 4.184 -20.304 1.00 90.44 361 GLY A N 1
ATOM 2838 C CA . GLY A 1 361 ? 35.831 5.552 -19.787 1.00 90.44 361 GLY A CA 1
ATOM 2839 C C . GLY A 1 361 ? 35.153 6.534 -20.749 1.00 90.44 361 GLY A C 1
ATOM 2840 O O . GLY A 1 361 ? 35.326 7.746 -20.617 1.00 90.44 361 GLY A O 1
ATOM 2841 N N . ARG A 1 362 ? 34.392 6.036 -21.733 1.00 89.94 362 ARG A N 1
ATOM 2842 C CA . ARG A 1 362 ? 33.625 6.876 -22.659 1.00 89.94 362 ARG A CA 1
ATOM 2843 C C . ARG A 1 362 ? 32.396 7.472 -21.958 1.00 89.94 362 ARG A C 1
ATOM 2845 O O . ARG A 1 362 ? 31.871 6.873 -21.017 1.00 89.94 362 ARG A O 1
ATOM 2852 N N . PRO A 1 363 ? 31.897 8.635 -22.418 1.00 87.12 363 PRO A N 1
ATOM 2853 C CA . PRO A 1 363 ? 30.672 9.215 -21.882 1.00 87.12 363 PRO A CA 1
ATOM 2854 C C . PRO A 1 363 ? 29.492 8.244 -21.993 1.00 87.12 363 PRO A C 1
ATOM 2856 O O . PRO A 1 363 ? 29.222 7.701 -23.063 1.00 87.12 363 PRO A O 1
ATOM 2859 N N . PHE A 1 364 ? 28.759 8.066 -20.898 1.00 88.81 364 PHE A N 1
ATOM 2860 C CA . PHE A 1 364 ? 27.574 7.212 -20.826 1.00 88.81 364 PHE A CA 1
ATOM 2861 C C . PHE A 1 364 ? 26.358 8.004 -20.315 1.00 88.81 364 PHE A C 1
ATOM 2863 O O . PHE A 1 364 ? 26.510 9.045 -19.668 1.00 88.81 364 PHE A O 1
ATOM 2870 N N . PRO A 1 365 ? 25.122 7.548 -20.588 1.00 88.19 365 PRO A N 1
ATOM 2871 C CA . PRO A 1 365 ? 23.925 8.234 -20.114 1.00 88.19 365 PRO A CA 1
ATOM 2872 C C . PRO A 1 365 ? 23.785 8.171 -18.586 1.00 88.19 365 PRO A C 1
ATOM 2874 O O . PRO A 1 365 ? 23.799 7.094 -17.993 1.00 88.19 365 PRO A O 1
ATOM 2877 N N . LEU A 1 366 ? 23.515 9.319 -17.954 1.00 90.06 366 LEU A N 1
ATOM 2878 C CA . LEU A 1 366 ? 23.201 9.440 -16.518 1.00 90.06 366 LEU A CA 1
ATOM 2879 C C . LEU A 1 366 ? 21.753 9.023 -16.183 1.00 90.06 366 LEU A C 1
ATOM 2881 O O . LEU A 1 366 ? 21.056 9.647 -15.384 1.00 90.06 366 LEU A O 1
ATOM 2885 N N . TYR A 1 367 ? 21.254 7.992 -16.856 1.00 89.88 367 TYR A N 1
ATOM 2886 C CA . TYR A 1 367 ? 19.935 7.399 -16.658 1.00 89.88 367 TYR A CA 1
ATOM 2887 C C . TYR A 1 367 ? 19.950 5.959 -17.176 1.00 89.88 367 TYR A C 1
ATOM 2889 O O . TYR A 1 367 ? 20.782 5.600 -18.004 1.00 89.88 367 TYR A O 1
ATOM 2897 N N . ALA A 1 368 ? 18.995 5.134 -16.745 1.00 90.88 368 ALA A N 1
ATOM 2898 C CA . ALA A 1 368 ? 18.851 3.784 -17.286 1.00 90.88 368 ALA A CA 1
ATOM 2899 C C . ALA A 1 368 ? 18.280 3.796 -18.719 1.00 90.88 368 ALA A C 1
ATOM 2901 O O . ALA A 1 368 ? 17.144 4.250 -18.917 1.00 90.88 368 ALA A O 1
ATOM 2902 N N . PRO A 1 369 ? 19.002 3.265 -19.725 1.00 91.25 369 PRO A N 1
ATOM 2903 C CA . PRO A 1 369 ? 18.457 3.102 -21.069 1.00 91.25 369 PRO A CA 1
ATOM 2904 C C . PRO A 1 369 ? 17.280 2.127 -21.070 1.00 91.25 369 PRO A C 1
ATOM 2906 O O . PRO A 1 369 ? 17.235 1.192 -20.276 1.00 91.25 369 PRO A O 1
ATOM 2909 N N . CYS A 1 370 ? 16.342 2.267 -22.007 1.00 91.56 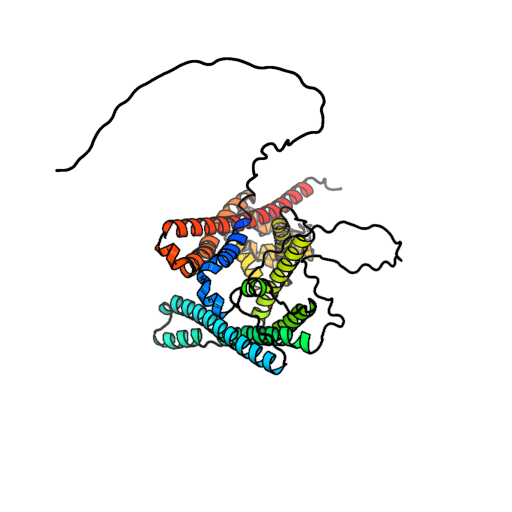370 CYS A N 1
ATOM 2910 C CA . CYS A 1 370 ? 15.173 1.384 -22.031 1.00 91.56 370 CYS A CA 1
ATOM 2911 C C . CYS A 1 370 ? 15.524 -0.112 -22.151 1.00 91.56 370 CYS A C 1
ATOM 2913 O O . CYS A 1 370 ? 14.760 -0.943 -21.668 1.00 91.56 370 CYS A O 1
ATOM 2915 N N . ALA A 1 371 ? 16.680 -0.456 -22.731 1.00 92.00 371 ALA A N 1
ATOM 2916 C CA . ALA A 1 371 ? 17.168 -1.833 -22.806 1.00 92.00 371 ALA A CA 1
ATOM 2917 C C . ALA A 1 371 ? 17.457 -2.459 -21.427 1.00 92.00 371 ALA A C 1
ATOM 2919 O O . ALA A 1 371 ? 17.347 -3.672 -21.292 1.00 92.00 371 ALA A O 1
ATOM 2920 N N . THR A 1 372 ? 17.767 -1.663 -20.393 1.00 91.81 372 THR A N 1
ATOM 2921 C CA . THR A 1 372 ? 17.942 -2.173 -19.019 1.00 91.81 372 THR A CA 1
ATOM 2922 C C . THR A 1 372 ? 16.608 -2.326 -18.279 1.00 91.81 372 THR A C 1
ATOM 2924 O O . THR A 1 372 ? 16.502 -3.101 -17.329 1.00 91.81 372 THR A O 1
ATOM 2927 N N . ILE A 1 373 ? 15.567 -1.603 -18.703 1.00 91.12 373 ILE A N 1
ATOM 2928 C CA . ILE A 1 373 ? 14.238 -1.639 -18.074 1.00 91.12 373 ILE A CA 1
ATOM 2929 C C . ILE A 1 373 ? 13.332 -2.691 -18.733 1.00 91.12 373 ILE A C 1
ATOM 2931 O O . ILE A 1 373 ? 12.541 -3.341 -18.048 1.00 91.12 373 ILE A O 1
ATOM 2935 N N . HIS A 1 374 ? 13.453 -2.890 -20.047 1.00 91.00 374 HIS A N 1
ATOM 2936 C CA . HIS A 1 374 ? 12.652 -3.839 -20.823 1.00 91.00 374 HIS A CA 1
ATOM 2937 C C . HIS A 1 374 ? 13.533 -4.676 -21.775 1.00 91.00 374 HIS A C 1
ATOM 2939 O O . HIS A 1 374 ? 13.383 -4.581 -22.994 1.00 91.00 374 HIS A O 1
ATOM 2945 N N . PRO A 1 375 ? 14.453 -5.510 -21.250 1.00 91.62 375 PRO A N 1
ATOM 2946 C CA . PRO A 1 375 ? 15.409 -6.261 -22.073 1.00 91.62 375 PRO A CA 1
ATOM 2947 C C . PRO A 1 375 ? 14.732 -7.208 -23.078 1.00 91.62 375 PRO A C 1
ATOM 2949 O O . PRO A 1 375 ? 15.233 -7.387 -24.193 1.00 91.62 375 PRO A O 1
ATOM 2952 N N . ALA A 1 376 ? 13.556 -7.735 -22.726 1.00 89.38 376 ALA A N 1
ATOM 2953 C CA . ALA A 1 376 ? 12.806 -8.710 -23.512 1.00 89.38 376 ALA A CA 1
ATOM 2954 C C . ALA A 1 376 ? 12.023 -8.155 -24.714 1.00 89.38 376 ALA A C 1
ATOM 2956 O O . ALA A 1 376 ? 11.419 -8.924 -25.456 1.00 89.38 376 ALA A O 1
ATOM 2957 N N . VAL A 1 377 ? 12.037 -6.839 -24.951 1.00 88.88 377 VAL A N 1
ATOM 2958 C CA . VAL A 1 377 ? 11.319 -6.225 -26.080 1.00 88.88 377 VAL A CA 1
ATOM 2959 C C . VAL A 1 377 ? 12.227 -5.314 -26.893 1.00 88.88 377 VAL A C 1
ATOM 2961 O O . VAL A 1 377 ? 12.985 -4.510 -26.359 1.00 88.88 377 VAL A O 1
ATOM 2964 N N . SER A 1 378 ? 12.126 -5.402 -28.216 1.00 84.94 378 SER A N 1
ATOM 2965 C CA . SER A 1 378 ? 12.959 -4.633 -29.150 1.00 84.94 378 SER A CA 1
ATOM 2966 C C . SER A 1 378 ? 12.490 -3.182 -29.349 1.00 84.94 378 SER A C 1
ATOM 2968 O O . SER A 1 378 ? 13.235 -2.351 -29.890 1.00 84.94 378 SER A O 1
ATOM 2970 N N . SER A 1 379 ? 11.258 -2.876 -28.926 1.00 86.88 379 SER A N 1
ATOM 2971 C CA . SER A 1 379 ? 10.629 -1.557 -28.993 1.00 86.88 379 SER A CA 1
ATOM 2972 C C . SER A 1 379 ? 9.847 -1.262 -27.716 1.00 86.88 379 SER A C 1
ATOM 2974 O O . SER A 1 379 ? 9.043 -2.066 -27.258 1.00 86.88 379 SER A O 1
ATOM 2976 N N . CYS A 1 380 ? 10.041 -0.070 -27.155 1.00 87.69 380 CYS A N 1
ATOM 2977 C CA . CYS A 1 380 ? 9.346 0.355 -25.938 1.00 87.69 380 CYS A CA 1
ATOM 2978 C C . CYS A 1 380 ? 7.878 0.724 -26.188 1.00 87.69 380 CYS A C 1
ATOM 2980 O O . CYS A 1 380 ? 7.112 0.840 -25.240 1.00 87.69 380 CYS A O 1
ATOM 2982 N N . TRP A 1 381 ? 7.479 0.906 -27.450 1.00 86.12 381 TRP A N 1
ATOM 2983 C CA . TRP A 1 381 ? 6.112 1.283 -27.818 1.00 86.12 381 TRP A CA 1
ATOM 2984 C C . TRP A 1 381 ? 5.097 0.153 -27.637 1.00 86.12 381 TRP A C 1
ATOM 2986 O O . TRP A 1 381 ? 3.910 0.430 -27.495 1.00 86.12 381 TRP A O 1
ATOM 2996 N N . THR A 1 382 ? 5.547 -1.103 -27.603 1.00 86.69 382 THR A N 1
ATOM 2997 C CA . THR A 1 382 ? 4.674 -2.264 -27.363 1.00 86.69 382 THR A CA 1
ATOM 2998 C C . THR A 1 382 ? 4.481 -2.543 -25.871 1.00 86.69 382 THR A C 1
ATOM 3000 O O . THR A 1 382 ? 3.453 -3.085 -25.469 1.00 86.69 382 THR A O 1
ATOM 3003 N N . VAL A 1 383 ? 5.415 -2.077 -25.029 1.00 89.75 383 VAL A N 1
ATOM 3004 C CA . VAL A 1 383 ? 5.405 -2.267 -23.569 1.00 89.75 383 VAL A CA 1
ATOM 3005 C C . VAL A 1 383 ? 4.085 -1.838 -22.919 1.00 89.75 383 VAL A C 1
ATOM 3007 O O . VAL A 1 383 ? 3.577 -2.616 -22.114 1.00 89.75 383 VAL A O 1
ATOM 3010 N N . PRO A 1 384 ? 3.481 -0.671 -23.231 1.00 92.19 384 PRO A N 1
ATOM 3011 C CA . PRO A 1 384 ? 2.211 -0.258 -22.638 1.00 92.19 384 PRO A CA 1
ATOM 3012 C C . PRO A 1 384 ? 1.116 -1.331 -22.683 1.00 92.19 384 PRO A C 1
ATOM 3014 O O . PRO A 1 384 ? 0.525 -1.651 -21.652 1.00 92.19 384 PRO A O 1
ATOM 3017 N N . LEU A 1 385 ? 0.861 -1.916 -23.855 1.00 91.81 385 LEU A N 1
ATOM 3018 C CA . LEU A 1 385 ? -0.212 -2.896 -24.012 1.00 91.81 385 LEU A CA 1
ATOM 3019 C C . LEU A 1 385 ? 0.128 -4.206 -23.295 1.00 91.81 385 LEU A C 1
ATOM 3021 O O . LEU A 1 385 ? -0.694 -4.717 -22.532 1.00 91.81 385 LEU A O 1
ATOM 3025 N N . ASP A 1 386 ? 1.358 -4.692 -23.464 1.00 90.56 386 ASP A N 1
ATOM 3026 C CA . ASP A 1 386 ? 1.826 -5.925 -22.826 1.00 90.56 386 ASP A CA 1
ATOM 3027 C C . ASP A 1 386 ? 1.743 -5.819 -21.298 1.00 90.56 386 ASP A C 1
ATOM 3029 O O . ASP A 1 386 ? 1.194 -6.691 -20.623 1.00 90.56 386 ASP A O 1
ATOM 3033 N N . ARG A 1 387 ? 2.232 -4.707 -20.728 1.00 91.94 387 ARG A N 1
ATOM 3034 C CA . ARG A 1 387 ? 2.181 -4.477 -19.278 1.00 91.94 387 ARG A CA 1
ATOM 3035 C C . ARG A 1 387 ? 0.753 -4.322 -18.780 1.00 91.94 387 ARG A C 1
ATOM 3037 O O . ARG A 1 387 ? 0.449 -4.831 -17.703 1.00 91.94 387 ARG A O 1
ATOM 3044 N N . PHE A 1 388 ? -0.121 -3.647 -19.531 1.00 95.31 388 PHE A N 1
ATOM 3045 C CA . PHE A 1 388 ? -1.527 -3.531 -19.154 1.00 95.31 388 PHE A CA 1
ATOM 3046 C C . PHE A 1 388 ? -2.155 -4.916 -18.988 1.00 95.31 388 PHE A C 1
ATOM 3048 O O . PHE A 1 388 ? -2.720 -5.201 -17.932 1.00 95.31 388 PHE A O 1
ATOM 3055 N N . VAL A 1 389 ? -2.007 -5.790 -19.987 1.00 94.62 389 VAL A N 1
ATOM 3056 C CA . VAL A 1 389 ? -2.583 -7.141 -19.965 1.00 94.62 389 VAL A CA 1
ATOM 3057 C C . VAL A 1 389 ? -1.966 -7.991 -18.849 1.00 94.62 389 VAL A C 1
ATOM 3059 O O . VAL A 1 389 ? -2.707 -8.610 -18.080 1.00 94.62 389 VAL A O 1
ATOM 3062 N N . ASP A 1 390 ? -0.639 -7.978 -18.701 1.00 92.56 390 ASP A N 1
ATOM 3063 C CA . ASP A 1 390 ? 0.072 -8.743 -17.670 1.00 92.56 390 ASP A CA 1
ATOM 3064 C C . ASP A 1 390 ? -0.363 -8.348 -16.253 1.00 92.56 390 ASP A C 1
ATOM 3066 O O . ASP A 1 390 ? -0.684 -9.202 -15.417 1.00 92.56 390 ASP A O 1
ATOM 3070 N N . VAL A 1 391 ? -0.387 -7.043 -15.965 1.00 94.31 391 VAL A N 1
ATOM 3071 C CA . VAL A 1 391 ? -0.750 -6.512 -14.644 1.00 94.31 391 VAL A CA 1
ATOM 3072 C C . VAL A 1 391 ? -2.235 -6.713 -14.374 1.00 94.31 391 VAL A C 1
ATOM 3074 O O . VAL A 1 391 ? -2.601 -7.118 -13.269 1.00 94.31 391 VAL A O 1
ATOM 3077 N N . PHE A 1 392 ? -3.086 -6.499 -15.378 1.00 95.38 392 PHE A N 1
ATOM 3078 C CA . PHE A 1 392 ? -4.522 -6.722 -15.270 1.00 95.38 392 PHE A CA 1
ATOM 3079 C C . PHE A 1 392 ? -4.834 -8.172 -14.888 1.00 95.38 392 PHE A C 1
ATOM 3081 O O . PHE A 1 392 ? -5.544 -8.407 -13.907 1.00 95.38 392 PHE A O 1
ATOM 3088 N N . ARG A 1 393 ? -4.267 -9.149 -15.612 1.00 95.06 393 ARG A N 1
ATOM 3089 C CA . ARG A 1 393 ? -4.477 -10.584 -15.350 1.00 95.06 393 ARG A CA 1
ATOM 3090 C C . ARG A 1 393 ? -3.915 -11.002 -13.995 1.00 95.06 393 ARG A C 1
ATOM 3092 O O . ARG A 1 393 ? -4.571 -11.746 -13.271 1.00 95.06 393 ARG A O 1
ATOM 3099 N N . TRP A 1 394 ? -2.734 -10.499 -13.632 1.00 92.75 394 TRP A N 1
ATOM 3100 C CA . TRP A 1 394 ? -2.108 -10.783 -12.340 1.00 92.75 394 TRP A CA 1
ATOM 3101 C C . TRP A 1 394 ? -2.924 -10.248 -11.156 1.00 92.75 394 TRP A C 1
ATOM 3103 O O . TRP A 1 394 ? -3.039 -10.918 -10.130 1.00 92.75 394 TRP A O 1
ATOM 3113 N N . MET A 1 395 ? -3.513 -9.059 -11.295 1.00 91.56 395 MET A N 1
ATOM 3114 C CA . MET A 1 395 ? -4.231 -8.398 -10.206 1.00 91.56 395 MET A CA 1
ATOM 3115 C C . MET A 1 395 ? -5.703 -8.827 -10.095 1.00 91.56 395 MET A C 1
ATOM 3117 O O . MET A 1 395 ? -6.287 -8.774 -9.009 1.00 91.56 395 MET A O 1
ATOM 3121 N N . LEU A 1 396 ? -6.294 -9.321 -11.188 1.00 92.69 396 LEU A N 1
ATOM 3122 C CA . LEU A 1 396 ? -7.672 -9.807 -11.231 1.00 92.69 396 LEU A CA 1
ATOM 3123 C C . LEU A 1 396 ? -8.049 -10.763 -10.083 1.00 92.69 396 LEU A C 1
ATOM 3125 O O . LEU A 1 396 ? -9.059 -10.482 -9.439 1.00 92.69 396 LEU A O 1
ATOM 3129 N N . PRO A 1 397 ? -7.296 -11.831 -9.744 1.00 90.75 397 PRO A N 1
ATOM 3130 C CA . PRO A 1 397 ? -7.665 -12.715 -8.634 1.00 90.75 397 PRO A CA 1
ATOM 3131 C C . PRO A 1 397 ? -7.646 -12.007 -7.271 1.00 90.75 397 PRO A C 1
ATOM 3133 O O . PRO A 1 397 ? -8.499 -12.275 -6.424 1.00 90.75 397 PRO A O 1
ATOM 3136 N N . ILE A 1 398 ? -6.718 -11.069 -7.066 1.00 86.06 398 ILE A N 1
ATOM 3137 C CA . ILE A 1 398 ? -6.573 -10.330 -5.806 1.00 86.06 398 ILE A CA 1
ATOM 3138 C C . ILE A 1 398 ? -7.763 -9.383 -5.616 1.00 86.06 398 ILE A C 1
ATOM 3140 O O . ILE A 1 398 ? -8.422 -9.416 -4.574 1.00 86.06 398 ILE A O 1
ATOM 3144 N N . TYR A 1 399 ? -8.089 -8.573 -6.629 1.00 86.50 399 TYR A N 1
ATOM 3145 C CA . TYR A 1 399 ? -9.250 -7.684 -6.559 1.00 86.50 399 TYR A CA 1
ATOM 3146 C C . TYR A 1 399 ? -10.579 -8.429 -6.635 1.00 86.50 399 TYR A C 1
ATOM 3148 O O . TYR A 1 399 ? -11.564 -7.962 -6.069 1.00 86.50 399 TYR A O 1
ATOM 3156 N N . SER A 1 400 ? -10.626 -9.598 -7.272 1.00 85.38 400 SER A N 1
ATOM 3157 C CA . SER A 1 400 ? -11.790 -10.482 -7.185 1.00 85.38 400 SER A CA 1
ATOM 3158 C C . SER A 1 400 ? -12.020 -10.891 -5.735 1.00 85.38 400 SER A C 1
ATOM 3160 O O . SER A 1 400 ? -13.073 -10.592 -5.180 1.00 85.38 400 SER A O 1
ATOM 3162 N N . ALA A 1 401 ? -11.018 -11.449 -5.055 1.00 82.25 401 ALA A N 1
ATOM 3163 C CA . ALA A 1 401 ? -11.160 -11.788 -3.641 1.00 82.25 401 ALA A CA 1
ATOM 3164 C C . ALA A 1 401 ? -11.606 -10.579 -2.793 1.00 82.25 401 ALA A C 1
ATOM 3166 O O . ALA A 1 401 ? -12.500 -10.715 -1.961 1.00 82.25 401 ALA A O 1
ATOM 3167 N N . LEU A 1 402 ? -11.050 -9.388 -3.045 1.00 81.62 402 LEU A N 1
ATOM 3168 C CA . LEU A 1 402 ? -11.397 -8.171 -2.307 1.00 81.62 402 LEU A CA 1
ATOM 3169 C C . LEU A 1 402 ? -12.844 -7.698 -2.518 1.00 81.62 402 LEU A C 1
ATOM 3171 O O . LEU A 1 402 ? -13.450 -7.218 -1.566 1.00 81.62 402 LEU A O 1
ATOM 3175 N N . HIS A 1 403 ? -13.395 -7.797 -3.730 1.00 83.19 403 HIS A N 1
ATOM 3176 C CA . HIS A 1 403 ? -14.760 -7.332 -4.022 1.00 83.19 403 HIS A CA 1
ATOM 3177 C C . HIS A 1 403 ? -15.817 -8.401 -3.728 1.00 83.19 403 HIS A C 1
ATOM 3179 O O . HIS A 1 403 ? -16.883 -8.086 -3.197 1.00 83.19 403 HIS A O 1
ATOM 3185 N N . PHE A 1 404 ? -15.518 -9.674 -4.001 1.00 83.00 404 PHE A N 1
ATOM 3186 C CA . PHE A 1 404 ? -16.449 -10.777 -3.763 1.00 83.00 404 PHE A CA 1
ATOM 3187 C C . PHE A 1 404 ? -16.559 -11.143 -2.279 1.00 83.00 404 PHE A C 1
ATOM 3189 O O . PHE A 1 404 ? -17.666 -11.371 -1.792 1.00 83.00 404 PHE A O 1
ATOM 3196 N N . LEU A 1 405 ? -15.453 -11.170 -1.526 1.00 77.88 405 LEU A N 1
ATOM 3197 C CA . LEU A 1 405 ? -15.471 -11.657 -0.142 1.00 77.88 405 LEU A CA 1
ATOM 3198 C C . LEU A 1 405 ? -16.364 -10.805 0.783 1.00 77.88 405 LEU A C 1
ATOM 3200 O O . LEU A 1 405 ? -17.220 -11.382 1.455 1.00 77.88 405 LEU A O 1
ATOM 3204 N N . PRO A 1 406 ? -16.267 -9.460 0.814 1.00 74.56 406 PRO A N 1
ATOM 3205 C CA . PRO A 1 406 ? -17.159 -8.644 1.633 1.00 74.56 406 PRO A CA 1
ATOM 3206 C C . PRO A 1 406 ? -18.614 -8.727 1.166 1.00 74.56 406 PRO A C 1
ATOM 3208 O O . PRO A 1 406 ? -19.525 -8.727 1.995 1.00 74.56 406 PRO A O 1
ATOM 3211 N N . ALA A 1 407 ? -18.847 -8.819 -0.147 1.00 75.38 407 ALA A N 1
ATOM 3212 C CA . ALA A 1 407 ? -20.188 -8.959 -0.701 1.00 75.38 407 ALA A CA 1
ATOM 3213 C C . ALA A 1 407 ? -20.852 -10.263 -0.229 1.00 75.38 407 ALA A C 1
ATOM 3215 O O . ALA A 1 407 ? -21.986 -10.235 0.242 1.00 75.38 407 ALA A O 1
ATOM 3216 N N . ILE A 1 408 ? -20.127 -11.381 -0.256 1.00 76.19 408 ILE A N 1
ATOM 3217 C CA . ILE A 1 408 ? -20.637 -12.684 0.184 1.00 76.19 408 ILE A CA 1
ATOM 3218 C C . ILE A 1 408 ? -20.802 -12.720 1.710 1.00 76.19 408 ILE A C 1
ATOM 3220 O O . ILE A 1 408 ? -21.868 -13.084 2.205 1.00 76.19 408 ILE A O 1
ATOM 3224 N N . LEU A 1 409 ? -19.780 -12.302 2.467 1.00 72.31 409 LEU A N 1
ATOM 3225 C CA . LEU A 1 409 ? -19.780 -12.409 3.930 1.00 72.31 409 LEU A CA 1
ATOM 3226 C C . LEU A 1 409 ? -20.771 -11.453 4.596 1.00 72.31 409 LEU A C 1
ATOM 3228 O O . LEU A 1 409 ? -21.522 -11.851 5.485 1.00 72.31 409 LEU A O 1
ATOM 3232 N N . PHE A 1 410 ? -20.791 -10.186 4.184 1.00 73.56 410 PHE A N 1
ATOM 3233 C CA . PHE A 1 410 ? -21.623 -9.181 4.841 1.00 73.56 410 PHE A CA 1
ATOM 3234 C C . PHE A 1 410 ? -23.002 -9.082 4.180 1.00 73.56 410 PHE A C 1
ATOM 3236 O O . PHE A 1 410 ? -24.028 -9.012 4.859 1.00 73.56 410 PHE A O 1
ATOM 3243 N N . ARG A 1 411 ? -23.096 -9.179 2.850 1.00 72.38 411 ARG A N 1
ATOM 3244 C CA . ARG A 1 411 ? -24.384 -9.052 2.146 1.00 72.38 411 ARG A CA 1
ATOM 3245 C C . ARG A 1 411 ? -25.078 -10.391 1.884 1.00 72.38 411 ARG A C 1
ATOM 3247 O O . ARG A 1 411 ? -25.901 -10.462 0.981 1.00 72.38 411 ARG A O 1
ATOM 3254 N N . TRP A 1 412 ? -24.871 -11.406 2.731 1.00 78.75 412 TRP A N 1
ATOM 3255 C CA . TRP A 1 412 ? -25.409 -12.765 2.540 1.00 78.75 412 TRP A CA 1
ATOM 3256 C C . TRP A 1 412 ? -26.902 -12.840 2.169 1.00 78.75 412 TRP A C 1
ATOM 3258 O O . TRP A 1 412 ? -27.258 -13.532 1.225 1.00 78.75 412 TRP A O 1
ATOM 3268 N N . LYS A 1 413 ? -27.798 -12.095 2.842 1.00 79.38 413 LYS A N 1
ATOM 3269 C CA . LYS A 1 413 ? -29.232 -12.093 2.458 1.00 79.38 413 LYS A CA 1
ATOM 3270 C C . LYS A 1 413 ? -29.486 -11.501 1.064 1.00 79.38 413 LYS A C 1
ATOM 3272 O O . LYS A 1 413 ? -30.332 -12.013 0.351 1.00 79.38 413 LYS A O 1
ATOM 3277 N N . MET A 1 414 ? -28.766 -10.441 0.688 1.00 77.94 414 MET A N 1
ATOM 3278 C CA . MET A 1 414 ? -28.881 -9.831 -0.645 1.00 77.94 414 MET A CA 1
ATOM 3279 C C . MET A 1 414 ? -28.303 -10.766 -1.707 1.00 77.94 414 MET A C 1
ATOM 3281 O O . MET A 1 414 ? -28.906 -10.939 -2.752 1.00 77.94 414 MET A O 1
ATOM 3285 N N . PHE A 1 415 ? -27.186 -11.426 -1.397 1.00 81.69 415 PHE A N 1
ATOM 3286 C CA . PHE A 1 415 ? -26.595 -12.460 -2.239 1.00 81.69 415 PHE A CA 1
ATOM 3287 C C . PHE A 1 415 ? -27.528 -13.665 -2.432 1.00 81.69 415 PHE A C 1
ATOM 3289 O O . PHE A 1 415 ? -27.643 -14.170 -3.538 1.00 81.69 415 PHE A O 1
ATOM 3296 N N . ARG A 1 416 ? -28.224 -14.111 -1.378 1.00 86.19 416 ARG A N 1
ATOM 3297 C CA . ARG A 1 416 ? -29.190 -15.218 -1.467 1.00 86.19 416 ARG A CA 1
ATOM 3298 C C . ARG A 1 416 ? -30.460 -14.831 -2.236 1.00 86.19 416 ARG A C 1
ATOM 3300 O O . ARG A 1 416 ? -31.052 -15.702 -2.855 1.00 86.19 416 ARG A O 1
ATOM 3307 N N . ALA A 1 417 ? -30.876 -13.565 -2.179 1.00 91.38 417 ALA A N 1
ATOM 3308 C CA . ALA A 1 417 ? -32.056 -13.073 -2.891 1.00 91.38 417 ALA A CA 1
ATOM 3309 C C . ALA A 1 417 ? -31.786 -12.814 -4.384 1.00 91.38 417 ALA A C 1
ATOM 3311 O O . ALA A 1 417 ? -32.601 -13.185 -5.217 1.00 91.38 417 ALA A O 1
ATOM 3312 N N . ASP A 1 418 ? -30.650 -12.195 -4.718 1.00 89.31 418 ASP A N 1
ATOM 3313 C CA . ASP A 1 418 ? -30.249 -11.884 -6.096 1.00 89.31 418 ASP A CA 1
ATOM 3314 C C . ASP A 1 418 ? -28.726 -12.075 -6.257 1.00 89.31 418 ASP A C 1
ATOM 3316 O O . ASP A 1 418 ? -27.940 -11.121 -6.140 1.00 89.31 418 ASP A O 1
ATOM 3320 N N . PRO A 1 419 ? -28.270 -13.322 -6.481 1.00 89.25 419 PRO A N 1
ATOM 3321 C CA . PRO A 1 419 ? -26.847 -13.617 -6.604 1.00 89.25 419 PRO A CA 1
ATOM 3322 C C . PRO A 1 419 ? -26.245 -12.987 -7.863 1.00 89.25 419 PRO A C 1
ATOM 3324 O O . PRO A 1 419 ? -25.101 -12.530 -7.823 1.00 89.25 419 PRO A O 1
ATOM 3327 N N . GLY A 1 420 ? -27.011 -12.914 -8.957 1.00 90.19 420 GLY A N 1
ATOM 3328 C CA . GLY A 1 420 ? -26.551 -12.408 -10.249 1.00 90.19 420 GLY A CA 1
ATOM 3329 C C . GLY A 1 420 ? -26.133 -10.944 -10.174 1.00 90.19 420 GLY A C 1
ATOM 3330 O O . GLY A 1 420 ? -25.005 -10.599 -10.530 1.00 90.19 420 GLY A O 1
ATOM 3331 N N . ARG A 1 421 ? -26.986 -10.077 -9.620 1.00 88.44 421 ARG A N 1
ATOM 3332 C CA . ARG A 1 421 ? -26.680 -8.644 -9.497 1.00 88.44 421 ARG A CA 1
ATOM 3333 C C . ARG A 1 421 ? -25.486 -8.368 -8.588 1.00 88.44 421 ARG A C 1
ATOM 3335 O O . ARG A 1 421 ? -24.680 -7.479 -8.880 1.00 88.44 421 ARG A O 1
ATOM 3342 N N . VAL A 1 422 ? -25.352 -9.122 -7.495 1.00 84.94 422 VAL A N 1
ATOM 3343 C CA . VAL A 1 422 ? -24.202 -9.008 -6.585 1.00 84.94 422 VAL A CA 1
ATOM 3344 C C . VAL A 1 422 ? -22.915 -9.450 -7.286 1.00 84.94 422 VAL A C 1
ATOM 3346 O O . VAL A 1 422 ? -21.907 -8.749 -7.176 1.00 84.94 422 VAL A O 1
ATOM 3349 N N . LEU A 1 423 ? -22.954 -10.547 -8.051 1.00 88.62 423 LEU A N 1
ATOM 3350 C CA . LEU A 1 423 ? -21.814 -11.036 -8.830 1.00 88.62 423 LEU A CA 1
ATOM 3351 C C . LEU A 1 423 ? -21.389 -10.056 -9.921 1.00 88.62 423 LEU A C 1
ATOM 3353 O O . LEU A 1 423 ? -20.204 -9.756 -10.025 1.00 88.62 423 LEU A O 1
ATOM 3357 N N . VAL A 1 424 ? -22.336 -9.524 -10.696 1.00 91.56 424 VAL A N 1
ATOM 3358 C CA . VAL A 1 424 ? -22.047 -8.561 -11.768 1.00 91.56 424 VAL A CA 1
ATOM 3359 C C . VAL A 1 424 ? -21.429 -7.290 -11.194 1.00 91.56 424 VAL A C 1
ATOM 3361 O O . VAL A 1 424 ? -20.421 -6.810 -11.709 1.00 91.56 424 VAL A O 1
ATOM 3364 N N . ARG A 1 425 ? -21.973 -6.760 -10.090 1.00 88.12 425 ARG A N 1
ATOM 3365 C CA . ARG A 1 425 ? -21.417 -5.561 -9.449 1.00 88.12 425 ARG A CA 1
ATOM 3366 C C . ARG A 1 425 ? -20.020 -5.809 -8.881 1.00 88.12 425 ARG A C 1
ATOM 3368 O O . ARG A 1 425 ? -19.138 -4.975 -9.075 1.00 88.12 425 ARG A O 1
ATOM 3375 N N . ALA A 1 426 ? -19.814 -6.935 -8.195 1.00 85.81 426 ALA A N 1
ATOM 3376 C CA . ALA A 1 426 ? -18.503 -7.305 -7.668 1.00 85.81 426 ALA A CA 1
ATOM 3377 C C . ALA A 1 426 ? -17.486 -7.511 -8.803 1.00 85.81 426 ALA A C 1
ATOM 3379 O O . ALA A 1 426 ? -16.393 -6.954 -8.745 1.00 85.81 426 ALA A O 1
ATOM 3380 N N . GLY A 1 427 ? -17.880 -8.209 -9.872 1.00 90.19 427 GLY A N 1
ATOM 3381 C CA . GLY A 1 427 ? -17.069 -8.418 -11.069 1.00 90.19 427 GLY A CA 1
ATOM 3382 C C . GLY A 1 427 ? -16.692 -7.108 -11.759 1.00 90.19 427 GLY A C 1
ATOM 3383 O O . GLY A 1 427 ? -15.515 -6.877 -12.019 1.00 90.19 427 GLY A O 1
ATOM 3384 N N . ALA A 1 428 ? -17.649 -6.201 -11.974 1.00 92.06 428 ALA A N 1
ATOM 3385 C CA . ALA A 1 428 ? -17.380 -4.874 -12.528 1.00 92.06 428 ALA A CA 1
ATOM 3386 C C . ALA A 1 428 ? -16.392 -4.075 -11.656 1.00 92.06 428 ALA A C 1
ATOM 3388 O O . ALA A 1 428 ? -15.459 -3.462 -12.178 1.00 92.06 428 ALA A O 1
ATOM 3389 N N . GLY A 1 429 ? -16.540 -4.137 -10.327 1.00 87.81 429 GLY A N 1
ATOM 3390 C CA . GLY A 1 429 ? -15.605 -3.528 -9.375 1.00 87.81 429 GLY A CA 1
ATOM 3391 C C . GLY A 1 429 ? -14.186 -4.093 -9.483 1.00 87.81 429 GLY A C 1
ATOM 3392 O O . GLY A 1 429 ? -13.211 -3.330 -9.487 1.00 87.81 429 GLY A O 1
ATOM 3393 N N . SER A 1 430 ? -14.061 -5.416 -9.629 1.00 90.75 430 SER A N 1
ATOM 3394 C CA . SER A 1 430 ? -12.784 -6.105 -9.839 1.00 90.75 430 SER A CA 1
ATOM 3395 C C . SER A 1 430 ? -12.134 -5.714 -11.161 1.00 90.75 430 SER A C 1
ATOM 3397 O O . SER A 1 430 ? -10.970 -5.322 -11.155 1.00 90.75 430 SER A O 1
ATOM 3399 N N . LEU A 1 431 ? -12.882 -5.735 -12.270 1.00 94.56 431 LEU A N 1
ATOM 3400 C CA . LEU A 1 431 ? -12.382 -5.339 -13.590 1.00 94.56 431 LEU A CA 1
ATOM 3401 C C . LEU A 1 431 ? -11.899 -3.885 -13.586 1.00 94.56 431 LEU A C 1
ATOM 3403 O O . LEU A 1 431 ? -10.791 -3.604 -14.037 1.00 94.56 431 LEU A O 1
ATOM 3407 N N . ARG A 1 432 ? -12.683 -2.964 -13.012 1.00 92.69 432 ARG A N 1
ATOM 3408 C CA . ARG A 1 432 ? -12.317 -1.545 -12.924 1.00 92.69 432 ARG A CA 1
ATOM 3409 C C . ARG A 1 432 ? -11.057 -1.323 -12.090 1.00 92.69 432 ARG A C 1
ATOM 3411 O O . ARG A 1 432 ? -10.199 -0.536 -12.477 1.00 92.69 432 ARG A O 1
ATOM 3418 N N . SER A 1 433 ? -10.935 -2.014 -10.958 1.00 91.31 433 SER A N 1
ATOM 3419 C CA . SER A 1 433 ? -9.772 -1.890 -10.070 1.00 91.31 433 SER A CA 1
ATOM 3420 C C . SER A 1 433 ? -8.508 -2.471 -10.719 1.00 91.31 433 SER A C 1
ATOM 3422 O O . SER A 1 433 ? -7.448 -1.848 -10.663 1.00 91.31 433 SER A O 1
ATOM 3424 N N . SER A 1 434 ? -8.622 -3.613 -11.406 1.00 92.38 434 SER A N 1
ATOM 3425 C CA . SER A 1 434 ? -7.518 -4.199 -12.177 1.00 92.38 434 SER A CA 1
ATOM 3426 C C . SER A 1 434 ? -7.089 -3.295 -13.329 1.00 92.38 434 SER A C 1
ATOM 3428 O O . SER A 1 434 ? -5.894 -3.075 -13.520 1.00 92.38 434 SER A O 1
ATOM 3430 N N . ALA A 1 435 ? -8.052 -2.728 -14.063 1.00 94.94 435 ALA A N 1
ATOM 3431 C CA . ALA A 1 435 ? -7.780 -1.793 -15.150 1.00 94.94 435 ALA A CA 1
ATOM 3432 C C . ALA A 1 435 ? -7.097 -0.522 -14.638 1.00 94.94 435 ALA A C 1
ATOM 3434 O O . ALA A 1 435 ? -6.132 -0.070 -15.243 1.00 94.94 435 ALA A O 1
ATOM 3435 N N . PHE A 1 436 ? -7.540 0.017 -13.500 1.00 93.94 436 PHE A N 1
ATOM 3436 C CA . PHE A 1 436 ? -6.924 1.187 -12.879 1.00 93.94 436 PHE A CA 1
ATOM 3437 C C . PHE A 1 436 ? -5.433 0.974 -12.595 1.00 93.94 436 PHE A C 1
ATOM 3439 O O . PHE A 1 436 ? -4.612 1.800 -12.988 1.00 93.94 436 PHE A O 1
ATOM 3446 N N . LEU A 1 437 ? -5.071 -0.145 -11.958 1.00 91.88 437 LEU A N 1
ATOM 3447 C CA . LEU A 1 437 ? -3.666 -0.440 -11.684 1.00 91.88 437 LEU A CA 1
ATOM 3448 C C . LEU A 1 437 ? -2.872 -0.696 -12.973 1.00 91.88 437 LEU A C 1
ATOM 3450 O O . LEU A 1 437 ? -1.748 -0.215 -13.094 1.00 91.88 437 LEU A O 1
ATOM 3454 N N . GLY A 1 438 ? -3.451 -1.416 -13.939 1.00 94.75 438 GLY A N 1
ATOM 3455 C CA . GLY A 1 438 ? -2.826 -1.631 -15.246 1.00 94.75 438 GLY A CA 1
ATOM 3456 C C . GLY A 1 438 ? -2.511 -0.309 -15.950 1.00 94.75 438 GLY A C 1
ATOM 3457 O O . GLY A 1 438 ? -1.371 -0.075 -16.341 1.00 94.75 438 GLY A O 1
ATOM 3458 N N . VAL A 1 439 ? -3.489 0.597 -16.032 1.00 95.69 439 VAL A N 1
ATOM 3459 C CA . VAL A 1 439 ? -3.318 1.942 -16.607 1.00 95.69 439 VAL A CA 1
ATOM 3460 C C . VAL A 1 439 ? -2.285 2.753 -15.826 1.00 95.69 439 VAL A C 1
ATOM 3462 O O . VAL A 1 439 ? -1.460 3.425 -16.436 1.00 95.69 439 VAL A O 1
ATOM 3465 N N . PHE A 1 440 ? -2.272 2.668 -14.495 1.00 94.56 440 PHE A N 1
ATOM 3466 C CA . PHE A 1 440 ? -1.272 3.349 -13.673 1.00 94.56 440 PHE A CA 1
ATOM 3467 C C . PHE A 1 440 ? 0.160 2.921 -14.033 1.00 94.56 440 PHE A C 1
ATOM 3469 O O . PHE A 1 440 ? 1.030 3.771 -14.230 1.00 94.56 440 PHE A O 1
ATOM 3476 N N . VAL A 1 441 ? 0.398 1.611 -14.174 1.00 94.56 441 VAL A N 1
ATOM 3477 C CA . VAL A 1 441 ? 1.705 1.075 -14.588 1.00 94.56 441 VAL A CA 1
ATOM 3478 C C . VAL A 1 441 ? 2.075 1.562 -15.989 1.00 94.56 441 VAL A C 1
ATOM 3480 O O . VAL A 1 441 ? 3.215 1.980 -16.200 1.00 94.56 441 VAL A O 1
ATOM 3483 N N . VAL A 1 442 ? 1.116 1.575 -16.921 1.00 94.88 442 VAL A N 1
ATOM 3484 C CA . VAL A 1 442 ? 1.320 2.093 -18.281 1.00 94.88 442 VAL A CA 1
ATOM 3485 C C . VAL A 1 442 ? 1.722 3.559 -18.271 1.00 94.88 442 VAL A C 1
ATOM 3487 O O . VAL A 1 442 ? 2.739 3.900 -18.865 1.00 94.88 442 VAL A O 1
ATOM 3490 N N . ILE A 1 443 ? 0.968 4.418 -17.578 1.00 93.81 443 ILE A N 1
ATOM 3491 C CA . ILE A 1 443 ? 1.263 5.854 -17.488 1.00 93.81 443 ILE A CA 1
ATOM 3492 C C . ILE A 1 443 ? 2.678 6.049 -16.953 1.00 93.81 443 ILE A C 1
ATOM 3494 O O . ILE A 1 443 ? 3.468 6.787 -17.539 1.00 93.81 443 ILE A O 1
ATOM 3498 N N . TYR A 1 444 ? 3.026 5.374 -15.860 1.00 92.12 444 TYR A N 1
ATOM 3499 C CA . TYR A 1 444 ? 4.337 5.531 -15.249 1.00 92.12 444 TYR A CA 1
ATOM 3500 C C . TYR A 1 444 ? 5.478 5.088 -16.180 1.00 92.12 444 TYR A C 1
ATOM 3502 O O . TYR A 1 444 ? 6.445 5.828 -16.374 1.00 92.12 444 TYR A O 1
ATOM 3510 N N . GLN A 1 445 ? 5.379 3.906 -16.789 1.00 91.81 445 GLN A N 1
ATOM 3511 C CA . GLN A 1 445 ? 6.439 3.397 -17.665 1.00 91.81 445 GLN A CA 1
ATOM 3512 C C . GLN A 1 445 ? 6.539 4.168 -18.976 1.00 91.81 445 GLN A C 1
ATOM 3514 O O . GLN A 1 445 ? 7.650 4.462 -19.413 1.00 91.81 445 GLN A O 1
ATOM 3519 N N . ALA A 1 446 ? 5.404 4.552 -19.565 1.00 92.00 446 ALA A N 1
ATOM 3520 C CA . ALA A 1 446 ? 5.375 5.372 -20.767 1.00 92.00 446 ALA A CA 1
ATOM 3521 C C . ALA A 1 446 ? 6.055 6.724 -20.525 1.00 92.00 446 ALA A C 1
ATOM 3523 O O . ALA A 1 446 ? 6.882 7.124 -21.335 1.00 92.00 446 ALA A O 1
ATOM 3524 N N . ASN A 1 447 ? 5.797 7.380 -19.386 1.00 90.94 447 ASN A N 1
ATOM 3525 C CA . ASN A 1 447 ? 6.474 8.631 -19.029 1.00 90.94 447 ASN A CA 1
ATOM 3526 C C . ASN A 1 447 ? 7.998 8.460 -18.911 1.00 90.94 447 ASN A C 1
ATOM 3528 O O . ASN A 1 447 ? 8.753 9.277 -19.438 1.00 90.94 447 ASN A O 1
ATOM 3532 N N . ASN A 1 448 ? 8.469 7.383 -18.273 1.00 89.25 448 ASN A N 1
ATOM 3533 C CA . ASN A 1 448 ? 9.907 7.111 -18.166 1.00 89.25 448 ASN A CA 1
ATOM 3534 C C . ASN A 1 448 ? 10.545 6.811 -19.531 1.00 89.25 448 ASN A C 1
ATOM 3536 O O . ASN A 1 448 ? 11.594 7.366 -19.853 1.00 89.25 448 ASN A O 1
ATOM 3540 N N . CYS A 1 449 ? 9.902 5.982 -20.357 1.00 90.44 449 CYS A N 1
ATOM 3541 C CA . CYS A 1 449 ? 10.397 5.660 -21.696 1.00 90.44 449 CYS A CA 1
ATOM 3542 C C . CYS A 1 449 ? 10.398 6.886 -22.614 1.00 90.44 449 CYS A C 1
ATOM 3544 O O . CYS A 1 449 ? 11.365 7.104 -23.343 1.00 90.44 449 CYS A O 1
ATOM 3546 N N . LEU A 1 450 ? 9.342 7.704 -22.558 1.00 90.81 450 LEU A N 1
ATOM 3547 C CA . LEU A 1 450 ? 9.230 8.943 -23.320 1.00 90.81 450 LEU A CA 1
ATOM 3548 C C . LEU A 1 450 ? 10.347 9.914 -22.943 1.00 90.81 450 LEU A C 1
ATOM 3550 O O . LEU A 1 450 ? 11.014 10.430 -23.835 1.00 90.81 450 LEU A O 1
ATOM 3554 N N . ARG A 1 451 ? 10.611 10.098 -21.641 1.00 90.00 451 ARG A N 1
ATOM 3555 C CA . ARG A 1 451 ? 11.744 10.898 -21.153 1.00 90.00 451 ARG A CA 1
ATOM 3556 C C . ARG A 1 451 ? 13.066 10.413 -21.750 1.00 90.00 451 ARG A C 1
ATOM 3558 O O . ARG A 1 451 ? 13.811 11.220 -22.297 1.00 90.00 451 ARG A O 1
ATOM 3565 N N . THR A 1 452 ? 13.349 9.112 -21.675 1.00 88.75 452 THR A N 1
ATOM 3566 C CA . THR A 1 452 ? 14.591 8.530 -22.207 1.00 88.75 452 THR A CA 1
ATOM 3567 C C . THR A 1 452 ? 14.721 8.734 -23.716 1.00 88.75 452 THR A C 1
ATOM 3569 O O . THR A 1 452 ? 15.772 9.151 -24.194 1.00 88.75 452 THR A O 1
ATOM 3572 N N . LYS A 1 453 ? 13.650 8.487 -24.477 1.00 88.06 453 LYS A N 1
ATOM 3573 C CA . LYS A 1 453 ? 13.661 8.635 -25.939 1.00 88.06 453 LYS A CA 1
ATOM 3574 C C . LYS A 1 453 ? 13.770 10.087 -26.383 1.00 88.06 453 LYS A C 1
ATOM 3576 O O . LYS A 1 453 ? 14.455 10.373 -27.363 1.00 88.06 453 LYS A O 1
ATOM 3581 N N . LEU A 1 454 ? 13.119 10.996 -25.663 1.00 88.88 454 LEU A N 1
ATOM 3582 C CA . LEU A 1 454 ? 13.224 12.426 -25.917 1.00 88.88 454 LEU A CA 1
ATOM 3583 C C . LEU A 1 454 ? 14.654 12.910 -25.673 1.00 88.88 454 LEU A C 1
ATOM 3585 O O . LEU A 1 454 ? 15.207 13.599 -26.523 1.00 88.88 454 LEU A O 1
ATOM 3589 N N . TRP A 1 455 ? 15.273 12.484 -24.569 1.00 87.12 455 TRP A N 1
ATOM 3590 C CA . TRP A 1 455 ? 16.663 12.819 -24.270 1.00 87.12 455 TRP A CA 1
ATOM 3591 C C . TRP A 1 455 ? 17.626 12.281 -25.330 1.00 87.12 455 TRP A C 1
ATOM 3593 O O . TRP A 1 455 ? 18.432 13.031 -25.862 1.00 87.12 455 TRP A O 1
ATOM 3603 N N . GLU A 1 456 ? 17.492 11.008 -25.709 1.00 84.75 456 GLU A N 1
ATOM 3604 C CA . GLU A 1 456 ? 18.291 10.394 -26.775 1.00 84.75 456 GLU A CA 1
ATOM 3605 C C . GLU A 1 456 ? 18.169 11.163 -28.102 1.00 84.75 456 GLU A C 1
ATOM 3607 O O . GLU A 1 456 ? 19.168 11.382 -28.786 1.00 84.75 456 GLU A O 1
ATOM 3612 N N . LYS A 1 457 ? 16.960 11.617 -28.455 1.00 86.81 457 LYS A N 1
ATOM 3613 C CA . LYS A 1 457 ? 16.729 12.418 -29.663 1.00 86.81 457 LYS A CA 1
ATOM 3614 C C . LYS A 1 457 ? 17.396 13.793 -29.574 1.00 86.81 457 LYS A C 1
ATOM 3616 O O . LYS A 1 457 ? 18.039 14.197 -30.536 1.00 86.81 457 LYS A O 1
ATOM 3621 N N . ILE A 1 458 ? 17.269 14.478 -28.434 1.00 87.12 458 ILE A N 1
ATOM 3622 C CA . ILE A 1 458 ? 17.872 15.800 -28.207 1.00 87.12 458 ILE A CA 1
ATOM 3623 C C . ILE A 1 458 ? 19.401 15.704 -28.241 1.00 87.12 458 ILE A C 1
ATOM 3625 O O . ILE A 1 458 ? 20.040 16.467 -28.962 1.00 87.12 458 ILE A O 1
ATOM 3629 N N . SER A 1 459 ? 19.992 14.735 -27.535 1.00 82.19 459 SER A N 1
ATOM 3630 C CA . SER A 1 459 ? 21.447 14.548 -27.491 1.00 82.19 459 SER A CA 1
ATOM 3631 C C . SER A 1 459 ? 22.045 14.215 -28.857 1.00 82.19 459 SER A C 1
ATOM 3633 O O . SER A 1 459 ? 23.132 14.681 -29.163 1.00 82.19 459 SER A O 1
ATOM 3635 N N . ARG A 1 460 ? 21.336 13.459 -29.707 1.00 79.38 460 ARG A N 1
ATOM 3636 C CA . ARG A 1 460 ? 21.776 13.186 -31.089 1.00 79.38 460 ARG A CA 1
ATOM 3637 C C . ARG A 1 460 ? 21.665 14.400 -32.013 1.00 79.38 460 ARG A C 1
ATOM 3639 O O . ARG A 1 460 ? 22.358 14.449 -33.020 1.00 79.38 460 ARG A O 1
ATOM 3646 N N . SER A 1 461 ? 20.758 15.330 -31.713 1.00 75.25 461 SER A N 1
ATOM 3647 C CA . SER A 1 461 ? 20.546 16.541 -32.515 1.00 75.25 461 SER A CA 1
ATOM 3648 C C . SER A 1 461 ? 21.464 17.703 -32.143 1.00 75.25 461 SER A C 1
ATOM 3650 O O . SER A 1 461 ? 21.493 18.690 -32.874 1.00 75.25 461 SER A O 1
ATOM 3652 N N . GLN A 1 462 ? 22.201 17.616 -31.029 1.00 68.81 462 GLN A N 1
ATOM 3653 C CA . GLN A 1 462 ? 23.215 18.617 -30.719 1.00 68.81 462 GLN A CA 1
ATOM 3654 C C . GLN A 1 462 ? 24.437 18.392 -31.619 1.00 68.81 462 GLN A C 1
ATOM 3656 O O . GLN A 1 462 ? 25.014 17.303 -31.577 1.00 68.81 462 GLN A O 1
ATOM 3661 N N . PRO A 1 463 ? 24.835 19.381 -32.443 1.00 54.59 463 PRO A N 1
ATOM 3662 C CA . PRO A 1 463 ? 26.088 19.295 -33.174 1.00 54.59 463 PRO A CA 1
ATOM 3663 C C . PRO A 1 463 ? 27.220 19.189 -32.153 1.00 54.59 463 PRO A C 1
ATOM 3665 O O . PRO A 1 463 ? 27.238 19.921 -31.164 1.00 54.59 463 PRO A O 1
ATOM 3668 N N . SER A 1 464 ? 28.140 18.253 -32.376 1.00 52.09 464 SER A N 1
ATOM 3669 C CA . SER A 1 464 ? 29.387 18.165 -31.622 1.00 52.09 464 SER A CA 1
ATOM 3670 C C . SER A 1 464 ? 30.049 19.541 -31.638 1.00 52.09 464 SER A C 1
ATOM 3672 O O . SER A 1 464 ? 30.451 20.001 -32.706 1.00 52.09 464 SER A O 1
ATOM 3674 N N . ALA A 1 465 ? 30.098 20.215 -30.486 1.00 44.25 465 ALA A N 1
ATOM 3675 C CA . ALA A 1 465 ? 30.930 21.397 -30.320 1.00 44.25 465 ALA A CA 1
ATOM 3676 C C . ALA A 1 465 ? 32.373 20.935 -30.556 1.00 44.25 465 ALA A C 1
ATOM 3678 O O . ALA A 1 465 ? 32.893 20.139 -29.773 1.00 44.25 465 ALA A O 1
ATOM 3679 N N . GLY A 1 466 ? 32.903 21.300 -31.725 1.00 36.72 466 GLY A N 1
ATOM 3680 C CA . GLY A 1 466 ? 34.247 20.956 -32.180 1.00 36.72 466 GLY A CA 1
ATOM 3681 C C . GLY A 1 466 ? 35.328 21.688 -31.411 1.00 36.72 466 GLY A C 1
ATOM 3682 O O . GLY A 1 466 ? 35.022 22.765 -30.847 1.00 36.72 466 GLY A O 1
#

Radius of gyration: 34.52 Å; Cα contacts (8 Å, |Δi|>4): 327; chains: 1; bounding box: 115×90×74 Å

InterPro domains:
  IPR026749 Transmembrane protein 135 [PTHR12459] (208-454)

Mean predicted aligned error: 15.67 Å

Foldseek 3Di:
DDDDDDDDDDDDDDDDDDDDDDDDDDDDDDDDDPPDDPPDPDPPPVCPVVCVVVVVVVCVVVCPPVCVLQPPDQQDFDPQDQDLVSLQVVLQVQLQSQLVVQLVVQLVVLQVVLVVCLVVDDPVCSVVSNCCSNVPLQSNLRSQLRSLLSSLLSSLLNVVCNVPPDPDDDDDDPDDDDDDDDDDDDDDDDDDDDDDDPDDDDDPDDPSRVSSPPPPPVPDDPVSSVVSNVVSNVVSLVSDDPVVSVVVCVVVVVVVVVVVCVVVCVVVVDDDVCPVVVVVVVVVVVVVCCLQAPVVVDPPVVNVVCCVLLVWDPLLSVQQNCLQPVVDGDLVSLVVLLPDPLADPQLNVVSVVQSVCVVVVHDDHSGRAVCRGCRNDPDLVCVLVVLLVVQLVVQLVVLLCVLVVCCCPVVVVVCVVCVPVSNVVSNVRSNVVSNVSSVVSSVVSVVVNVVNVVVVVVVVPDPPPD

Sequence (466 aa):
MDTDSEKEDMEAQGGAPYGYPTSCPISPEPEDFLELAPHRPMPRRAMESFENLVALANYQERLKGARKVIWRDKGQPVVQLKTLRDCVEHASTGGFRAATLAFNIRASLNLVLALIRIRKVPRDDRLTLIRHAVFGADSLRFAAMLGTFAGLYKFLLNALPILLPAIKPREPSAFGDDDEEEDEEIELPAPGSAAPRHRQRSARLSASAHAQMVLVRKRTRRWHAALAGAISASLAILWEKRGRRVIIAQQLFVRGMQGTYNSYSERHHFKIPFGSVIVFALACGQIMYSFTMRPDTLPHSYINWIHTASKVPRAGVQINRAAVRNGEMDLAALDKIIAQRDTTHKNLSLLMQLRDDVMAGRPFPLYAPCATIHPAVSSCWTVPLDRFVDVFRWMLPIYSALHFLPAILFRWKMFRADPGRVLVRAGAGSLRSSAFLGVFVVIYQANNCLRTKLWEKISRSQPSAG

Nearest PDB structures (foldseek):
  8scx-assembly1_A  TM=4.832E-01  e=7.368E-01  Saccharomyces cerevisiae
  8scx-assembly1_B  TM=5.106E-01  e=1.838E+00  Saccharomyces cerevisiae
  3qnq-assembly2_C  TM=1.658E-01  e=8.436E+00  Bacillus cereus ATCC 10987

Secondary structure (DSSP, 8-state):
---------------------------------------PPP-TTSHHHHHHHHHHHHGGGTTHHHHHHHSPPTTSPP----SHHHHHHHHHHHHHHHHHHHHHHHHHHHHHHHHHHGGGS-TTTHHHHHHHHHH-HHHHHHHHHHHHHHHHHHHHHHHHHHHS--S------SS-------------------------------HHH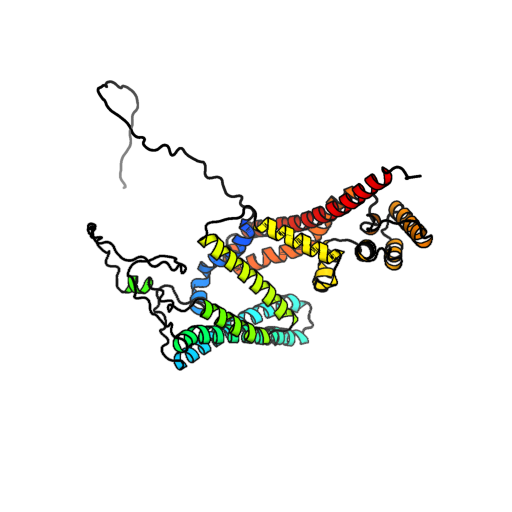HHHH--------HHHHHHHHHHHHHHHGGGS-HHHHHHHHHHHHHHHHHHHHHHHHHHTT---TTHHHHHHHHHHHHHHHHHHH-GGGS-HHHHHHHHHHHT--HHHHHHHHHHHHTS---HHHHHHHHT-TT--HHHHHHHHHHHHHHHTT----SS--HHHH-TT-S-TTSHHHHHHHHHHHHHHHHHHHHHHHHHHHHSHHHHHH-HHHHHHHHHHHHHHHHHHHHHHHHHHHHHHHHHHHHHHHHHHHS----